Protein AF-A0A538S943-F1 (afdb_monomer_lite)

Foldseek 3Di:
DPFDFPLDDDDQPQPDPDDDDDDDPDDDPQDQKEKEKEWEQDPPFQQKIKIKIKIARDDQFKWKWWFRDFCLAQVKAPKFKADPVRDTFDKDWDWGWGADPNDIGTIIMIMGGHSGDRMMMIIIMFGFFRFDDDPVQFTQLATAWTGGPAKTKHFLSNPDIATPPNQSHQWYKYAYDYDPQKDKDWLFDDDPRIGIADDPRPPRVVRNGQIIMMIHNWDWDWDDAPQEIEIEIERPPADPVQVVLLVLLLVQLLNLLCLLQVDYLPNYAYEYEYAADPVSGWHDGHAASRYIYTHCPSPDLASQLVSNLSSLCSLDRHPPNHADEDQLLCSLVSLQVSQQSSNVSSCSSVQDPPLLSLLVLLVLQVVQLPDPQAQQQSRCLPVDDGHNPSCRNRQSNNLQVVQQVVLCVFDPPPCGVSNLSNQQRNDNYGDDSQVSRDAGVVHCPVSCVPRNNSVHRDPSVVSVDDDDPDPADVVHDDDDDDDAAEDEEELQQLFQDDPVPDPPDDDHLVNVLVVLVVVCVVAVLYAYEYLENLHHDPPRYLDDDPVSLVSSLVSLVSCVVSPHQAYEHELRCDLNHLVSNVVSCVPRPHFYAALPDDDPNHDSGHQWDWGTRDPDTDIDGHHYDADGRPRCRPSSVVHPD

Secondary structure (DSSP, 8-state):
------SSSS-------------------PPPPEEEEEEEEETTEEEEEEEEEEEES--SSEEEEE-SS-TTTS-EEEEEEE-TTS-B--EEEEEEEEEETTEEEEEEEEEEESSPPSEEEEEEEE---EEEEETTTEEEEEEESEE-SS-EEEEHHHH--EETTGGG---EEEEE-PPTT-EEE-SSEEETTEEE-SBTTBSHHHHHHS-EEEEESEEEEEEEETTEEEEEEEETTS-HHHHHHHHHHHHHHHHHHHHHHTS--SSEEEEEEE---TTS-EEE--EETTEEEEE-SS--HHHHHHHHHHHHHHHHTSTTTPPEE--GGGTHHHHHHHHHHHHHHHHHTTSS-HHHHHHHHHHHHHHHHHSTT----GGGTTTSSTTHHHIIIIIHHHHHHHHHHHHHHHSTTS-HHHHHHHHHTSSSEEPPHHHHSPP-TTTTHHHIIIIITT-S---GGGGT-PPPSSSS-SS----------EEEE---TT-SS--SSSTT----HHHHHHHHHHHHHH-TT-EEEE-S--SPP-SS-SS--HHHHHHHHHHHHHHHHTT-SEEE--HHHHTTHHHHHHHHTTT--SPEE-SS-EETTEESS-SEEEEEETTEEEEEE---PPP-GGGS-HHHHHH--

Sequence (641 aa):
MRSLSPSRPFSIVVVSGLALGILFLMTACATAPKLRYVVAPAPGNPHQLAIALRLDGVPRDSLVLRGHASSEVFRLSDLEVLGPAGASIRVVAGVDTAIVEDRVVDIPRLTLRGPLPSSLQLRYRVEPGKRDGDSHMGFTGRCFGYADSEFAMVTGRELFLLPADADVIRRIEVRFALPQGWDAVTPWTQEGDHWIPGIRGTHVAEHLISAATGLGPFHERSFQAGNTRFRLAFESGIPHDQEETAVARLTRVARYVHDLFGRDLGPSYLTIVVPEAPTGDQISGEGWATGQGQTFVPLTGNRLHDFAEELISAYTRHAPYRTEIRSPEEYWLVDGITKLYAWRAVAAAGLIDEDDLARTFAESYVTAFTAAGVERNLEKLYATPNSARLGRETLAPFVLLHLDRELRSAHPGAGGLDAIVRRLFRGKTAPSLWSSLPARPGGWTEFRASFVRGNVLANVNSYFEMTPTHPAPEPPRGKEVRHLTLAYTGDSFGFLENCGCKVNQSGGVARRSTILRELRRKDPDLLLVDAGNAFIKPDKQDEPDYFSRREQALYLQTMDFMRYGAAAIGTTELSYGLDHFRAMGRGVRTPYLAANLLAEGRPIAPPSVLLHAGALRVAVIGLFEPPRGGAAEPAFEAHSS

pLDDT: mean 87.35, std 16.02, range [21.52, 98.69]

Structure (mmCIF, N/CA/C/O backbone):
data_AF-A0A538S943-F1
#
_entry.id   AF-A0A538S943-F1
#
loop_
_atom_site.group_PDB
_atom_site.id
_atom_site.type_symbol
_atom_site.label_atom_id
_atom_site.label_alt_id
_atom_site.label_comp_id
_atom_site.label_asym_id
_atom_site.label_entity_id
_atom_site.label_seq_id
_atom_site.pdbx_PDB_ins_code
_atom_site.Cartn_x
_atom_site.Cartn_y
_atom_site.Cartn_z
_atom_site.occupancy
_atom_site.B_iso_or_equiv
_atom_site.auth_seq_id
_atom_site.auth_comp_id
_atom_site.auth_asym_id
_atom_site.auth_atom_id
_atom_site.pdbx_PDB_model_num
ATOM 1 N N . MET A 1 1 ? -6.687 8.896 -0.743 1.00 30.34 1 MET A N 1
ATOM 2 C CA . MET A 1 1 ? -7.717 8.712 0.303 1.00 30.34 1 MET A CA 1
ATOM 3 C C . MET A 1 1 ? -7.336 7.537 1.201 1.00 30.34 1 MET A C 1
ATOM 5 O O . MET A 1 1 ? -8.211 6.896 1.769 1.00 30.34 1 MET A O 1
ATOM 9 N N . ARG A 1 2 ? -6.029 7.284 1.404 1.00 24.50 2 ARG A N 1
ATOM 10 C CA . ARG A 1 2 ? -5.610 6.537 2.591 1.00 24.50 2 ARG A CA 1
ATOM 11 C C . ARG A 1 2 ? -5.916 7.456 3.777 1.00 24.50 2 ARG A C 1
ATOM 13 O O . ARG A 1 2 ? -5.722 8.672 3.691 1.00 24.50 2 ARG A O 1
ATOM 20 N N . SER A 1 3 ? -6.531 6.905 4.814 1.00 31.91 3 SER A N 1
ATOM 21 C CA . SER A 1 3 ? -6.966 7.672 5.973 1.00 31.91 3 SER A CA 1
ATOM 22 C C . SER A 1 3 ? -5.772 8.312 6.692 1.00 31.91 3 SER A C 1
ATOM 24 O O . SER A 1 3 ? -4.608 8.000 6.442 1.00 31.91 3 SER A O 1
ATOM 26 N N . LEU A 1 4 ? -6.084 9.285 7.550 1.00 28.36 4 LEU A N 1
ATOM 27 C CA . LEU A 1 4 ? -5.166 10.100 8.347 1.00 28.36 4 LEU A CA 1
ATOM 28 C C . LEU A 1 4 ? -4.087 9.265 9.073 1.00 28.36 4 LEU A C 1
ATOM 30 O O . LEU A 1 4 ? -4.236 8.924 10.244 1.00 28.36 4 LEU A O 1
ATOM 34 N N . SER A 1 5 ? -2.963 8.993 8.405 1.00 29.30 5 SER A N 1
ATOM 35 C CA . SER A 1 5 ? -1.779 8.403 9.033 1.00 29.30 5 SER A CA 1
ATOM 36 C C . SER A 1 5 ? -1.086 9.459 9.911 1.00 29.30 5 SER A C 1
ATOM 38 O O . SER A 1 5 ? -0.763 10.552 9.425 1.00 29.30 5 SER A O 1
ATOM 40 N N . PRO A 1 6 ? -0.848 9.187 11.209 1.00 27.80 6 PRO A N 1
ATOM 41 C CA . PRO A 1 6 ? -0.341 10.163 12.162 1.00 27.80 6 PRO A CA 1
ATOM 42 C C . PRO A 1 6 ? 1.176 10.302 11.999 1.00 27.80 6 PRO A C 1
ATOM 44 O O . PRO A 1 6 ? 1.964 9.795 12.791 1.00 27.80 6 PRO A O 1
ATOM 47 N N . SER A 1 7 ? 1.614 11.008 10.957 1.00 29.08 7 SER A N 1
ATOM 48 C CA . SER A 1 7 ? 3.012 11.445 10.822 1.00 29.08 7 SER A CA 1
ATOM 49 C C . SER A 1 7 ? 3.336 12.667 11.691 1.00 29.08 7 SER A C 1
ATOM 51 O O . SER A 1 7 ? 4.482 13.111 11.742 1.00 29.08 7 SER A O 1
ATOM 53 N N . ARG A 1 8 ? 2.349 13.196 12.426 1.00 25.41 8 ARG A N 1
ATOM 54 C CA . ARG A 1 8 ? 2.541 14.197 13.476 1.00 25.41 8 ARG A CA 1
ATOM 55 C C . ARG A 1 8 ? 1.916 13.704 14.782 1.00 25.41 8 ARG A C 1
ATOM 57 O O . ARG A 1 8 ? 0.819 13.144 14.734 1.00 25.41 8 ARG A O 1
ATOM 64 N N . PRO A 1 9 ? 2.548 13.934 15.950 1.00 22.06 9 PRO A N 1
ATOM 65 C CA . PRO A 1 9 ? 1.802 13.904 17.202 1.00 22.06 9 PRO A CA 1
ATOM 66 C C . PRO A 1 9 ? 0.622 14.868 17.031 1.00 22.06 9 PRO A C 1
ATOM 68 O O . PRO A 1 9 ? 0.819 15.980 16.547 1.00 22.06 9 PRO A O 1
ATOM 71 N N . PHE A 1 10 ? -0.589 14.387 17.312 1.00 24.02 10 PHE A N 1
ATOM 72 C CA . PHE A 1 10 ? -1.868 15.096 17.234 1.00 24.02 10 PHE A CA 1
ATOM 73 C C . PHE A 1 10 ? -1.767 16.617 17.042 1.00 24.02 10 PHE A C 1
ATOM 75 O O . PHE A 1 10 ? -1.466 17.372 17.963 1.00 24.02 10 PHE A O 1
ATOM 82 N N . SER A 1 11 ? -2.062 17.065 15.826 1.00 21.52 11 SER A N 1
ATOM 83 C CA . SER A 1 11 ? -2.583 18.398 15.532 1.00 21.52 11 SER A CA 1
ATOM 84 C C . SER A 1 11 ? -3.292 18.299 14.188 1.00 21.52 11 SER A C 1
ATOM 86 O O . SER A 1 11 ? -2.701 18.541 13.137 1.00 21.52 11 SER A O 1
ATOM 88 N N . ILE A 1 12 ? -4.566 17.898 14.217 1.00 26.09 12 ILE A N 1
ATOM 89 C CA . ILE A 1 12 ? -5.494 18.297 13.159 1.00 26.09 12 ILE A CA 1
ATOM 90 C C . ILE A 1 12 ? -5.453 19.825 13.190 1.00 26.09 12 ILE A C 1
ATOM 92 O O . ILE A 1 12 ? -5.886 20.431 14.170 1.00 26.09 12 ILE A O 1
ATOM 96 N N . VAL A 1 13 ? -4.874 20.456 12.168 1.00 23.08 13 VAL A N 1
ATOM 97 C CA . VAL A 1 13 ? -5.042 21.898 11.975 1.00 23.08 13 VAL A CA 1
ATOM 98 C C . VAL A 1 13 ? -6.477 22.082 11.498 1.00 23.08 13 VAL A C 1
ATOM 100 O O . VAL A 1 13 ? -6.755 22.119 10.304 1.00 23.08 13 VAL A O 1
ATOM 103 N N . VAL A 1 14 ? -7.407 22.113 12.450 1.00 25.95 14 VAL A N 1
ATOM 104 C CA . VAL A 1 14 ? -8.752 22.622 12.214 1.00 25.95 14 VAL A CA 1
ATOM 105 C C . VAL A 1 14 ? -8.566 24.114 11.971 1.00 25.95 14 VAL A C 1
ATOM 107 O O . VAL A 1 14 ? -8.120 24.837 12.864 1.00 25.95 14 VAL A O 1
ATOM 110 N N . VAL A 1 15 ? -8.875 24.589 10.764 1.00 22.36 15 VAL A N 1
ATOM 111 C CA . VAL A 1 15 ? -9.015 26.028 10.502 1.00 22.36 15 VAL A CA 1
ATOM 112 C C . VAL A 1 15 ? -10.324 26.475 11.156 1.00 22.36 15 VAL A C 1
ATOM 114 O O . VAL A 1 15 ? -11.331 26.725 10.506 1.00 22.36 15 VAL A O 1
ATOM 117 N N . SER A 1 16 ? -10.342 26.508 12.483 1.00 26.06 16 SER A N 1
ATOM 118 C CA . SER A 1 16 ? -11.395 27.149 13.259 1.00 26.06 16 SER A CA 1
ATOM 119 C C . SER A 1 16 ? -11.014 28.617 13.397 1.00 26.06 16 SER A C 1
ATOM 121 O O . SER A 1 16 ? -9.979 28.939 13.981 1.00 26.06 16 SER A O 1
ATOM 123 N N . GLY A 1 17 ? -11.831 29.503 12.819 1.00 24.23 17 GLY A N 1
ATOM 124 C CA . GLY A 1 17 ? -11.692 30.947 12.987 1.00 24.23 17 GLY A CA 1
ATOM 125 C C . GLY A 1 17 ? -11.519 31.300 14.464 1.00 24.23 17 GLY A C 1
ATOM 126 O O . GLY A 1 17 ? -12.265 30.814 15.315 1.00 24.23 17 GLY A O 1
ATOM 127 N N . LEU A 1 18 ? -10.495 32.105 14.760 1.00 22.55 18 LEU A N 1
ATOM 128 C CA . LEU A 1 18 ? -10.176 32.563 16.107 1.00 22.55 18 LEU A CA 1
ATOM 129 C C . LEU A 1 18 ? -11.413 33.176 16.781 1.00 22.55 18 LEU A C 1
ATOM 131 O O . LEU A 1 18 ? -11.879 34.242 16.387 1.00 22.55 18 LEU A O 1
ATOM 135 N N . ALA A 1 19 ? -11.853 32.561 17.873 1.00 22.50 19 ALA A N 1
ATOM 136 C CA . ALA A 1 19 ? -12.506 33.261 18.967 1.00 22.50 19 ALA A CA 1
ATOM 137 C C . ALA A 1 19 ? -11.695 32.964 20.233 1.00 22.50 19 ALA A C 1
ATOM 139 O O . ALA A 1 19 ? -11.680 31.841 20.734 1.00 22.50 19 ALA A O 1
ATOM 140 N N . LEU A 1 20 ? -10.957 33.973 20.700 1.00 25.59 20 LEU A N 1
ATOM 141 C CA . LEU A 1 20 ? -10.177 33.939 21.934 1.00 25.59 20 LEU A CA 1
ATOM 142 C C . LEU A 1 20 ? -11.151 33.813 23.123 1.00 25.59 20 LEU A C 1
ATOM 144 O O . LEU A 1 20 ? -11.759 34.794 23.545 1.00 25.59 20 LEU A O 1
ATOM 148 N N . GLY A 1 21 ? -11.337 32.597 23.635 1.00 24.95 21 GLY A N 1
ATOM 149 C CA . GLY A 1 21 ? -12.091 32.324 24.857 1.00 24.95 21 GLY A CA 1
ATOM 150 C C . GLY A 1 21 ? -11.138 32.095 26.026 1.00 24.95 21 GLY A C 1
ATOM 151 O O . GLY A 1 21 ? -10.397 31.117 26.039 1.00 24.95 21 GLY A O 1
ATOM 152 N N . ILE A 1 22 ? -11.149 33.007 26.995 1.00 27.67 22 ILE A N 1
ATOM 153 C CA . ILE A 1 22 ? -10.406 32.918 28.258 1.00 27.67 22 ILE A CA 1
ATOM 154 C C . ILE A 1 22 ? -10.848 31.656 29.019 1.00 27.67 22 ILE A C 1
ATOM 156 O O . ILE A 1 22 ? -12.025 31.496 29.339 1.00 27.67 22 ILE A O 1
ATOM 160 N N . LEU A 1 23 ? -9.900 30.758 29.305 1.00 27.84 23 LEU A N 1
ATOM 161 C CA . LEU A 1 23 ? -10.133 29.500 30.014 1.00 27.84 23 LEU A CA 1
ATOM 162 C C . LEU A 1 23 ? -10.289 29.771 31.523 1.00 27.84 23 LEU A C 1
ATOM 164 O O . LEU A 1 23 ? -9.307 30.003 32.226 1.00 27.84 23 LEU A O 1
ATOM 168 N N . PHE A 1 24 ? -11.519 29.734 32.035 1.00 28.52 24 PHE A N 1
ATOM 169 C CA . PHE A 1 24 ? -11.755 29.610 33.474 1.00 28.52 24 PHE A CA 1
ATOM 170 C C . PHE A 1 24 ? -11.503 28.156 33.893 1.00 28.52 24 PHE A C 1
ATOM 172 O O . PHE A 1 24 ? -12.264 27.253 33.549 1.00 28.52 24 PHE A O 1
ATOM 179 N N . LEU A 1 25 ? -10.434 27.934 34.660 1.00 36.62 25 LEU A N 1
ATOM 180 C CA . LEU A 1 25 ? -10.210 26.707 35.425 1.00 36.62 25 LEU A CA 1
ATOM 181 C C . LEU A 1 25 ? -11.241 26.630 36.560 1.00 36.62 25 LEU A C 1
ATOM 183 O O . LEU A 1 25 ? -11.015 27.126 37.659 1.00 36.62 25 LEU A O 1
ATOM 187 N N . MET A 1 26 ? -12.381 26.002 36.286 1.00 31.05 26 MET A N 1
ATOM 188 C CA . MET A 1 26 ? -13.277 25.470 37.312 1.00 31.05 26 MET A CA 1
ATOM 189 C C . MET A 1 26 ? -13.139 23.947 37.302 1.00 31.05 26 MET A C 1
ATOM 191 O O . MET A 1 26 ? -13.663 23.257 36.430 1.00 31.05 26 MET A O 1
ATOM 195 N N . THR A 1 27 ? -12.397 23.417 38.272 1.00 41.47 27 THR A N 1
ATOM 196 C CA . THR A 1 27 ? -12.322 21.988 38.582 1.00 41.47 27 THR A CA 1
ATOM 197 C C . THR A 1 27 ? -13.677 21.504 39.099 1.00 41.47 27 THR A C 1
ATOM 199 O O . THR A 1 27 ? -13.956 21.580 40.294 1.00 41.47 27 THR A O 1
ATOM 202 N N . ALA A 1 28 ? -14.527 21.002 38.206 1.00 35.72 28 ALA A N 1
ATOM 203 C CA . ALA A 1 28 ? -15.644 20.150 38.589 1.00 35.72 28 ALA A CA 1
ATOM 204 C C . ALA A 1 28 ? -15.176 18.690 38.537 1.00 35.72 28 ALA A C 1
ATOM 206 O O . ALA A 1 28 ? -14.603 18.261 37.537 1.00 35.72 28 ALA A O 1
ATOM 207 N N . CYS A 1 29 ? -15.419 17.928 39.608 1.00 42.72 29 CYS A N 1
ATOM 208 C CA . CYS A 1 29 ? -15.269 16.471 39.649 1.00 42.72 29 CYS A CA 1
ATOM 209 C C . CYS A 1 29 ? -16.241 15.807 38.656 1.00 42.72 29 CYS A C 1
ATOM 211 O O . CYS A 1 29 ? -17.259 15.241 39.049 1.00 42.72 29 CYS A O 1
ATOM 213 N N . ALA A 1 30 ? -15.960 15.903 37.361 1.00 55.09 30 ALA A N 1
ATOM 214 C CA . ALA A 1 30 ? -16.655 15.143 36.341 1.00 55.09 30 ALA A CA 1
ATOM 215 C C . ALA A 1 30 ? -16.067 13.728 36.329 1.00 55.09 30 ALA A C 1
ATOM 217 O O . ALA A 1 30 ? -14.857 13.534 36.206 1.00 55.09 30 ALA A O 1
ATOM 218 N N . THR A 1 31 ? -16.923 12.725 36.508 1.00 63.31 31 THR A N 1
ATOM 219 C CA . THR A 1 31 ? -16.530 11.327 36.327 1.00 63.31 31 THR A CA 1
ATOM 220 C C . THR A 1 31 ? -16.149 11.117 34.864 1.00 63.31 31 THR A C 1
ATOM 222 O O . THR A 1 31 ? -16.869 11.554 33.970 1.00 63.31 31 THR A O 1
ATOM 225 N N . ALA A 1 32 ? -14.999 10.483 34.614 1.00 75.00 32 ALA A N 1
ATOM 226 C CA . ALA A 1 32 ? -14.552 10.218 33.250 1.00 75.00 32 ALA A CA 1
ATOM 227 C C . ALA A 1 32 ? -15.625 9.411 32.492 1.00 75.00 32 ALA A C 1
ATOM 229 O O . ALA A 1 32 ? -16.147 8.438 33.056 1.00 75.00 32 ALA A O 1
ATOM 230 N N . PRO A 1 33 ? -15.956 9.792 31.246 1.00 85.12 33 PRO A N 1
ATOM 231 C CA . PRO A 1 33 ? -17.029 9.153 30.505 1.00 85.12 33 PRO A CA 1
ATOM 232 C C . PRO A 1 33 ? -16.725 7.673 30.259 1.00 85.12 33 PRO A C 1
ATOM 234 O O . PRO A 1 33 ? -15.585 7.288 29.980 1.00 85.12 33 PRO A O 1
ATOM 237 N N . LYS A 1 34 ? -17.764 6.839 30.362 1.00 91.94 34 LYS A N 1
ATOM 238 C CA . LYS A 1 34 ? -17.707 5.402 30.058 1.00 91.94 34 LYS A CA 1
ATOM 239 C C . LYS A 1 34 ? -18.571 5.114 28.843 1.00 91.94 34 LYS A C 1
ATOM 241 O O . LYS A 1 34 ? -19.733 5.519 28.808 1.00 91.94 34 LYS A O 1
ATOM 246 N N . LEU A 1 35 ? -18.000 4.417 27.867 1.00 95.88 35 LEU A N 1
ATOM 247 C CA . LEU A 1 35 ? -18.659 4.103 26.605 1.00 95.88 35 LEU A CA 1
ATOM 248 C C . LEU A 1 35 ? -18.861 2.597 26.497 1.00 95.88 35 LEU A C 1
ATOM 250 O O . LEU A 1 35 ? -17.914 1.832 26.686 1.00 95.88 35 LEU A O 1
ATOM 254 N N . ARG A 1 36 ? -20.086 2.187 26.168 1.00 97.75 36 ARG A N 1
ATOM 255 C CA . ARG A 1 36 ? -20.416 0.799 25.839 1.00 97.75 36 ARG A CA 1
ATOM 256 C C . ARG A 1 36 ? -21.101 0.737 24.490 1.00 97.75 36 ARG A C 1
ATOM 258 O O . ARG A 1 36 ? -22.175 1.314 24.332 1.00 97.75 36 ARG A O 1
ATOM 265 N N . TYR A 1 37 ? -20.489 0.035 23.552 1.00 98.44 37 TYR A N 1
ATOM 266 C CA . TYR A 1 37 ? -21.012 -0.183 22.216 1.00 98.44 37 TYR A CA 1
ATOM 267 C C . TYR A 1 37 ? -21.589 -1.583 22.084 1.00 98.44 37 TYR A C 1
ATOM 269 O O . TYR A 1 37 ? -21.019 -2.552 22.581 1.00 98.44 37 TYR A O 1
ATOM 277 N N . VAL A 1 38 ? -22.693 -1.684 21.358 1.00 98.50 38 VAL A N 1
ATOM 278 C CA . VAL A 1 38 ? -23.175 -2.934 20.781 1.00 98.50 38 VAL A CA 1
ATOM 279 C C . VAL A 1 38 ? -23.180 -2.764 19.271 1.00 98.50 38 VAL A C 1
ATOM 281 O O . VAL A 1 38 ? -23.789 -1.816 18.778 1.00 98.50 38 VAL A O 1
ATOM 284 N N . VAL A 1 39 ? -22.509 -3.668 18.564 1.00 98.31 39 VAL A N 1
ATOM 285 C CA . VAL A 1 39 ? -22.467 -3.714 17.098 1.00 98.31 39 VAL A CA 1
ATOM 286 C C . VAL A 1 39 ? -23.188 -4.975 16.632 1.00 98.31 39 VAL A C 1
ATOM 288 O O . VAL A 1 39 ? -22.960 -6.056 17.176 1.00 98.31 39 VAL A O 1
ATOM 291 N N . ALA A 1 40 ? -24.074 -4.840 15.651 1.00 97.31 40 ALA A N 1
ATOM 292 C CA . ALA A 1 40 ? -24.838 -5.942 15.071 1.00 97.31 40 ALA A CA 1
ATOM 293 C C . ALA A 1 40 ? -25.107 -5.678 13.583 1.00 97.31 40 ALA A C 1
ATOM 295 O O . ALA A 1 40 ? -25.159 -4.511 13.193 1.00 97.31 40 ALA A O 1
ATOM 296 N N . PRO A 1 41 ? -25.358 -6.703 12.754 1.00 96.44 41 PRO A N 1
ATOM 297 C CA . PRO A 1 41 ? -25.968 -6.492 11.444 1.00 96.44 41 PRO A CA 1
ATOM 298 C C . PRO A 1 41 ? -27.298 -5.743 11.572 1.00 96.44 41 PRO A C 1
ATOM 300 O O . PRO A 1 41 ? -28.085 -5.991 12.493 1.00 96.44 41 PRO A O 1
ATOM 303 N N . ALA A 1 42 ? -27.556 -4.802 10.667 1.00 95.12 42 ALA A N 1
ATOM 304 C CA . ALA A 1 42 ? -28.791 -4.040 10.686 1.00 95.12 42 ALA A CA 1
ATOM 305 C C . ALA A 1 42 ? -29.972 -4.928 10.247 1.00 95.12 42 ALA A C 1
ATOM 307 O O . ALA A 1 42 ? -29.908 -5.591 9.208 1.00 95.12 42 ALA A O 1
ATOM 308 N N . PRO A 1 43 ? -31.096 -4.929 10.986 1.00 89.81 43 PRO A N 1
ATOM 309 C CA . PRO A 1 43 ? -32.269 -5.693 10.584 1.00 89.81 43 PRO A CA 1
ATOM 310 C C . PRO A 1 43 ? -32.767 -5.271 9.197 1.00 89.81 43 PRO A C 1
ATOM 312 O O . PRO A 1 43 ? -33.004 -4.085 8.948 1.00 89.81 43 PRO A O 1
ATOM 315 N N . GLY A 1 44 ? -32.946 -6.254 8.313 1.00 89.94 44 GLY A N 1
ATOM 316 C CA . GLY A 1 44 ? -33.495 -6.061 6.968 1.00 89.94 44 GLY A CA 1
ATOM 317 C C . GLY A 1 44 ? -32.528 -5.475 5.935 1.00 89.94 44 GLY A C 1
ATOM 318 O O . GLY A 1 44 ? -32.938 -5.313 4.790 1.00 89.94 44 GLY A O 1
ATOM 319 N N . ASN A 1 45 ? -31.275 -5.174 6.296 1.00 93.62 45 ASN A N 1
ATOM 320 C CA . ASN A 1 45 ? -30.257 -4.743 5.340 1.00 93.62 45 ASN A CA 1
ATOM 321 C C . ASN A 1 45 ? -28.879 -5.326 5.714 1.00 93.62 45 ASN A C 1
ATOM 323 O O . ASN A 1 45 ? -28.242 -4.805 6.631 1.00 93.62 45 ASN A O 1
ATOM 327 N N . PRO A 1 46 ? -28.406 -6.374 5.013 1.00 91.44 46 PRO A N 1
ATOM 328 C CA . PRO A 1 46 ? -27.127 -7.014 5.321 1.00 91.44 46 PRO A CA 1
ATOM 329 C C . PRO A 1 46 ? -25.914 -6.106 5.065 1.00 91.44 46 PRO A C 1
ATOM 331 O O . PRO A 1 46 ? -24.860 -6.330 5.643 1.00 91.44 46 PRO A O 1
ATOM 334 N N . HIS A 1 47 ? -26.064 -5.047 4.263 1.00 96.12 47 HIS A N 1
ATOM 335 C CA . HIS A 1 47 ? -24.984 -4.100 3.965 1.00 96.12 47 HIS A CA 1
ATOM 336 C C . HIS A 1 47 ? -24.811 -3.001 5.016 1.00 96.12 47 HIS A C 1
ATOM 338 O O . HIS A 1 47 ? -23.959 -2.124 4.878 1.00 96.12 47 HIS A O 1
ATOM 344 N N . GLN A 1 48 ? -25.634 -3.015 6.064 1.00 97.38 48 GLN A N 1
ATOM 345 C CA . GLN A 1 48 ? -25.579 -2.036 7.137 1.00 97.38 48 GLN A CA 1
ATOM 346 C C . GLN A 1 48 ? -25.270 -2.704 8.470 1.00 97.38 48 GLN A C 1
ATOM 348 O O . GLN A 1 48 ? -25.740 -3.799 8.774 1.00 97.38 48 GLN A O 1
ATOM 353 N N . LEU A 1 49 ? -24.534 -1.986 9.311 1.00 98.19 49 LEU A N 1
ATOM 354 C CA . LEU A 1 49 ? -24.307 -2.351 10.702 1.00 98.19 49 LEU A CA 1
ATOM 355 C C . LEU A 1 49 ? -25.067 -1.371 11.596 1.00 98.19 49 LEU A C 1
ATOM 357 O O . LEU A 1 49 ? -25.021 -0.157 11.397 1.00 98.19 49 LEU A O 1
ATOM 361 N N . ALA A 1 50 ? -25.791 -1.902 12.574 1.00 98.25 50 ALA A N 1
ATOM 362 C CA . ALA A 1 50 ? -26.464 -1.141 13.612 1.00 98.25 50 ALA A CA 1
ATOM 363 C C . ALA A 1 50 ? -25.542 -0.993 14.827 1.00 98.25 50 ALA A C 1
ATOM 365 O O . ALA A 1 50 ? -25.006 -1.977 15.345 1.00 98.25 50 ALA A O 1
ATOM 366 N N . ILE A 1 51 ? -25.396 0.242 15.306 1.00 98.44 51 ILE A N 1
ATOM 367 C CA . ILE A 1 51 ? -24.594 0.573 16.476 1.00 98.44 51 ILE A CA 1
ATOM 368 C C . ILE A 1 51 ? -25.494 1.175 17.545 1.00 98.44 51 ILE A C 1
ATOM 370 O O . ILE A 1 51 ? -26.216 2.145 17.312 1.00 98.44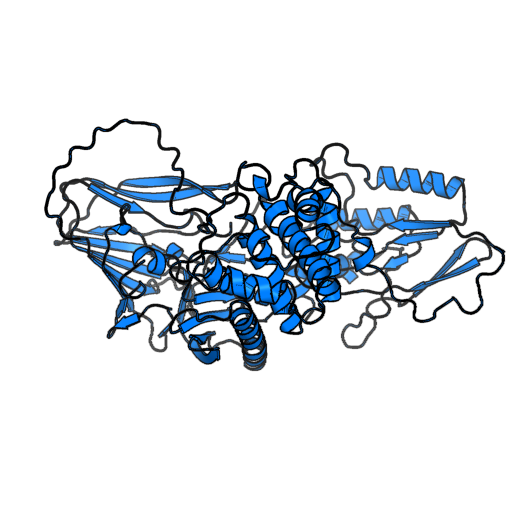 51 ILE A O 1
ATOM 374 N N . ALA A 1 52 ? -25.416 0.609 18.747 1.00 98.19 52 ALA A N 1
ATOM 375 C CA . ALA A 1 52 ? -25.987 1.194 19.948 1.00 98.19 52 ALA A CA 1
ATOM 376 C C . ALA A 1 52 ? -24.863 1.597 20.906 1.00 98.19 52 ALA A C 1
ATOM 378 O O . ALA A 1 52 ? -24.098 0.750 21.359 1.00 98.19 52 ALA A O 1
ATOM 379 N N . LEU A 1 53 ? -24.786 2.880 21.246 1.00 97.75 53 LEU A N 1
ATOM 380 C CA . LEU A 1 53 ? -23.831 3.424 22.209 1.00 97.75 53 LEU A CA 1
ATOM 381 C C . LEU A 1 53 ? -24.569 3.838 23.481 1.00 97.75 53 LEU A C 1
ATOM 383 O O . LEU A 1 53 ? -25.479 4.660 23.441 1.00 97.75 53 LEU A O 1
ATOM 387 N N . ARG A 1 54 ? -24.141 3.322 24.631 1.00 96.94 54 ARG A N 1
ATOM 388 C CA . ARG A 1 54 ? -24.467 3.887 25.942 1.00 96.94 54 ARG A CA 1
ATOM 389 C C . ARG A 1 54 ? -23.287 4.702 26.448 1.00 96.94 54 ARG A C 1
ATOM 391 O O . ARG A 1 54 ? -22.190 4.168 26.614 1.00 96.94 54 ARG A O 1
ATOM 398 N N . LEU A 1 55 ? -23.541 5.973 26.728 1.00 94.75 55 LEU A N 1
ATOM 399 C CA . LEU A 1 55 ? -22.566 6.912 27.262 1.00 94.75 55 LEU A CA 1
ATOM 400 C C . LEU A 1 55 ? -22.985 7.314 28.678 1.00 94.75 55 LEU A C 1
ATOM 402 O O . LEU A 1 55 ? -24.033 7.929 28.855 1.00 94.75 55 LEU A O 1
ATOM 406 N N . ASP A 1 56 ? -22.170 6.979 29.674 1.00 93.50 56 ASP A N 1
ATOM 407 C CA . ASP A 1 56 ? -22.336 7.434 31.059 1.00 93.50 56 ASP A CA 1
ATOM 408 C C . ASP A 1 56 ? -21.300 8.536 31.368 1.00 93.50 56 ASP A C 1
ATOM 410 O O . ASP A 1 56 ? -20.193 8.508 30.828 1.00 93.50 56 ASP A O 1
ATOM 414 N N . GLY A 1 57 ? -21.625 9.482 32.257 1.00 90.62 57 GLY A N 1
ATOM 415 C CA . GLY A 1 57 ? -20.729 10.598 32.614 1.00 90.62 57 GLY A CA 1
ATOM 416 C C . GLY A 1 57 ? -20.818 11.785 31.648 1.00 90.62 57 GLY A C 1
ATOM 417 O O . GLY A 1 57 ? -19.825 12.458 31.386 1.00 90.62 57 GLY A O 1
ATOM 418 N N . VAL A 1 58 ? -22.002 12.020 31.082 1.00 91.31 58 VAL A N 1
ATOM 419 C CA . VAL A 1 58 ? -22.237 13.072 30.083 1.00 91.31 58 VAL A CA 1
ATOM 420 C C . VAL A 1 58 ? -22.193 14.466 30.731 1.00 91.31 58 VAL A C 1
ATOM 422 O O . VAL A 1 58 ? -22.845 14.669 31.761 1.00 91.31 58 VAL A O 1
ATOM 425 N N . PRO A 1 59 ? -21.468 15.445 30.149 1.00 91.25 59 PRO A N 1
ATOM 426 C CA . PRO A 1 59 ? -21.460 16.815 30.654 1.00 91.25 59 PRO A CA 1
ATOM 427 C C . PRO A 1 59 ? -22.845 17.463 30.557 1.00 91.25 59 PRO A C 1
ATOM 429 O O . PRO A 1 59 ? -23.541 17.315 29.555 1.00 91.25 59 PRO A O 1
ATOM 432 N N . ARG A 1 60 ? -23.230 18.235 31.580 1.00 91.75 60 ARG A N 1
ATOM 433 C CA . ARG A 1 60 ? -24.560 18.861 31.661 1.00 91.75 60 ARG A CA 1
ATOM 434 C C . ARG A 1 60 ? -24.811 19.884 30.550 1.00 91.75 60 ARG A C 1
ATOM 436 O O . ARG A 1 60 ? -25.942 19.993 30.084 1.00 91.75 60 ARG A O 1
ATOM 443 N N . ASP A 1 61 ? -23.789 20.631 30.144 1.00 92.62 61 ASP A N 1
ATOM 444 C CA . ASP A 1 61 ? -23.978 21.820 29.304 1.00 92.62 61 ASP A CA 1
ATOM 445 C C . ASP A 1 61 ? -23.957 21.509 27.807 1.00 92.62 61 ASP A C 1
ATOM 447 O O . ASP A 1 61 ? -24.773 22.033 27.048 1.00 92.62 61 ASP A O 1
ATOM 451 N N . SER A 1 62 ? -23.039 20.653 27.359 1.00 93.75 62 SER A N 1
ATOM 452 C CA . SER A 1 62 ? -22.975 20.221 25.964 1.00 93.75 62 SER A CA 1
ATOM 453 C C . SER A 1 62 ? -22.140 18.958 25.797 1.00 93.75 62 SER A C 1
ATOM 455 O O . SER A 1 62 ? -21.254 18.674 26.600 1.00 93.75 62 SER A O 1
ATOM 457 N N . LEU A 1 63 ? -22.409 18.226 24.720 1.00 94.19 63 LEU A N 1
ATOM 458 C CA . LEU A 1 63 ? -21.607 17.093 24.278 1.00 94.19 63 LEU A CA 1
ATOM 459 C C . LEU A 1 63 ? -21.385 17.208 22.772 1.00 94.19 63 LEU A C 1
ATOM 461 O O . LEU A 1 63 ? -22.324 17.458 22.014 1.00 94.19 63 LEU A O 1
ATOM 465 N N . VAL A 1 64 ? -20.144 16.996 22.344 1.00 95.31 64 VAL A N 1
ATOM 466 C CA . VAL A 1 64 ? -19.779 16.904 20.931 1.00 95.31 64 VAL A CA 1
ATOM 467 C C . VAL A 1 64 ? -19.284 15.494 20.660 1.00 95.31 64 VAL A C 1
ATOM 469 O O . VAL A 1 64 ? -18.342 15.048 21.310 1.00 95.31 64 VAL A O 1
ATOM 472 N N . LEU A 1 65 ? -19.906 14.819 19.697 1.00 95.31 65 LEU A N 1
ATOM 473 C CA . LEU A 1 65 ? -19.449 13.540 19.162 1.00 95.31 65 LEU A CA 1
ATOM 474 C C . LEU A 1 65 ? -18.908 13.742 17.746 1.00 95.31 65 LEU A C 1
ATOM 476 O O . LEU A 1 65 ? -19.443 14.555 16.989 1.00 95.31 65 LEU A O 1
ATOM 480 N N . ARG A 1 66 ? -17.853 13.016 17.390 1.00 94.25 66 ARG A N 1
ATOM 481 C CA . ARG A 1 66 ? -17.149 13.131 16.112 1.00 94.25 66 ARG A CA 1
ATOM 482 C C . ARG A 1 66 ? -16.953 11.764 15.471 1.00 94.25 66 ARG A C 1
ATOM 484 O O . ARG A 1 66 ? -16.704 10.782 16.168 1.00 94.25 66 ARG A O 1
ATOM 491 N N . GLY A 1 67 ? -17.066 11.730 14.147 1.00 93.00 67 GLY A N 1
ATOM 492 C CA . GLY A 1 67 ? -16.537 10.641 13.331 1.00 93.00 67 GLY A CA 1
ATOM 493 C C . GLY A 1 67 ? -15.020 10.764 13.171 1.00 93.00 67 GLY A C 1
ATOM 494 O O . GLY A 1 67 ? -14.430 11.800 13.483 1.00 93.00 67 GLY A O 1
ATOM 495 N N . HIS A 1 68 ? -14.390 9.703 12.670 1.00 91.62 68 HIS A N 1
ATOM 496 C CA . HIS A 1 68 ? -12.934 9.641 12.473 1.00 91.62 68 HIS A CA 1
ATOM 497 C C . HIS A 1 68 ? -12.519 9.248 11.046 1.00 91.62 68 HIS A C 1
ATOM 499 O O . HIS A 1 68 ? -11.340 8.983 10.796 1.00 91.62 68 HIS A O 1
ATOM 505 N N . ALA A 1 69 ? -13.483 9.273 10.124 1.00 89.00 69 ALA A N 1
ATOM 506 C CA . ALA A 1 69 ? -13.322 9.191 8.678 1.00 89.00 69 ALA A CA 1
ATOM 507 C C . ALA A 1 69 ? -14.184 10.276 8.001 1.00 89.00 69 ALA A C 1
ATOM 509 O O . ALA A 1 69 ? -14.977 10.953 8.667 1.00 89.00 69 ALA A O 1
ATOM 510 N N . SER A 1 70 ? -14.004 10.468 6.690 1.00 90.12 70 SER A N 1
ATOM 511 C CA . SER A 1 70 ? -14.820 11.413 5.920 1.00 90.12 70 SER A CA 1
ATOM 512 C C . SER A 1 70 ? -16.295 11.003 5.929 1.00 90.12 70 SER A C 1
ATOM 514 O O . SER A 1 70 ? -16.617 9.830 6.099 1.00 90.12 70 SER A O 1
ATOM 516 N N . SER A 1 71 ? -17.199 11.949 5.697 1.00 88.44 71 SER A N 1
ATOM 517 C CA . SER A 1 71 ? -18.642 11.713 5.572 1.00 88.44 71 SER A CA 1
ATOM 518 C C . SER A 1 71 ? -19.002 10.748 4.438 1.00 88.44 71 SER A C 1
ATOM 520 O O . SER A 1 71 ? -20.038 10.091 4.496 1.00 88.44 71 SER A O 1
ATOM 522 N N . GLU A 1 72 ? -18.140 10.628 3.428 1.00 88.62 72 GLU A N 1
ATOM 523 C CA . GLU A 1 72 ? -18.294 9.664 2.338 1.00 88.62 72 GLU A CA 1
ATOM 524 C C . GLU A 1 72 ? -17.992 8.226 2.769 1.00 88.62 72 GLU A C 1
ATOM 526 O O . GLU A 1 72 ? -18.622 7.302 2.260 1.00 88.62 72 GLU A O 1
ATOM 531 N N . VAL A 1 73 ? -17.043 8.039 3.693 1.00 90.75 73 VAL A N 1
ATOM 532 C CA . VAL A 1 73 ? -16.629 6.726 4.211 1.00 90.75 73 VAL A CA 1
ATOM 533 C C . VAL A 1 73 ? -17.471 6.340 5.429 1.00 90.75 73 VAL A C 1
ATOM 535 O O . VAL A 1 73 ? -18.052 5.259 5.473 1.00 90.75 73 VAL A O 1
ATOM 538 N N . PHE A 1 74 ? -17.620 7.247 6.397 1.00 94.19 74 PHE A N 1
ATOM 539 C CA . PHE A 1 74 ? -18.468 7.064 7.574 1.00 94.19 74 PHE A CA 1
ATOM 540 C C . PHE A 1 74 ? -19.923 7.449 7.271 1.00 94.19 74 PHE A C 1
ATOM 542 O O . PHE A 1 74 ? -20.429 8.486 7.715 1.00 94.19 74 PHE A O 1
ATOM 549 N N . ARG A 1 75 ? -20.595 6.601 6.482 1.00 94.44 75 ARG A N 1
ATOM 550 C CA . ARG A 1 75 ? -21.972 6.803 5.997 1.00 94.44 75 ARG A CA 1
ATOM 551 C C . ARG A 1 75 ? -23.007 6.532 7.089 1.00 94.44 75 ARG A C 1
ATOM 553 O O . ARG A 1 75 ? -23.627 5.472 7.138 1.00 94.44 75 ARG A O 1
ATOM 560 N N . LEU A 1 76 ? -23.163 7.504 7.981 1.00 94.88 76 LEU A N 1
ATOM 561 C CA . LEU A 1 76 ? -24.068 7.448 9.127 1.00 94.88 76 LEU A CA 1
ATOM 562 C C . LEU A 1 76 ? -25.527 7.753 8.738 1.00 94.88 76 LEU A C 1
ATOM 564 O O . LEU A 1 76 ? -25.806 8.743 8.064 1.00 94.88 76 LEU A O 1
ATOM 568 N N . SER A 1 77 ? -26.464 6.937 9.223 1.00 95.62 77 SER A N 1
ATOM 569 C CA . SER A 1 77 ? -27.913 7.099 9.032 1.00 95.62 77 SER A CA 1
ATOM 570 C C . SER A 1 77 ? -28.708 6.705 10.287 1.00 95.62 77 SER A C 1
ATOM 572 O O . SER A 1 77 ? -28.139 6.198 11.256 1.00 95.62 77 SER A O 1
ATOM 574 N N . ASP A 1 78 ? -30.017 6.985 10.294 1.00 95.06 78 ASP A N 1
ATOM 575 C CA . ASP A 1 78 ? -30.959 6.625 11.369 1.00 95.06 78 ASP A CA 1
ATOM 576 C C . ASP A 1 78 ? -30.504 7.018 12.787 1.00 95.06 78 ASP A C 1
ATOM 578 O O . ASP A 1 78 ? -30.673 6.266 13.748 1.00 95.06 78 ASP A O 1
ATOM 582 N N . LEU A 1 79 ? -29.895 8.201 12.926 1.00 96.31 79 LEU A N 1
ATOM 583 C CA . LEU A 1 79 ? -29.404 8.685 14.213 1.00 96.31 79 LEU A CA 1
ATOM 584 C C . LEU A 1 79 ? -30.557 9.034 15.161 1.00 96.31 79 LEU A C 1
ATOM 586 O O . LEU A 1 79 ? -31.307 9.984 14.933 1.00 96.31 79 LEU A O 1
ATOM 590 N N . GLU A 1 80 ? -30.597 8.345 16.293 1.00 96.69 80 GLU A N 1
ATOM 591 C CA . GLU A 1 80 ? -31.484 8.614 17.416 1.00 96.69 80 GLU A CA 1
ATOM 592 C C . GLU A 1 80 ? -30.653 8.786 18.694 1.00 96.69 80 GLU A C 1
ATOM 594 O O . GLU A 1 80 ? -29.753 7.995 18.983 1.00 96.69 80 GLU A O 1
ATOM 599 N N . VAL A 1 81 ? -30.956 9.822 19.480 1.00 96.69 81 VAL A N 1
ATOM 600 C CA . VAL A 1 81 ? -30.337 10.044 20.793 1.00 96.69 81 VAL A CA 1
ATOM 601 C C . VAL A 1 81 ? -31.423 10.140 21.847 1.00 96.69 81 VAL A C 1
ATOM 603 O O . VAL A 1 81 ? -32.298 10.999 21.773 1.00 96.69 81 VAL A O 1
ATOM 606 N N . LEU A 1 82 ? -31.330 9.282 22.853 1.00 95.88 82 LEU A N 1
ATOM 607 C CA . LEU A 1 82 ? -32.319 9.098 23.900 1.00 95.88 82 LEU A CA 1
ATOM 608 C C . LEU A 1 82 ? -31.710 9.372 25.275 1.00 95.88 82 LEU A C 1
ATOM 610 O O . LEU A 1 82 ? -30.598 8.939 25.590 1.00 95.88 82 LEU A O 1
ATOM 614 N N . GLY A 1 83 ? -32.462 10.074 26.118 1.00 93.00 83 GLY A N 1
ATOM 615 C CA . GLY A 1 83 ? -32.186 10.162 27.549 1.00 93.00 83 GLY A CA 1
ATOM 616 C C . GLY A 1 83 ? -32.607 8.892 28.309 1.00 93.00 83 GLY A C 1
ATOM 617 O O . GLY A 1 83 ? -33.217 7.991 27.732 1.00 93.00 83 GLY A O 1
ATOM 618 N N . PRO A 1 84 ? -32.370 8.828 29.634 1.00 87.19 84 PRO A N 1
ATOM 619 C CA . PRO A 1 84 ? -32.629 7.635 30.452 1.00 87.19 84 PRO A CA 1
ATOM 620 C C . PRO A 1 84 ? -34.084 7.141 30.444 1.00 87.19 84 PRO A C 1
ATOM 622 O O . PRO A 1 84 ? -34.329 5.953 30.617 1.00 87.19 84 PRO A O 1
ATOM 625 N N . ALA A 1 85 ? -35.045 8.046 30.238 1.00 85.38 85 ALA A N 1
ATOM 626 C CA . ALA A 1 85 ? -36.476 7.738 30.160 1.00 85.38 85 ALA A CA 1
ATOM 627 C C . ALA A 1 85 ? -36.984 7.544 28.714 1.00 85.38 85 ALA A C 1
ATOM 629 O O . ALA A 1 85 ? -38.187 7.586 28.481 1.00 85.38 85 ALA A O 1
ATOM 630 N N . GLY A 1 86 ? -36.086 7.409 27.729 1.00 86.69 86 GLY A N 1
ATOM 631 C CA . GLY A 1 86 ? -36.450 7.299 26.311 1.00 86.69 86 GLY A CA 1
ATOM 632 C C . GLY A 1 86 ? -36.862 8.622 25.656 1.00 86.69 86 GLY A C 1
ATOM 633 O O . GLY A 1 86 ? -37.354 8.624 24.534 1.00 86.69 86 GLY A O 1
ATOM 634 N N . ALA A 1 87 ? -36.672 9.759 26.331 1.00 89.00 87 ALA A N 1
ATOM 635 C CA . ALA A 1 87 ? -36.945 11.069 25.747 1.00 89.00 87 ALA A CA 1
ATOM 636 C C . ALA A 1 87 ? -35.916 11.397 24.654 1.00 89.00 87 ALA A C 1
ATOM 638 O O . ALA A 1 87 ? -34.712 11.358 24.916 1.00 89.00 87 ALA A O 1
ATOM 639 N N . SER A 1 88 ? -36.389 11.753 23.457 1.00 92.69 88 SER A N 1
ATOM 640 C CA . SER A 1 88 ? -35.525 12.159 22.346 1.00 92.69 88 SER A CA 1
ATOM 641 C C . SER A 1 88 ? -34.780 13.452 22.671 1.00 92.69 88 SER A C 1
ATOM 643 O O . SER A 1 88 ? -35.373 14.444 23.098 1.00 92.69 88 SER A O 1
ATOM 645 N N . ILE A 1 89 ? -33.477 13.462 22.411 1.00 93.62 89 ILE A N 1
ATOM 646 C CA . ILE A 1 89 ? -32.602 14.616 22.593 1.00 93.62 89 ILE A CA 1
ATOM 647 C C . ILE A 1 89 ? -32.256 15.187 21.229 1.00 93.62 89 ILE A C 1
ATOM 649 O O . ILE A 1 89 ? -31.837 14.480 20.316 1.00 93.62 89 ILE A O 1
ATOM 653 N N . ARG A 1 90 ? -32.443 16.499 21.091 1.00 93.44 90 ARG A N 1
ATOM 654 C CA . ARG A 1 90 ? -32.162 17.197 19.842 1.00 93.44 90 ARG A CA 1
ATOM 655 C C . ARG A 1 90 ? -30.662 17.175 19.553 1.00 93.44 90 ARG A C 1
ATOM 657 O O . ARG A 1 90 ? -29.864 17.663 20.353 1.00 93.44 90 ARG A O 1
ATOM 664 N N . VAL A 1 91 ? -30.312 16.699 18.364 1.00 95.06 91 VAL A N 1
ATOM 665 C CA . VAL A 1 91 ? -28.949 16.732 17.830 1.00 95.06 91 VAL A CA 1
ATOM 666 C C . VAL A 1 91 ? -28.854 17.781 16.733 1.00 95.06 91 VAL A C 1
ATOM 668 O O . VAL A 1 91 ? -29.730 17.886 15.877 1.00 95.06 91 VAL A O 1
ATOM 671 N N . VAL A 1 92 ? -27.778 18.562 16.752 1.00 95.81 92 VAL A N 1
ATOM 672 C CA . VAL A 1 92 ? -27.387 19.423 15.636 1.00 95.81 92 VAL A CA 1
ATOM 673 C C . VAL A 1 92 ? -26.251 18.726 14.895 1.00 95.81 92 VAL A C 1
ATOM 675 O O . VAL A 1 92 ? -25.126 18.682 15.398 1.00 95.81 92 VAL A O 1
ATOM 678 N N . ALA A 1 93 ? -26.562 18.149 13.735 1.00 93.00 93 ALA A N 1
ATOM 679 C CA . ALA A 1 93 ? -25.570 17.562 12.843 1.00 93.00 93 ALA A CA 1
ATOM 680 C C . ALA A 1 93 ? -24.821 18.664 12.078 1.00 93.00 93 ALA A C 1
ATOM 682 O O . ALA A 1 93 ? -25.410 19.661 11.660 1.00 93.00 93 ALA A O 1
ATOM 683 N N . GLY A 1 94 ? -23.519 18.479 11.916 1.00 92.94 94 GLY A N 1
ATOM 684 C CA . GLY A 1 94 ? -22.628 19.332 11.144 1.00 92.94 94 GLY A CA 1
ATOM 685 C C . GLY A 1 94 ? -21.382 18.557 10.730 1.00 92.94 94 GLY A C 1
ATOM 686 O O . GLY A 1 94 ? -21.315 17.338 10.903 1.00 92.94 94 GLY A O 1
ATOM 687 N N . VAL A 1 95 ? -20.393 19.269 10.200 1.00 92.69 95 VAL A N 1
ATOM 688 C CA . VAL A 1 95 ? -19.117 18.694 9.766 1.00 92.69 95 VAL A CA 1
ATOM 689 C C . VAL A 1 95 ? -17.952 19.553 10.246 1.00 92.69 95 VAL A C 1
ATOM 691 O O . VAL A 1 95 ? -18.081 20.773 10.345 1.00 92.69 95 VAL A O 1
ATOM 694 N N . ASP A 1 96 ? -16.833 18.906 10.560 1.00 89.25 96 ASP A N 1
ATOM 695 C CA . ASP A 1 96 ? -15.527 19.542 10.708 1.00 89.25 96 ASP A CA 1
ATOM 696 C C . ASP A 1 96 ? -14.739 19.308 9.411 1.00 89.25 96 ASP A C 1
ATOM 698 O O . ASP A 1 96 ? -14.549 18.165 8.999 1.00 89.25 96 ASP A O 1
ATOM 702 N N . THR A 1 97 ? -14.268 20.373 8.765 1.00 88.19 97 THR A N 1
ATOM 703 C CA . THR A 1 97 ? -13.482 20.264 7.530 1.00 88.19 97 THR A CA 1
ATOM 704 C C . THR A 1 97 ? -12.000 20.057 7.854 1.00 88.19 97 THR A C 1
ATOM 706 O O . THR A 1 97 ? -11.409 20.809 8.634 1.00 88.19 97 THR A O 1
ATOM 709 N N . ALA A 1 98 ? -11.387 19.047 7.239 1.00 77.81 98 ALA A N 1
ATOM 710 C CA . ALA A 1 98 ? -9.973 18.708 7.382 1.00 77.81 98 ALA A CA 1
ATOM 711 C C . ALA A 1 98 ? -9.294 18.564 6.012 1.00 77.81 98 ALA A C 1
ATOM 713 O O . ALA A 1 98 ? -9.951 18.328 5.002 1.00 77.81 98 ALA A O 1
ATOM 714 N N . ILE A 1 99 ? -7.965 18.692 5.976 1.00 72.19 99 ILE A N 1
ATOM 715 C CA . ILE A 1 99 ? -7.159 18.426 4.777 1.00 72.19 99 ILE A CA 1
ATOM 716 C C . ILE A 1 99 ? -6.403 17.115 4.990 1.00 72.19 99 ILE A C 1
ATOM 718 O O . ILE A 1 99 ? -5.620 16.997 5.934 1.00 72.19 99 ILE A O 1
ATOM 722 N N . VAL A 1 100 ? -6.633 16.139 4.113 1.00 64.06 100 VAL A N 1
ATOM 723 C CA . VAL A 1 100 ? -6.016 14.806 4.136 1.00 64.06 100 VAL A CA 1
ATOM 724 C C . VAL A 1 100 ? -5.425 14.526 2.766 1.00 64.06 100 VAL A C 1
ATOM 726 O O . VAL A 1 100 ? -6.156 14.512 1.781 1.00 64.06 100 VAL A O 1
ATOM 729 N N . GLU A 1 101 ? -4.108 14.315 2.694 1.00 61.62 101 GLU A N 1
ATOM 730 C CA . GLU A 1 101 ? -3.398 14.082 1.421 1.00 61.62 101 GLU A CA 1
ATOM 731 C C . GLU A 1 101 ? -3.763 15.125 0.342 1.00 61.62 101 GLU A C 1
ATOM 733 O O . GLU A 1 101 ? -4.091 14.776 -0.790 1.00 61.62 101 GLU A O 1
ATOM 738 N N . ASP A 1 102 ? -3.775 16.408 0.721 1.00 62.31 102 ASP A N 1
ATOM 739 C CA . ASP A 1 102 ? -4.139 17.550 -0.135 1.00 62.31 102 ASP A CA 1
ATOM 740 C C . ASP A 1 102 ? -5.601 17.571 -0.627 1.00 62.31 102 ASP A C 1
ATOM 742 O O . ASP A 1 102 ? -5.978 18.421 -1.435 1.00 62.31 102 ASP A O 1
ATOM 746 N N . ARG A 1 103 ? -6.463 16.687 -0.104 1.00 67.25 103 ARG A N 1
ATOM 747 C CA . ARG A 1 103 ? -7.915 16.718 -0.320 1.00 67.25 103 ARG A CA 1
ATOM 748 C C . ARG A 1 103 ? -8.630 17.309 0.883 1.00 67.25 103 ARG A C 1
ATOM 750 O O . ARG A 1 103 ? -8.361 16.942 2.025 1.00 67.25 103 ARG A O 1
ATOM 757 N N . VAL A 1 104 ? -9.575 18.200 0.615 1.00 78.62 104 VAL A N 1
ATOM 758 C CA . VAL A 1 104 ? -10.515 18.686 1.624 1.00 78.62 104 VAL A CA 1
ATOM 759 C C . VAL A 1 104 ? -11.554 17.595 1.863 1.00 78.62 104 VAL A C 1
ATOM 761 O O . VAL A 1 104 ? -12.170 17.118 0.913 1.00 78.62 104 VAL A O 1
ATOM 764 N N . VAL A 1 105 ? -11.722 17.185 3.116 1.00 83.50 105 VAL A N 1
ATOM 765 C CA . VAL A 1 105 ? -12.700 16.175 3.528 1.00 83.50 105 VAL A CA 1
ATOM 766 C C . VAL A 1 105 ? -13.527 16.695 4.693 1.00 83.50 105 VAL A C 1
ATOM 768 O O . VAL A 1 105 ? -13.006 17.344 5.602 1.00 83.50 105 VAL A O 1
ATOM 771 N N . ASP A 1 106 ? -14.812 16.370 4.680 1.00 91.25 106 ASP A N 1
ATOM 772 C CA . ASP A 1 106 ? -15.732 16.703 5.759 1.00 91.25 106 ASP A CA 1
ATOM 773 C C . ASP A 1 106 ? -15.853 15.528 6.726 1.00 91.25 106 ASP A C 1
ATOM 775 O O . ASP A 1 106 ? -16.096 14.397 6.313 1.00 91.25 106 ASP A O 1
ATOM 779 N N . ILE A 1 107 ? -15.686 15.787 8.020 1.00 90.94 107 ILE A N 1
ATOM 780 C CA . ILE A 1 107 ? -15.759 14.787 9.088 1.00 90.94 107 ILE A CA 1
ATOM 781 C C . ILE A 1 107 ? -17.049 15.012 9.885 1.00 90.94 107 ILE A C 1
ATOM 783 O O . ILE A 1 107 ? -17.258 16.121 10.382 1.00 90.94 107 ILE A O 1
ATOM 787 N N . PRO A 1 108 ? -17.917 14.000 10.061 1.00 93.00 108 PRO A N 1
ATOM 788 C CA . PRO A 1 108 ? -19.170 14.165 10.794 1.00 93.00 108 PRO A CA 1
ATOM 789 C C . PRO A 1 108 ? -18.979 14.669 12.233 1.00 93.00 108 PRO A C 1
ATOM 791 O O . PRO A 1 108 ? -18.178 14.128 12.999 1.00 93.00 108 PRO A O 1
ATOM 794 N N . ARG A 1 109 ? -19.767 15.678 12.621 1.00 95.25 109 ARG A N 1
ATOM 795 C CA . ARG A 1 109 ? -19.797 16.275 13.964 1.00 95.25 109 ARG A CA 1
ATOM 796 C C . ARG A 1 109 ? -21.232 16.408 14.463 1.00 95.25 109 ARG A C 1
ATOM 798 O O . ARG A 1 109 ? -22.058 17.080 13.855 1.00 95.25 109 ARG A O 1
ATOM 805 N N . LEU A 1 110 ? -21.520 15.840 15.627 1.00 95.56 110 LEU A N 1
ATOM 806 C CA . LEU A 1 110 ? -22.832 15.888 16.268 1.00 95.56 110 LEU A CA 1
ATOM 807 C C . LEU A 1 110 ? -22.746 16.723 17.542 1.00 95.56 110 LEU A C 1
ATOM 809 O O . LEU A 1 110 ? -21.981 16.403 18.449 1.00 95.56 110 LEU A O 1
ATOM 813 N N . THR A 1 111 ? -23.526 17.800 17.619 1.00 96.81 111 THR A N 1
ATOM 814 C CA . THR A 1 111 ? -23.567 18.683 18.792 1.00 96.81 111 THR A CA 1
ATOM 815 C C . THR A 1 111 ? -24.889 18.535 19.530 1.00 96.81 111 THR A C 1
ATOM 817 O O . THR A 1 111 ? -25.956 18.792 18.972 1.00 96.81 111 THR A O 1
ATOM 820 N N . LEU A 1 112 ? -24.809 18.181 20.809 1.00 95.69 112 LEU A N 1
ATOM 821 C CA . LEU A 1 112 ? -25.932 18.110 21.730 1.00 95.69 112 LEU A CA 1
ATOM 822 C C . LEU A 1 112 ? -25.822 19.282 22.706 1.00 95.69 112 LEU A C 1
ATOM 824 O O . LEU A 1 112 ? -24.763 19.505 23.298 1.00 95.69 112 LEU A O 1
ATOM 828 N N . ARG A 1 113 ? -26.906 20.044 22.865 1.00 94.19 113 ARG A N 1
ATOM 829 C CA . ARG A 1 113 ? -26.960 21.204 23.768 1.00 94.19 113 ARG A CA 1
ATOM 830 C C . ARG A 1 113 ? -27.801 20.877 24.992 1.00 94.19 113 ARG A C 1
ATOM 832 O O . ARG A 1 113 ? -28.855 20.260 24.865 1.00 94.19 113 ARG A O 1
ATOM 839 N N . GLY A 1 114 ? -27.308 21.287 26.153 1.00 88.88 114 GLY A N 1
ATOM 840 C CA . GLY A 1 114 ? -27.919 21.000 27.435 1.00 88.88 114 GLY A CA 1
ATOM 841 C C . GLY A 1 114 ? -29.141 21.854 27.780 1.00 88.88 114 GLY A C 1
ATOM 842 O O . GLY A 1 114 ? -29.519 22.751 27.022 1.00 88.88 114 GLY A O 1
ATOM 843 N N . PRO A 1 115 ? -29.754 21.572 28.945 1.00 92.56 115 PRO A N 1
ATOM 844 C CA . PRO A 1 115 ? -29.255 20.647 29.972 1.00 92.56 115 PRO A CA 1
ATOM 845 C C . PRO A 1 115 ? -29.367 19.165 29.561 1.00 92.56 115 PRO A C 1
ATOM 847 O O . PRO A 1 115 ? -30.454 18.686 29.250 1.00 92.56 115 PRO A O 1
ATOM 850 N N . LEU A 1 116 ? -28.242 18.440 29.561 1.00 93.50 116 LEU A N 1
ATOM 851 C CA . LEU A 1 116 ? -28.165 17.014 29.220 1.00 93.50 116 LEU A CA 1
ATOM 852 C C . LEU A 1 116 ? -28.258 16.134 30.482 1.00 93.50 116 LEU A C 1
ATOM 854 O O . LEU A 1 116 ? -27.752 16.521 31.541 1.00 93.50 116 LEU A O 1
ATOM 858 N N . PRO A 1 117 ? -28.881 14.943 30.394 1.00 93.44 117 PRO A N 1
ATOM 859 C CA . PRO A 1 117 ? -28.831 13.946 31.462 1.00 93.44 117 PRO A CA 1
ATOM 860 C C . PRO A 1 117 ? -27.416 13.368 31.611 1.00 93.44 117 PRO A C 1
ATOM 862 O O . PRO A 1 117 ? -26.623 13.402 30.677 1.00 93.44 117 PRO A O 1
ATOM 865 N N . SER A 1 118 ? -27.117 12.766 32.765 1.00 91.94 118 SER A N 1
ATOM 866 C CA . SER A 1 118 ? -25.804 12.160 33.057 1.00 91.94 118 SER A CA 1
ATOM 867 C C . SER A 1 118 ? -25.494 10.892 32.252 1.00 91.94 118 SER A C 1
ATOM 869 O O . SER A 1 118 ? -24.347 10.439 32.246 1.00 91.94 118 SER A O 1
ATOM 871 N N . SER A 1 119 ? -26.496 10.310 31.589 1.00 94.44 119 SER A N 1
ATOM 872 C CA . SER A 1 119 ? -26.337 9.179 30.676 1.00 94.44 119 SER A CA 1
ATOM 873 C C . SER A 1 119 ? -27.225 9.328 29.444 1.00 94.44 119 SER A C 1
ATOM 875 O O . SER A 1 119 ? -28.327 9.875 29.523 1.00 94.44 119 SER A O 1
ATOM 877 N N . LEU A 1 120 ? -26.720 8.843 28.312 1.00 95.81 120 LEU A N 1
ATOM 878 C CA . LEU A 1 120 ? -27.364 8.887 27.003 1.00 95.81 120 LEU A CA 1
ATOM 879 C C . LEU A 1 120 ? -27.292 7.522 26.324 1.00 95.81 120 LEU A C 1
ATOM 881 O O . LEU A 1 120 ? -26.313 6.789 26.482 1.00 95.81 120 LEU A O 1
ATOM 885 N N . GLN A 1 121 ? -28.305 7.222 25.519 1.00 96.81 121 GLN A N 1
ATOM 886 C CA . GLN A 1 121 ? -28.286 6.124 24.565 1.00 96.81 121 GLN A CA 1
ATOM 887 C C . GLN A 1 121 ? -28.350 6.689 23.150 1.00 96.81 121 GLN A C 1
ATOM 889 O O . GLN A 1 121 ? -29.228 7.482 22.834 1.00 96.81 121 GLN A O 1
ATOM 894 N N . LEU A 1 122 ? -27.423 6.273 22.302 1.00 97.31 122 LEU A N 1
ATOM 895 C CA . LEU A 1 122 ? -27.398 6.600 20.889 1.00 97.31 122 LEU A CA 1
ATOM 896 C C . LEU A 1 122 ? -27.636 5.335 20.083 1.00 97.31 122 LEU A C 1
ATOM 898 O O . LEU A 1 122 ? -27.132 4.267 20.437 1.00 97.31 122 LEU A O 1
ATOM 902 N N . ARG A 1 123 ? -28.389 5.468 19.000 1.00 97.75 123 ARG A N 1
ATOM 903 C CA . ARG A 1 123 ? -28.589 4.430 17.994 1.00 97.75 123 ARG A CA 1
ATOM 904 C C . ARG A 1 123 ? -28.361 5.045 16.632 1.00 97.75 123 ARG A C 1
ATOM 906 O O . ARG A 1 123 ? -28.801 6.164 16.394 1.00 97.75 123 ARG A O 1
ATOM 913 N N . TYR A 1 124 ? -27.638 4.345 15.779 1.00 97.75 124 TYR A N 1
ATOM 914 C CA . TYR A 1 124 ? -27.412 4.756 14.403 1.00 97.75 124 TYR A CA 1
ATOM 915 C C . TYR A 1 124 ? -27.038 3.540 13.562 1.00 97.75 124 TYR A C 1
ATOM 917 O O . TYR A 1 124 ? -26.697 2.477 14.092 1.00 97.75 124 TYR A O 1
ATOM 925 N N . ARG A 1 125 ? -27.107 3.702 12.246 1.00 98.12 125 ARG A N 1
ATOM 926 C CA . ARG A 1 125 ? -26.618 2.726 11.278 1.00 98.12 125 ARG A CA 1
ATOM 927 C C . ARG A 1 125 ? -25.432 3.294 10.520 1.00 98.12 125 ARG A C 1
ATOM 929 O O . ARG A 1 125 ? -25.318 4.509 10.353 1.00 98.12 125 ARG A O 1
ATOM 936 N N . VAL A 1 126 ? -24.574 2.402 10.052 1.00 97.56 126 VAL A N 1
ATOM 937 C CA . VAL A 1 126 ? -23.469 2.713 9.142 1.00 97.56 126 VAL A CA 1
ATOM 938 C C . VAL A 1 126 ? -23.508 1.761 7.961 1.00 97.56 126 VAL A C 1
ATOM 940 O O . VAL A 1 126 ? -23.921 0.610 8.109 1.00 97.56 126 VAL A O 1
ATOM 943 N N . GLU A 1 127 ? -23.079 2.243 6.801 1.00 97.12 127 GLU A N 1
ATOM 944 C CA . GLU A 1 127 ? -23.029 1.466 5.562 1.00 97.12 127 GLU A CA 1
ATOM 945 C C . GLU A 1 127 ? -21.587 1.421 5.023 1.00 97.12 127 GLU A C 1
ATOM 947 O O . GLU A 1 127 ? -21.165 2.346 4.315 1.00 97.12 127 GLU A O 1
ATOM 952 N N . PRO A 1 128 ? -20.804 0.379 5.360 1.00 95.62 128 PRO A N 1
ATOM 953 C CA . PRO A 1 128 ? -19.484 0.134 4.769 1.00 95.62 128 PRO A CA 1
ATOM 954 C C . PRO A 1 128 ? -19.561 -0.102 3.251 1.00 95.62 128 PRO A C 1
ATOM 956 O O . PRO A 1 128 ? -20.650 -0.204 2.687 1.00 95.62 128 PRO A O 1
ATOM 959 N N . GLY A 1 129 ? -18.422 -0.172 2.560 1.00 93.81 129 GLY A N 1
ATOM 960 C CA . GLY A 1 129 ? -18.386 -0.477 1.122 1.00 93.81 129 GLY A CA 1
ATOM 961 C C . GLY A 1 129 ? -18.470 0.748 0.209 1.00 93.81 129 GLY A C 1
ATOM 962 O O . GLY A 1 129 ? -18.837 0.631 -0.960 1.00 93.81 129 GLY A O 1
ATOM 963 N N . LYS A 1 130 ? -18.123 1.946 0.702 1.00 93.06 130 LYS A N 1
ATOM 964 C CA . LYS A 1 130 ? -17.981 3.122 -0.173 1.00 93.06 130 LYS A CA 1
ATOM 965 C C . LYS A 1 130 ? -16.850 2.858 -1.171 1.00 93.06 130 LYS A C 1
ATOM 967 O O . LYS A 1 130 ? -15.698 2.745 -0.764 1.00 93.06 130 LYS A O 1
ATOM 972 N N . ARG A 1 131 ? -17.172 2.803 -2.466 1.00 90.69 131 ARG A N 1
ATOM 973 C CA . ARG A 1 131 ? -16.175 2.704 -3.545 1.00 90.69 131 ARG A CA 1
ATOM 974 C C . ARG A 1 131 ? -15.312 3.967 -3.612 1.00 90.69 131 ARG A C 1
ATOM 976 O O . ARG A 1 131 ? -15.844 5.080 -3.517 1.00 90.69 131 ARG A O 1
ATOM 983 N N . ASP A 1 132 ? -14.009 3.774 -3.776 1.00 84.94 132 ASP A N 1
ATOM 984 C CA . ASP A 1 132 ? -13.008 4.826 -3.935 1.00 84.94 132 ASP A CA 1
ATOM 985 C C . ASP A 1 132 ? -13.005 5.349 -5.378 1.00 84.94 132 ASP A C 1
ATOM 987 O O . ASP A 1 132 ? -12.994 4.585 -6.346 1.00 84.94 132 ASP A O 1
ATOM 991 N N . GLY A 1 133 ? -13.047 6.673 -5.511 1.00 77.44 133 GLY A N 1
ATOM 992 C CA . GLY A 1 133 ? -13.308 7.365 -6.771 1.00 77.44 133 GLY A CA 1
ATOM 993 C C . GLY A 1 133 ? -14.764 7.810 -6.947 1.00 77.44 133 GLY A C 1
ATOM 994 O O . GLY A 1 133 ? -15.587 7.767 -6.025 1.00 77.44 133 GLY A O 1
ATOM 995 N N . ASP A 1 134 ? -15.069 8.296 -8.147 1.00 76.50 134 ASP A N 1
ATOM 996 C CA . ASP A 1 134 ? -16.381 8.835 -8.500 1.00 76.50 134 ASP A CA 1
ATOM 997 C C . ASP A 1 134 ? -16.705 8.613 -9.987 1.00 76.50 134 ASP A C 1
ATOM 999 O O . ASP A 1 134 ? -15.840 8.274 -10.791 1.00 76.50 134 ASP A O 1
ATOM 1003 N N . SER A 1 135 ? -17.969 8.809 -10.371 1.00 71.69 135 SER A N 1
ATOM 1004 C CA . SER A 1 135 ? -18.442 8.555 -11.739 1.00 71.69 135 SER A CA 1
ATOM 1005 C C . SER A 1 135 ? -17.845 9.479 -12.807 1.00 71.69 135 SER A C 1
ATOM 1007 O O . SER A 1 135 ? -17.973 9.180 -13.990 1.00 71.69 135 SER A O 1
ATOM 1009 N N . HIS A 1 136 ? -17.246 10.607 -12.424 1.00 64.00 136 HIS A N 1
ATOM 1010 C CA . HIS A 1 136 ? -16.608 11.550 -13.343 1.00 64.00 136 HIS A CA 1
ATOM 1011 C C . HIS A 1 136 ? -15.118 11.237 -13.516 1.00 64.00 136 HIS A C 1
ATOM 1013 O O . HIS A 1 136 ? -14.578 11.409 -14.606 1.00 64.00 136 HIS A O 1
ATOM 1019 N N . MET A 1 137 ? -14.455 10.789 -12.447 1.00 64.25 137 MET A N 1
ATOM 1020 C CA . MET A 1 137 ? -13.008 10.557 -12.403 1.00 64.25 137 MET A CA 1
ATOM 1021 C C . MET A 1 137 ? -12.613 9.083 -12.552 1.00 64.25 137 MET A C 1
ATOM 1023 O O . MET A 1 137 ? -11.431 8.812 -12.769 1.00 64.25 137 MET A O 1
ATOM 1027 N N . GLY A 1 138 ? -13.577 8.163 -12.470 1.00 64.94 138 GLY A N 1
ATOM 1028 C CA . GLY A 1 138 ? -13.368 6.716 -12.457 1.00 64.94 138 GLY A CA 1
ATOM 1029 C C . GLY A 1 138 ? -13.281 6.147 -11.037 1.00 64.94 138 GLY A C 1
ATOM 1030 O O . GLY A 1 138 ? -12.930 6.856 -10.087 1.00 64.94 138 GLY A O 1
ATOM 1031 N N . PHE A 1 139 ? -13.629 4.866 -10.900 1.00 75.69 139 PHE A N 1
ATOM 1032 C CA . PHE A 1 139 ? -13.464 4.094 -9.666 1.00 75.69 139 PHE A CA 1
ATOM 1033 C C . PHE A 1 139 ? -12.143 3.327 -9.704 1.00 75.69 139 PHE A C 1
ATOM 1035 O O . PHE A 1 139 ? -11.745 2.832 -10.753 1.00 75.69 139 PHE A O 1
ATOM 1042 N N . THR A 1 140 ? -11.479 3.212 -8.555 1.00 76.81 140 THR A N 1
ATOM 1043 C CA . THR A 1 140 ? -10.144 2.595 -8.452 1.00 76.81 140 THR A CA 1
ATOM 1044 C C . THR A 1 140 ? -10.170 1.070 -8.289 1.00 76.81 140 THR A C 1
ATOM 1046 O O . THR A 1 140 ? -9.118 0.477 -8.058 1.00 76.81 140 THR A O 1
ATOM 1049 N N . GLY A 1 141 ? -11.355 0.449 -8.324 1.00 80.62 141 GLY A N 1
ATOM 1050 C CA . GLY A 1 141 ? -11.540 -0.966 -7.986 1.00 80.62 141 GLY A CA 1
ATOM 1051 C C . GLY A 1 141 ? -11.342 -1.266 -6.494 1.00 80.62 141 GLY A C 1
ATOM 1052 O O . GLY A 1 141 ? -11.010 -2.389 -6.118 1.00 80.62 141 GLY A O 1
ATOM 1053 N N . ARG A 1 142 ? -11.474 -0.258 -5.618 1.00 88.19 142 ARG A N 1
ATOM 1054 C CA . ARG A 1 142 ? -11.338 -0.392 -4.157 1.00 88.19 142 ARG A CA 1
ATOM 1055 C C . ARG A 1 142 ? -12.575 0.137 -3.439 1.00 88.19 142 ARG A C 1
ATOM 1057 O O . ARG A 1 142 ? -13.212 1.081 -3.906 1.00 88.19 142 ARG A O 1
ATOM 1064 N N . CYS A 1 143 ? -12.872 -0.402 -2.261 1.00 92.56 143 CYS A N 1
ATOM 1065 C CA . CYS A 1 143 ? -13.882 0.135 -1.347 1.00 92.56 143 CYS A CA 1
ATOM 1066 C C . CYS A 1 143 ? -13.342 0.283 0.084 1.00 92.56 143 CYS A C 1
ATOM 1068 O O . CYS A 1 143 ? -12.369 -0.372 0.451 1.00 92.56 143 CYS A O 1
ATOM 1070 N N . PHE A 1 144 ? -13.951 1.158 0.888 1.00 93.31 144 PHE A N 1
ATOM 1071 C CA . PHE A 1 144 ? -13.620 1.352 2.306 1.00 93.31 144 PHE A CA 1
ATOM 1072 C C . PHE A 1 144 ? -14.558 0.530 3.189 1.00 93.31 144 PHE A C 1
ATOM 1074 O O . PHE A 1 144 ? -15.769 0.795 3.225 1.00 93.31 144 PHE A O 1
ATOM 1081 N N . GLY A 1 145 ? -13.997 -0.490 3.840 1.00 94.44 145 GLY A N 1
ATOM 1082 C CA . GLY A 1 145 ? -14.757 -1.513 4.550 1.00 94.44 145 GLY A CA 1
ATOM 1083 C C . GLY A 1 145 ? -15.717 -2.292 3.641 1.00 94.44 145 GLY A C 1
ATOM 1084 O O . GLY A 1 145 ? -15.842 -2.028 2.443 1.00 94.44 145 GLY A O 1
ATOM 1085 N N . TYR A 1 146 ? -16.406 -3.271 4.215 1.00 96.81 146 TYR A N 1
ATOM 1086 C CA . TYR A 1 146 ? -17.399 -4.100 3.538 1.00 96.81 146 TYR A CA 1
ATOM 1087 C C . TYR A 1 146 ? -18.326 -4.780 4.550 1.00 96.81 146 TYR A C 1
ATOM 1089 O O . TYR A 1 146 ? -17.897 -5.108 5.658 1.00 96.81 146 TYR A O 1
ATOM 1097 N N . ALA A 1 147 ? -19.587 -4.992 4.176 1.00 96.62 147 ALA A N 1
ATOM 1098 C CA . ALA A 1 147 ? -20.537 -5.795 4.938 1.00 96.62 147 ALA A CA 1
ATOM 1099 C C . ALA A 1 147 ? -21.602 -6.392 4.011 1.00 96.62 147 ALA A C 1
ATOM 1101 O O . ALA A 1 147 ? -22.141 -5.697 3.142 1.00 96.62 147 ALA A O 1
ATOM 1102 N N . ASP A 1 148 ? -21.932 -7.659 4.231 1.00 95.31 148 ASP A N 1
ATOM 1103 C CA . ASP A 1 148 ? -23.089 -8.331 3.652 1.00 95.31 148 ASP A CA 1
ATOM 1104 C C . ASP A 1 148 ? -23.599 -9.469 4.562 1.00 95.31 148 ASP A C 1
ATOM 1106 O O . ASP A 1 148 ? -23.430 -9.449 5.783 1.00 95.31 148 ASP A O 1
ATOM 1110 N N . SER A 1 149 ? -24.310 -10.438 3.977 1.00 93.62 149 SER A N 1
ATOM 1111 C CA . SER A 1 149 ? -24.856 -11.596 4.684 1.00 93.62 149 SER A CA 1
ATOM 1112 C C . SER A 1 149 ? -23.846 -12.714 4.946 1.00 93.62 149 SER A C 1
ATOM 1114 O O . SER A 1 149 ? -24.195 -13.659 5.653 1.00 93.62 149 SER A O 1
ATOM 1116 N N . GLU A 1 150 ? -22.646 -12.644 4.375 1.00 93.88 150 GLU A N 1
ATOM 1117 C CA . GLU A 1 150 ? -21.591 -13.652 4.498 1.00 93.88 150 GLU A CA 1
ATOM 1118 C C . GLU A 1 150 ? -20.542 -13.214 5.518 1.00 93.88 150 GLU A C 1
ATOM 1120 O O . GLU A 1 150 ? -20.244 -13.969 6.445 1.00 93.88 150 GLU A O 1
ATOM 1125 N N . PHE A 1 151 ? -20.050 -11.977 5.410 1.00 96.62 151 PHE A N 1
ATOM 1126 C CA . PHE A 1 151 ? -19.109 -11.403 6.367 1.00 96.62 151 PHE A CA 1
ATOM 1127 C C . PHE A 1 151 ? -19.140 -9.867 6.363 1.00 96.62 151 PHE A C 1
ATOM 1129 O O . PHE A 1 151 ? -19.739 -9.204 5.517 1.00 96.62 151 PHE A O 1
ATOM 1136 N N . ALA A 1 152 ? -18.450 -9.272 7.327 1.00 97.25 152 ALA A N 1
ATOM 1137 C CA . ALA A 1 152 ? -18.091 -7.868 7.314 1.00 97.25 152 ALA A CA 1
ATOM 1138 C C . ALA A 1 152 ? -16.617 -7.694 7.670 1.00 97.25 152 ALA A C 1
ATOM 1140 O O . ALA A 1 152 ? -16.078 -8.383 8.537 1.00 97.25 152 ALA A O 1
ATOM 1141 N N . MET A 1 153 ? -15.983 -6.729 7.018 1.00 96.62 153 MET A N 1
ATOM 1142 C CA . MET A 1 153 ? -14.635 -6.282 7.322 1.00 96.62 153 MET A CA 1
ATOM 1143 C C . MET A 1 153 ? -14.635 -4.766 7.382 1.00 96.62 153 MET A C 1
ATOM 1145 O O . MET A 1 153 ? -14.898 -4.099 6.387 1.00 96.62 153 MET A O 1
ATOM 1149 N N . VAL A 1 154 ? -14.370 -4.223 8.560 1.00 96.31 154 VAL A N 1
ATOM 1150 C CA . VAL A 1 154 ? -14.542 -2.798 8.851 1.00 96.31 154 VAL A CA 1
ATOM 1151 C C . VAL A 1 154 ? -13.431 -2.295 9.754 1.00 96.31 154 VAL A C 1
ATOM 1153 O O . VAL A 1 154 ? -12.782 -3.062 10.470 1.00 96.31 154 VAL A O 1
ATOM 1156 N N . THR A 1 155 ? -13.232 -0.984 9.758 1.00 94.62 155 THR A N 1
ATOM 1157 C CA . THR A 1 155 ? -12.374 -0.313 10.741 1.00 94.62 155 THR A CA 1
ATOM 1158 C C . THR A 1 155 ? -13.215 0.408 11.783 1.00 94.62 155 THR A C 1
ATOM 1160 O O . THR A 1 155 ? -14.361 0.790 11.544 1.00 94.62 155 THR A O 1
ATOM 1163 N N . GLY A 1 156 ? -12.662 0.654 12.968 1.00 94.25 156 GLY A N 1
ATOM 1164 C CA . GLY A 1 156 ? -13.388 1.412 13.986 1.00 94.25 156 GLY A CA 1
ATOM 1165 C C . GLY A 1 156 ? -13.770 2.837 13.555 1.00 94.25 156 GLY A C 1
ATOM 1166 O O . GLY A 1 156 ? -14.781 3.358 14.027 1.00 94.25 156 GLY A O 1
ATOM 1167 N N . ARG A 1 157 ? -13.025 3.460 12.631 1.00 93.94 157 ARG A N 1
ATOM 1168 C CA . ARG A 1 157 ? -13.351 4.773 12.039 1.00 93.94 157 ARG A CA 1
ATOM 1169 C C . ARG A 1 157 ? -14.634 4.756 11.212 1.00 93.94 157 ARG A C 1
ATOM 1171 O O . ARG A 1 157 ? -15.281 5.795 11.095 1.00 93.94 157 ARG A O 1
ATOM 1178 N N . GLU A 1 158 ? -14.994 3.598 10.672 1.00 94.56 158 GLU A N 1
ATOM 1179 C CA . GLU A 1 158 ? -16.229 3.365 9.917 1.00 94.56 158 GLU A CA 1
ATOM 1180 C C . GLU A 1 158 ? -17.412 3.005 10.829 1.00 94.56 158 GLU A C 1
ATOM 1182 O O . GLU A 1 158 ? -18.555 2.978 10.375 1.00 94.56 158 GLU A O 1
ATOM 1187 N N . LEU A 1 159 ? -17.165 2.750 12.119 1.00 95.75 159 LEU A N 1
ATOM 1188 C CA . LEU A 1 159 ? -18.183 2.288 13.064 1.00 95.75 159 LEU A CA 1
ATOM 1189 C C . LEU A 1 159 ? -18.522 3.304 14.155 1.00 95.75 159 LEU A C 1
ATOM 1191 O O . LEU A 1 159 ? -19.690 3.452 14.521 1.00 95.75 159 LEU A O 1
ATOM 1195 N N . PHE A 1 160 ? -17.524 3.969 14.737 1.00 97.12 160 PHE A N 1
ATOM 1196 C CA . PHE A 1 160 ? -17.676 4.583 16.056 1.00 97.12 160 PHE A CA 1
ATOM 1197 C C . PHE A 1 160 ? -17.634 6.112 16.039 1.00 97.12 160 PHE A C 1
ATOM 1199 O O . PHE A 1 160 ? -16.712 6.738 15.518 1.00 97.12 160 PHE A O 1
ATOM 1206 N N . LEU A 1 161 ? -18.620 6.709 16.712 1.00 95.75 161 LEU A N 1
ATOM 1207 C CA . LEU A 1 161 ? -18.631 8.116 17.108 1.00 95.75 161 LEU A CA 1
ATOM 1208 C C . LEU A 1 161 ? -17.984 8.284 18.484 1.00 95.75 161 LEU A C 1
ATOM 1210 O O . LEU A 1 161 ? -18.493 7.731 19.454 1.00 95.75 161 LEU A O 1
ATOM 1214 N N . LEU A 1 162 ? -16.952 9.115 18.624 1.00 95.00 162 LEU A N 1
ATOM 1215 C CA . LEU A 1 162 ? -16.341 9.395 19.930 1.00 95.00 162 LEU A CA 1
ATOM 1216 C C . LEU A 1 162 ? -16.609 10.824 20.419 1.00 95.00 162 LEU A C 1
ATOM 1218 O O . LEU A 1 162 ? -16.728 11.742 19.607 1.00 95.00 162 LEU A O 1
ATOM 1222 N N . PRO A 1 163 ? -16.671 11.052 21.746 1.00 93.00 163 PRO A N 1
ATOM 1223 C CA . PRO A 1 163 ? -16.570 12.387 22.326 1.00 93.00 163 PRO A CA 1
ATOM 1224 C C . PRO A 1 163 ? -15.352 13.145 21.795 1.00 93.00 163 PRO A C 1
ATOM 1226 O O . PRO A 1 163 ? -14.279 12.564 21.657 1.00 93.00 163 PRO A O 1
ATOM 1229 N N . ALA A 1 164 ? -15.508 14.445 21.536 1.00 87.44 164 ALA A N 1
ATOM 1230 C CA . ALA A 1 164 ? -14.435 15.279 20.989 1.00 87.44 164 ALA A CA 1
ATOM 1231 C C . ALA A 1 164 ? -13.148 15.255 21.840 1.00 87.44 164 ALA A C 1
ATOM 1233 O O . ALA A 1 164 ? -12.058 15.281 21.274 1.00 87.44 164 ALA A O 1
ATOM 1234 N N . ASP A 1 165 ? -13.280 15.126 23.164 1.00 82.69 165 ASP A N 1
ATOM 1235 C CA . ASP A 1 165 ? -12.168 14.984 24.112 1.00 82.69 165 ASP A CA 1
ATOM 1236 C C . ASP A 1 165 ? -11.868 13.500 24.400 1.00 82.69 165 ASP A C 1
ATOM 1238 O O . ASP A 1 165 ? -11.898 13.042 25.542 1.00 82.69 165 ASP A O 1
ATOM 1242 N N . ALA A 1 166 ? -11.621 12.699 23.363 1.00 79.88 166 ALA A N 1
ATOM 1243 C CA . ALA A 1 166 ? -11.500 11.244 23.504 1.00 79.88 166 ALA A CA 1
ATOM 1244 C C . ALA A 1 166 ? -10.350 10.790 24.435 1.00 79.88 166 ALA A C 1
ATOM 1246 O O . ALA A 1 166 ? -10.417 9.702 25.010 1.00 79.88 166 ALA A O 1
ATOM 1247 N N . ASP A 1 167 ? -9.335 11.632 24.656 1.00 77.75 167 ASP A N 1
ATOM 1248 C CA . ASP A 1 167 ? -8.181 11.346 25.525 1.00 77.75 167 ASP A CA 1
ATOM 1249 C C . ASP A 1 167 ? -8.539 11.189 27.012 1.00 77.75 167 ASP A C 1
ATOM 1251 O O . ASP A 1 167 ? -7.792 10.564 27.775 1.00 77.75 167 ASP A O 1
ATOM 1255 N N . VAL A 1 168 ? -9.687 11.726 27.451 1.00 82.50 168 VAL A N 1
ATOM 1256 C CA . VAL A 1 168 ? -10.147 11.544 28.838 1.00 82.50 168 VAL A CA 1
ATOM 1257 C C . VAL A 1 168 ? -10.788 10.174 29.073 1.00 82.50 168 VAL A C 1
ATOM 1259 O O . VAL A 1 168 ? -10.974 9.772 30.225 1.00 82.50 168 VAL A O 1
ATOM 1262 N N . ILE A 1 169 ? -11.109 9.436 28.004 1.00 87.00 169 ILE A N 1
ATOM 1263 C CA . ILE A 1 169 ? -11.765 8.131 28.081 1.00 87.00 169 ILE A CA 1
ATOM 1264 C C . ILE A 1 169 ? -10.757 7.085 28.562 1.00 87.00 169 ILE A C 1
ATOM 1266 O O . ILE A 1 169 ? -9.706 6.864 27.961 1.00 87.00 169 ILE A O 1
ATOM 1270 N N . ARG A 1 170 ? -11.090 6.408 29.665 1.00 86.69 170 ARG A N 1
ATOM 1271 C CA . ARG A 1 170 ? -10.218 5.395 30.289 1.00 86.69 170 ARG A CA 1
ATOM 1272 C C . ARG A 1 170 ? -10.633 3.957 30.002 1.00 86.69 170 ARG A C 1
ATOM 1274 O O . ARG A 1 170 ? -9.818 3.058 30.173 1.00 86.69 170 ARG A O 1
ATOM 1281 N N . ARG A 1 171 ? -11.885 3.731 29.600 1.00 91.56 171 ARG A N 1
ATOM 1282 C CA . ARG A 1 171 ? -12.421 2.398 29.302 1.00 91.56 171 ARG A CA 1
ATOM 1283 C C . ARG A 1 171 ? -13.549 2.505 28.283 1.00 91.56 171 ARG A C 1
ATOM 1285 O O . ARG A 1 171 ? -14.465 3.310 28.457 1.00 91.56 171 ARG A O 1
ATOM 1292 N N . ILE A 1 172 ? -13.457 1.679 27.249 1.00 96.31 172 ILE A N 1
ATOM 1293 C CA . ILE A 1 172 ? -14.494 1.458 26.244 1.00 96.31 172 ILE A CA 1
ATOM 1294 C C . ILE A 1 172 ? -14.775 -0.040 26.241 1.00 96.31 172 ILE A C 1
ATOM 1296 O O . ILE A 1 172 ? -13.844 -0.837 26.331 1.00 96.31 172 ILE A O 1
ATOM 1300 N N . GLU A 1 173 ? -16.046 -0.409 26.179 1.00 97.75 173 GLU A N 1
ATOM 1301 C CA . GLU A 1 173 ? -16.483 -1.799 26.070 1.00 97.75 173 GLU A CA 1
ATOM 1302 C C . GLU A 1 173 ? -17.235 -1.945 24.752 1.00 97.75 173 GLU A C 1
ATOM 1304 O O . GLU A 1 173 ? -18.122 -1.144 24.454 1.00 97.75 173 GLU A O 1
ATOM 1309 N N . VAL A 1 174 ? -16.880 -2.941 23.951 1.00 98.50 174 VAL A N 1
ATOM 1310 C CA . VAL A 1 174 ? -17.574 -3.263 22.703 1.00 98.50 174 VAL A CA 1
ATOM 1311 C C . VAL A 1 174 ? -18.128 -4.668 22.832 1.00 98.50 174 VAL A C 1
ATOM 1313 O O . VAL A 1 174 ? -17.413 -5.567 23.251 1.00 98.50 174 VAL A O 1
ATOM 1316 N N . ARG A 1 175 ? -19.394 -4.868 22.483 1.00 98.25 175 ARG A N 1
ATOM 1317 C CA . ARG A 1 175 ? -20.023 -6.185 22.392 1.00 98.25 175 ARG A CA 1
ATOM 1318 C C . ARG A 1 175 ? -20.554 -6.384 20.982 1.00 98.25 175 ARG A C 1
ATOM 1320 O O . ARG A 1 175 ? -21.177 -5.482 20.425 1.00 98.25 175 ARG A O 1
ATOM 1327 N N . PHE A 1 176 ? -20.362 -7.571 20.428 1.00 97.88 176 PHE A N 1
ATOM 1328 C CA . PHE A 1 176 ? -20.914 -7.933 19.129 1.00 97.88 176 PHE A CA 1
ATOM 1329 C C . PHE A 1 176 ? -22.144 -8.824 19.320 1.00 97.88 176 PHE A C 1
ATOM 1331 O O . PHE A 1 176 ? -22.101 -9.806 20.058 1.00 97.88 176 PHE A O 1
ATOM 1338 N N . ALA A 1 177 ? -23.265 -8.452 18.707 1.00 97.12 177 ALA A N 1
ATOM 1339 C CA . ALA A 1 177 ? -24.486 -9.251 18.675 1.00 97.12 177 ALA A CA 1
ATOM 1340 C C . ALA A 1 177 ? -24.655 -9.802 17.256 1.00 97.12 177 ALA A C 1
ATOM 1342 O O . ALA A 1 177 ? -25.300 -9.184 16.411 1.00 97.12 177 ALA A O 1
ATOM 1343 N N . LEU A 1 178 ? -23.991 -10.928 16.996 1.00 96.31 178 LEU A N 1
ATOM 1344 C CA . LEU A 1 178 ? -23.854 -11.503 15.661 1.00 96.31 178 LEU A CA 1
ATOM 1345 C C . LEU A 1 178 ? -24.823 -12.676 15.432 1.00 96.31 178 LEU A C 1
ATOM 1347 O O . LEU A 1 178 ? -25.315 -13.262 16.403 1.00 96.31 178 LEU A O 1
ATOM 1351 N N . PRO A 1 179 ? -25.111 -13.019 14.162 1.00 94.44 179 PRO A N 1
ATOM 1352 C CA . PRO A 1 179 ? -25.850 -14.225 13.804 1.00 94.44 179 PRO A CA 1
ATOM 1353 C C . PRO A 1 179 ? -25.199 -15.499 14.355 1.00 94.44 179 PRO A C 1
ATOM 1355 O O . PRO A 1 179 ? -24.014 -15.535 14.681 1.00 94.44 179 PRO A O 1
ATOM 1358 N N . GLN A 1 180 ? -25.971 -16.582 14.431 1.00 93.94 180 GLN A N 1
ATOM 1359 C CA . GLN A 1 180 ? -25.424 -17.878 14.823 1.00 93.94 180 GLN A CA 1
ATOM 1360 C C . GLN A 1 180 ? -24.331 -18.323 13.837 1.00 93.94 180 GLN A C 1
ATOM 1362 O O . GLN A 1 180 ? -24.553 -18.320 12.630 1.00 93.94 180 GLN A O 1
ATOM 1367 N N . GLY A 1 181 ? -23.174 -18.735 14.362 1.00 91.94 181 GLY A N 1
ATOM 1368 C CA . GLY A 1 181 ? -22.019 -19.162 13.563 1.00 91.94 181 GLY A CA 1
ATOM 1369 C C . GLY A 1 181 ? -21.093 -18.023 13.126 1.00 91.94 181 GLY A C 1
ATOM 1370 O O . GLY A 1 181 ? -20.060 -18.298 12.529 1.00 91.94 181 GLY A O 1
ATOM 1371 N N . TRP A 1 182 ? -21.440 -16.770 13.430 1.00 96.31 182 TRP A N 1
ATOM 1372 C CA . TRP A 1 182 ? -20.541 -15.634 13.256 1.00 96.31 182 TRP A CA 1
ATOM 1373 C C . TRP A 1 182 ? -19.768 -15.359 14.539 1.00 96.31 182 TRP A C 1
ATOM 1375 O O . TRP A 1 182 ? -20.349 -15.326 15.625 1.00 96.31 182 TRP A O 1
ATOM 1385 N N . ASP A 1 183 ? -18.489 -15.042 14.379 1.00 95.06 183 ASP A N 1
ATOM 1386 C CA . ASP A 1 183 ? -17.616 -14.568 15.443 1.00 95.06 183 ASP A CA 1
ATOM 1387 C C . ASP A 1 183 ? -17.085 -13.165 15.128 1.00 95.06 183 ASP A C 1
ATOM 1389 O O . ASP A 1 183 ? -17.130 -12.687 13.991 1.00 95.06 183 ASP A O 1
ATOM 1393 N N . ALA A 1 184 ? -16.599 -12.481 16.166 1.00 97.00 184 ALA A N 1
ATOM 1394 C CA . ALA A 1 184 ? -15.909 -11.204 16.034 1.00 97.00 184 ALA A CA 1
ATOM 1395 C C . ALA A 1 184 ? -14.403 -11.399 16.214 1.00 97.00 184 ALA A C 1
ATOM 1397 O O . ALA A 1 184 ? -13.931 -11.741 17.303 1.00 97.00 184 ALA A O 1
ATOM 1398 N N . VAL A 1 185 ? -13.640 -11.111 15.165 1.00 97.12 185 VAL A N 1
ATOM 1399 C CA . VAL A 1 185 ? -12.181 -11.151 15.181 1.00 97.12 185 VAL A CA 1
ATOM 1400 C C . VAL A 1 185 ? -11.645 -9.730 15.292 1.00 97.12 185 VAL A C 1
ATOM 1402 O O . VAL A 1 185 ? -11.770 -8.925 14.369 1.00 97.12 185 VAL A O 1
ATOM 1405 N N . THR A 1 186 ? -11.029 -9.416 16.433 1.00 96.50 186 THR A N 1
ATOM 1406 C CA . THR A 1 186 ? -10.470 -8.085 16.716 1.00 96.50 186 THR A CA 1
ATOM 1407 C C . THR A 1 186 ? -9.111 -8.187 17.423 1.00 96.50 186 THR A C 1
ATOM 1409 O O . THR A 1 186 ? -8.802 -9.214 18.046 1.00 96.50 186 THR A O 1
ATOM 1412 N N . PRO A 1 187 ? -8.274 -7.132 17.367 1.00 95.44 187 PRO A N 1
ATOM 1413 C CA . PRO A 1 187 ? -7.030 -7.068 18.134 1.00 95.44 187 PRO A CA 1
ATOM 1414 C C . PRO A 1 187 ? -7.253 -6.675 19.608 1.00 95.44 187 PRO A C 1
ATOM 1416 O O . PRO A 1 187 ? -6.289 -6.537 20.366 1.00 95.44 187 PRO A O 1
ATOM 1419 N N . TRP A 1 188 ? -8.501 -6.448 20.027 1.00 96.00 188 TRP A N 1
ATOM 1420 C CA . TRP A 1 188 ? -8.837 -6.000 21.376 1.00 96.00 188 TRP A CA 1
ATOM 1421 C C . TRP A 1 188 ? -8.808 -7.146 22.387 1.00 96.00 188 TRP A C 1
ATOM 1423 O O . TRP A 1 188 ? -8.925 -8.322 22.045 1.00 96.00 188 TRP A O 1
ATOM 1433 N N . THR A 1 189 ? -8.666 -6.797 23.666 1.00 95.44 189 THR A N 1
ATOM 1434 C CA . THR A 1 189 ? -8.648 -7.804 24.734 1.00 95.44 189 THR A CA 1
ATOM 1435 C C . THR A 1 189 ? -10.069 -8.277 25.003 1.00 95.44 189 THR A C 1
ATOM 1437 O O . THR A 1 189 ? -10.936 -7.450 25.269 1.00 95.44 189 THR A O 1
ATOM 1440 N N . GLN A 1 190 ? -10.313 -9.583 24.959 1.00 94.81 190 GLN A N 1
ATOM 1441 C CA . GLN A 1 190 ? -11.616 -10.146 25.300 1.00 94.81 190 GLN A CA 1
ATOM 1442 C C . GLN A 1 190 ? -11.741 -10.332 26.823 1.00 94.81 190 GLN A C 1
ATOM 1444 O O . GLN A 1 190 ? -10.910 -10.991 27.447 1.00 94.81 190 GLN A O 1
ATOM 1449 N N . GLU A 1 191 ? -12.786 -9.757 27.417 1.00 94.50 191 GLU A N 1
ATOM 1450 C CA . GLU A 1 191 ? -13.185 -9.904 28.820 1.00 94.50 191 GLU A CA 1
ATOM 1451 C C . GLU A 1 191 ? -14.641 -10.404 28.865 1.00 94.50 191 GLU A C 1
ATOM 1453 O O . GLU A 1 191 ? -15.587 -9.625 28.746 1.00 94.50 191 GLU A O 1
ATOM 1458 N N . GLY A 1 192 ? -14.837 -11.718 29.018 1.00 92.81 192 GLY A N 1
ATOM 1459 C CA . GLY A 1 192 ? -16.171 -12.326 28.952 1.00 92.81 192 GLY A CA 1
ATOM 1460 C C . GLY A 1 192 ? -16.776 -12.212 27.548 1.00 92.81 192 GLY A C 1
ATOM 1461 O O . GLY A 1 192 ? -16.167 -12.639 26.571 1.00 92.81 192 GLY A O 1
ATOM 1462 N N . ASP A 1 193 ? -17.969 -11.630 27.451 1.00 92.44 193 ASP A N 1
ATOM 1463 C CA . ASP A 1 193 ? -18.675 -11.333 26.197 1.00 92.44 193 ASP A CA 1
ATOM 1464 C C . ASP A 1 193 ? -18.381 -9.922 25.652 1.00 92.44 193 ASP A C 1
ATOM 1466 O O . ASP A 1 193 ? -19.075 -9.455 24.753 1.00 92.44 193 ASP A O 1
ATOM 1470 N N . HIS A 1 194 ? -17.385 -9.219 26.201 1.00 94.69 194 HIS A N 1
ATOM 1471 C CA . HIS A 1 194 ? -17.009 -7.868 25.785 1.00 94.69 194 HIS A CA 1
ATOM 1472 C C . HIS A 1 194 ? -15.556 -7.820 25.305 1.00 94.69 194 HIS A C 1
ATOM 1474 O O . HIS A 1 194 ? -14.697 -8.578 25.750 1.00 94.69 194 HIS A O 1
ATOM 1480 N N . TRP A 1 195 ? -15.270 -6.867 24.426 1.00 97.56 195 TRP A N 1
ATOM 1481 C CA . TRP A 1 195 ? -13.944 -6.542 23.931 1.00 97.56 195 TRP A CA 1
ATOM 1482 C C . TRP A 1 195 ? -13.546 -5.163 24.441 1.00 97.56 195 TRP A C 1
ATOM 1484 O O . TRP A 1 195 ? -14.337 -4.216 24.409 1.00 97.56 195 TRP A O 1
ATOM 1494 N N . ILE A 1 196 ? -12.308 -5.059 24.912 1.00 96.94 196 ILE A N 1
ATOM 1495 C CA . ILE A 1 196 ? -11.746 -3.872 25.546 1.00 96.94 196 ILE A CA 1
ATOM 1496 C C . ILE A 1 196 ? -10.616 -3.329 24.664 1.00 96.94 196 ILE A C 1
ATOM 1498 O O . ILE A 1 196 ? -9.517 -3.901 24.638 1.00 96.94 196 ILE A O 1
ATOM 1502 N N . PRO A 1 197 ? -10.859 -2.228 23.930 1.00 96.00 197 PRO A N 1
ATOM 1503 C CA . PRO A 1 197 ? -9.815 -1.498 23.232 1.00 96.00 197 PRO A CA 1
ATOM 1504 C C . PRO A 1 197 ? -8.799 -0.875 24.195 1.00 96.00 197 PRO A C 1
ATOM 1506 O O . PRO A 1 197 ? -9.051 -0.626 25.374 1.00 96.00 197 PRO A O 1
ATOM 1509 N N . GLY A 1 198 ? -7.638 -0.551 23.643 1.00 93.25 198 GLY A N 1
ATOM 1510 C CA . GLY A 1 198 ? -6.463 -0.057 24.357 1.00 93.25 198 GLY A CA 1
ATOM 1511 C C . GLY A 1 198 ? -5.385 -1.120 24.564 1.00 93.25 198 GLY A C 1
ATOM 1512 O O . GLY A 1 198 ? -5.603 -2.313 24.372 1.00 93.25 198 GLY A O 1
ATOM 1513 N N . ILE A 1 199 ? -4.185 -0.668 24.915 1.00 90.94 199 ILE A N 1
ATOM 1514 C CA . ILE A 1 199 ? -3.026 -1.522 25.195 1.00 90.94 199 ILE A CA 1
ATOM 1515 C C . ILE A 1 199 ? -2.583 -1.210 26.615 1.00 90.94 199 ILE A C 1
ATOM 1517 O O . ILE A 1 199 ? -2.150 -0.090 26.906 1.00 90.94 199 ILE A O 1
ATOM 1521 N N . ARG A 1 200 ? -2.735 -2.187 27.519 1.00 86.19 200 ARG A N 1
ATOM 1522 C CA . ARG A 1 200 ? -2.467 -2.021 28.961 1.00 86.19 200 ARG A CA 1
ATOM 1523 C C . ARG A 1 200 ? -3.178 -0.784 29.549 1.00 86.19 200 ARG A C 1
ATOM 1525 O O . ARG A 1 200 ? -2.583 -0.028 30.309 1.00 86.19 200 ARG A O 1
ATOM 1532 N N . GLY A 1 201 ? -4.428 -0.544 29.136 1.00 85.38 201 GLY A N 1
ATOM 1533 C CA . GLY A 1 201 ? -5.250 0.586 29.596 1.00 85.38 201 GLY A CA 1
ATOM 1534 C C . GLY A 1 201 ? -4.893 1.958 29.004 1.00 85.38 201 GLY A C 1
ATOM 1535 O O . GLY A 1 201 ? -5.378 2.977 29.487 1.00 85.38 201 GLY A O 1
ATOM 1536 N N . THR A 1 202 ? -4.049 2.012 27.970 1.00 89.75 202 THR A N 1
ATOM 1537 C CA . THR A 1 202 ? -3.668 3.257 27.275 1.00 89.75 202 THR A CA 1
ATOM 1538 C C . THR A 1 202 ? -4.120 3.242 25.817 1.00 89.75 202 THR A C 1
ATOM 1540 O O . THR A 1 202 ? -4.418 2.174 25.284 1.00 89.75 202 THR A O 1
ATOM 1543 N N . HIS A 1 203 ? -4.146 4.411 25.164 1.00 91.19 203 HIS A N 1
ATOM 1544 C CA . HIS A 1 203 ? -4.520 4.555 23.746 1.00 91.19 203 HIS A CA 1
ATOM 1545 C C . HIS A 1 203 ? -5.907 3.973 23.424 1.00 91.19 203 HIS A C 1
ATOM 1547 O O . HIS A 1 203 ? -6.118 3.426 22.351 1.00 91.19 203 HIS A O 1
ATOM 1553 N N . VAL A 1 204 ? -6.845 4.042 24.375 1.00 93.69 204 VAL A N 1
ATOM 1554 C CA . VAL A 1 204 ? -8.146 3.357 24.293 1.00 93.69 204 VAL A CA 1
ATOM 1555 C C . VAL A 1 204 ? -8.958 3.837 23.088 1.00 93.69 204 VAL A C 1
ATOM 1557 O O . VAL A 1 204 ? -9.432 3.017 22.309 1.00 93.69 204 VAL A O 1
ATOM 1560 N N . ALA A 1 205 ? -9.073 5.156 22.909 1.00 93.38 205 ALA A N 1
ATOM 1561 C CA . ALA A 1 205 ? -9.783 5.753 21.780 1.00 93.38 205 ALA A CA 1
ATOM 1562 C C . ALA A 1 205 ? -9.121 5.421 20.434 1.00 93.38 205 ALA A C 1
ATOM 1564 O O . ALA A 1 205 ? -9.794 4.964 19.517 1.00 93.38 205 ALA A O 1
ATOM 1565 N N . GLU A 1 206 ? -7.799 5.585 20.343 1.00 92.38 206 GLU A N 1
ATOM 1566 C CA . GLU A 1 206 ? -7.043 5.311 19.117 1.00 92.38 206 GLU A CA 1
ATOM 1567 C C . GLU A 1 206 ? -7.097 3.825 18.726 1.00 92.38 206 GLU A C 1
ATOM 1569 O O . GLU A 1 206 ? -7.320 3.504 17.565 1.00 92.38 206 GLU A O 1
ATOM 1574 N N . HIS A 1 207 ? -6.969 2.908 19.694 1.00 94.31 207 HIS A N 1
ATOM 1575 C CA . HIS A 1 207 ? -7.088 1.470 19.436 1.00 94.31 207 HIS A CA 1
ATOM 1576 C C . HIS A 1 207 ? -8.509 1.083 19.008 1.00 94.31 207 HIS A C 1
ATOM 1578 O O . HIS A 1 207 ? -8.665 0.133 18.250 1.00 94.31 207 HIS A O 1
ATOM 1584 N N . LEU A 1 208 ? -9.548 1.781 19.489 1.00 95.56 208 LEU A N 1
ATOM 1585 C CA . LEU A 1 208 ? -10.916 1.542 19.028 1.00 95.56 208 LEU A CA 1
ATOM 1586 C C . LEU A 1 208 ? -11.047 1.914 17.550 1.00 95.56 208 LEU A C 1
ATOM 1588 O O . LEU A 1 208 ? -11.528 1.102 16.774 1.00 95.56 208 LEU A O 1
ATOM 1592 N N . ILE A 1 209 ? -10.645 3.129 17.166 1.00 93.25 209 ILE A N 1
ATOM 1593 C CA . ILE A 1 209 ? -10.919 3.634 15.815 1.00 93.25 209 ILE A CA 1
ATOM 1594 C C . ILE A 1 209 ? -9.998 3.018 14.758 1.00 93.25 209 ILE A C 1
ATOM 1596 O O . ILE A 1 209 ? -10.468 2.694 13.676 1.00 93.25 209 ILE A O 1
ATOM 1600 N N . SER A 1 210 ? -8.723 2.788 15.069 1.00 92.06 210 SER A N 1
ATOM 1601 C CA . SER A 1 210 ? -7.729 2.333 14.082 1.00 92.06 210 SER A CA 1
ATOM 1602 C C . SER A 1 210 ? -7.654 0.804 13.947 1.00 92.06 210 SER A C 1
ATOM 1604 O O . SER A 1 210 ? -6.866 0.291 13.158 1.00 92.06 210 SER A O 1
ATOM 1606 N N . ALA A 1 211 ? -8.433 0.045 14.726 1.00 93.38 211 ALA A N 1
ATOM 1607 C CA . ALA A 1 211 ? -8.434 -1.413 14.645 1.00 93.38 211 ALA A CA 1
ATOM 1608 C C . ALA A 1 211 ? -9.317 -1.927 13.503 1.00 93.38 211 ALA A C 1
ATOM 1610 O O . ALA A 1 211 ? -10.514 -1.637 13.437 1.00 93.38 211 ALA A O 1
ATOM 1611 N N . ALA A 1 212 ? -8.722 -2.773 12.667 1.00 95.62 212 ALA A N 1
ATOM 1612 C CA . ALA A 1 212 ? -9.427 -3.654 11.753 1.00 95.62 212 ALA A CA 1
ATOM 1613 C C . ALA A 1 212 ? -10.244 -4.711 12.524 1.00 95.62 212 ALA A C 1
ATOM 1615 O O . ALA A 1 212 ? -9.770 -5.269 13.518 1.00 95.62 212 ALA A O 1
ATOM 1616 N N . THR A 1 213 ? -11.470 -4.977 12.072 1.00 97.12 213 THR A N 1
ATOM 1617 C CA . THR A 1 213 ? -12.415 -5.916 12.689 1.00 97.12 213 THR A CA 1
ATOM 1618 C C . THR A 1 213 ? -13.117 -6.749 11.621 1.00 97.12 213 THR A C 1
ATOM 1620 O O . THR A 1 213 ? -13.755 -6.194 10.728 1.00 97.12 213 THR A O 1
ATOM 1623 N N . GLY A 1 214 ? -13.031 -8.073 11.755 1.00 97.56 214 GLY A N 1
ATOM 1624 C CA . GLY A 1 214 ? -13.772 -9.037 10.944 1.00 97.56 214 GLY A CA 1
ATOM 1625 C C . GLY A 1 214 ? -14.974 -9.567 11.721 1.00 97.56 214 GLY A C 1
ATOM 1626 O O . GLY A 1 214 ? -14.832 -9.926 12.891 1.00 97.56 214 GLY A O 1
ATOM 1627 N N . LEU A 1 215 ? -16.148 -9.600 11.096 1.00 97.81 215 LEU A N 1
ATOM 1628 C CA . LEU A 1 215 ? -17.379 -10.171 11.647 1.00 97.81 215 LEU A CA 1
ATOM 1629 C C . LEU A 1 215 ? -17.886 -11.225 10.672 1.00 97.81 215 LEU A C 1
ATOM 1631 O O . LEU A 1 215 ? -18.098 -10.904 9.508 1.00 97.81 215 LEU A O 1
ATOM 1635 N N . GLY A 1 216 ? -18.067 -12.463 11.109 1.00 97.25 216 GLY A N 1
ATOM 1636 C CA . GLY A 1 216 ? -18.433 -13.534 10.183 1.00 97.25 216 GLY A CA 1
ATOM 1637 C C . GLY A 1 216 ? -17.836 -14.878 10.564 1.00 97.25 216 GLY A C 1
ATOM 1638 O O . GLY A 1 216 ? -17.302 -15.024 11.669 1.00 97.25 216 GLY A O 1
ATOM 1639 N N . PRO A 1 217 ? -17.919 -15.862 9.662 1.00 97.25 217 PRO A N 1
ATOM 1640 C CA . PRO A 1 217 ? -17.169 -17.095 9.786 1.00 97.25 217 PRO A CA 1
ATOM 1641 C C . PRO A 1 217 ? -15.692 -16.809 9.475 1.00 97.25 217 PRO A C 1
ATOM 1643 O O . PRO A 1 217 ? -15.305 -16.575 8.332 1.00 97.25 217 PRO A O 1
ATOM 1646 N N . PHE A 1 218 ? -14.870 -16.794 10.522 1.00 97.75 218 PHE A N 1
ATOM 1647 C CA . PHE A 1 218 ? -13.422 -16.658 10.413 1.00 97.75 218 PHE A CA 1
ATOM 1648 C C . PHE A 1 218 ? -12.736 -17.802 11.153 1.00 97.75 218 PHE A C 1
ATOM 1650 O O . PHE A 1 218 ? -13.172 -18.214 12.230 1.00 97.75 218 PHE A O 1
ATOM 1657 N N . HIS A 1 219 ? -11.603 -18.261 10.632 1.00 97.25 219 HIS A N 1
ATOM 1658 C CA . HIS A 1 219 ? -10.717 -19.190 11.334 1.00 97.25 219 HIS A CA 1
ATOM 1659 C C . HIS A 1 219 ? -9.291 -18.651 11.396 1.00 97.25 219 HIS A C 1
ATOM 1661 O O . HIS A 1 219 ? -8.856 -17.863 10.558 1.00 97.25 219 HIS A O 1
ATOM 1667 N N . GLU A 1 220 ? -8.542 -19.063 12.421 1.00 97.62 220 GLU A N 1
ATOM 1668 C CA . GLU A 1 220 ? -7.204 -18.530 12.678 1.00 97.62 220 GLU A CA 1
ATOM 1669 C C . GLU A 1 220 ? -6.086 -19.536 12.406 1.00 97.62 220 GLU A C 1
ATOM 1671 O O . GLU A 1 220 ? -6.072 -20.660 12.913 1.00 97.62 220 GLU A O 1
ATOM 1676 N N . ARG A 1 221 ? -5.058 -19.062 11.702 1.00 98.06 221 ARG A N 1
ATOM 1677 C CA . ARG A 1 221 ? -3.718 -19.656 11.654 1.00 98.06 221 ARG A CA 1
ATOM 1678 C C . ARG A 1 221 ? -2.777 -18.765 12.459 1.00 98.06 221 ARG A C 1
ATOM 1680 O O . ARG A 1 221 ? -2.963 -17.554 12.546 1.00 98.06 221 ARG A O 1
ATOM 1687 N N . SER A 1 222 ? -1.746 -19.332 13.081 1.00 98.12 222 SER A N 1
ATOM 1688 C CA . SER A 1 222 ? -0.785 -18.510 13.828 1.00 98.12 222 SER A CA 1
ATOM 1689 C C . SER A 1 222 ? 0.630 -19.056 13.774 1.00 98.12 222 SER A C 1
ATOM 1691 O O . SER A 1 222 ? 0.841 -20.260 13.644 1.00 98.12 222 SER A O 1
ATOM 1693 N N . PHE A 1 223 ? 1.599 -18.156 13.905 1.00 98.38 223 PHE A N 1
ATOM 1694 C CA . PHE A 1 223 ? 3.016 -18.478 14.026 1.00 98.38 223 PHE A CA 1
ATOM 1695 C C . PHE A 1 223 ? 3.697 -17.499 14.988 1.00 98.38 223 PHE A C 1
ATOM 1697 O O . PHE A 1 223 ? 3.151 -16.451 15.332 1.00 98.38 223 PHE A O 1
ATOM 1704 N N . GLN A 1 224 ? 4.896 -17.859 15.439 1.00 97.81 224 GLN A N 1
ATOM 1705 C CA . GLN A 1 224 ? 5.715 -17.020 16.312 1.00 97.81 224 GLN A CA 1
ATOM 1706 C C . GLN A 1 224 ? 6.865 -16.379 15.528 1.00 97.81 224 GLN A C 1
ATOM 1708 O O . GLN A 1 224 ? 7.480 -17.035 14.676 1.00 97.81 224 GLN A O 1
ATOM 1713 N N . ALA A 1 225 ? 7.178 -15.126 15.858 1.00 96.81 225 ALA A N 1
ATOM 1714 C CA . ALA A 1 225 ? 8.462 -14.488 15.572 1.00 96.81 225 ALA A CA 1
ATOM 1715 C C . ALA A 1 225 ? 8.898 -13.702 16.820 1.00 96.81 225 ALA A C 1
ATOM 1717 O O . ALA A 1 225 ? 8.172 -12.831 17.307 1.00 96.81 225 ALA A O 1
ATOM 1718 N N . GLY A 1 226 ? 10.042 -14.080 17.400 1.00 95.69 226 GLY A N 1
ATOM 1719 C CA . GLY A 1 226 ? 10.409 -13.653 18.753 1.00 95.69 226 GLY A CA 1
ATOM 1720 C C . GLY A 1 226 ? 9.342 -14.057 19.777 1.00 95.69 226 GLY A C 1
ATOM 1721 O O . GLY A 1 226 ? 8.937 -15.218 19.820 1.00 95.69 226 GLY A O 1
ATOM 1722 N N . ASN A 1 227 ? 8.872 -13.094 20.573 1.00 96.88 227 ASN A N 1
ATOM 1723 C CA . ASN A 1 227 ? 7.767 -13.287 21.523 1.00 96.88 227 ASN A CA 1
ATOM 1724 C C . ASN A 1 227 ? 6.419 -12.772 20.996 1.00 96.88 227 ASN A C 1
ATOM 1726 O O . ASN A 1 227 ? 5.436 -12.753 21.740 1.00 96.88 227 ASN A O 1
ATOM 1730 N N . THR A 1 228 ? 6.369 -12.318 19.741 1.00 97.75 228 THR A N 1
ATOM 1731 C CA . THR A 1 228 ? 5.138 -11.816 19.128 1.00 97.75 228 THR A CA 1
ATOM 1732 C C . THR A 1 228 ? 4.405 -12.959 18.439 1.00 97.75 228 THR A C 1
ATOM 1734 O O . THR A 1 228 ? 4.921 -13.545 17.480 1.00 97.75 228 THR A O 1
ATOM 1737 N N . ARG A 1 229 ? 3.169 -13.234 18.873 1.00 98.12 229 ARG A N 1
ATOM 1738 C CA . ARG A 1 229 ? 2.284 -14.175 18.179 1.00 98.12 229 ARG A CA 1
ATOM 1739 C C . ARG A 1 229 ? 1.583 -13.488 17.015 1.00 98.12 229 ARG A C 1
ATOM 1741 O O . ARG A 1 229 ? 0.682 -12.675 17.217 1.00 98.12 229 ARG A O 1
ATOM 1748 N N . PHE A 1 230 ? 1.935 -13.861 15.797 1.00 98.62 230 PHE A N 1
ATOM 1749 C CA . PHE A 1 230 ? 1.222 -13.413 14.608 1.00 98.62 230 PHE A CA 1
ATOM 1750 C C . PHE A 1 230 ? -0.010 -14.290 14.402 1.00 98.62 230 PHE A C 1
ATOM 1752 O O . PHE A 1 230 ? 0.100 -15.517 14.329 1.00 98.62 230 PHE A O 1
ATOM 1759 N N . ARG A 1 231 ? -1.184 -13.660 14.356 1.00 98.50 231 ARG A N 1
ATOM 1760 C CA . ARG A 1 231 ? -2.486 -14.298 14.128 1.00 98.50 231 ARG A CA 1
ATOM 1761 C C . ARG A 1 231 ? -2.976 -13.884 12.749 1.00 98.50 231 ARG A C 1
ATOM 1763 O O . ARG A 1 231 ? -3.069 -12.692 12.481 1.00 98.50 231 ARG A O 1
ATOM 1770 N N . LEU A 1 232 ? -3.262 -14.853 11.895 1.00 98.69 232 LEU A N 1
ATOM 1771 C CA . LEU A 1 232 ? -3.844 -14.655 10.575 1.00 98.69 232 LEU A CA 1
ATOM 1772 C C . LEU A 1 232 ? -5.274 -15.187 10.636 1.00 98.69 232 LEU A C 1
ATOM 1774 O O . LEU A 1 232 ? -5.459 -16.392 10.799 1.00 98.69 232 LEU A O 1
ATOM 1778 N N . ALA A 1 233 ? -6.259 -14.299 10.576 1.00 98.62 233 ALA A N 1
ATOM 1779 C CA . ALA A 1 233 ? -7.668 -14.659 10.580 1.00 98.62 233 ALA A CA 1
ATOM 1780 C C . ALA A 1 233 ? -8.201 -14.616 9.152 1.00 98.62 233 ALA A C 1
ATOM 1782 O O . ALA A 1 233 ? -8.259 -13.542 8.558 1.00 98.62 233 ALA A O 1
ATOM 1783 N N . PHE A 1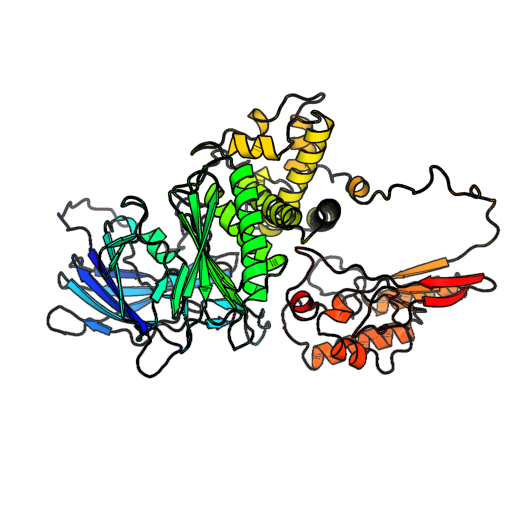 234 ? -8.552 -15.777 8.616 1.00 98.62 234 PHE A N 1
ATOM 1784 C CA . PHE A 1 234 ? -9.055 -15.939 7.260 1.00 98.62 234 PHE A CA 1
ATOM 1785 C C . PHE A 1 234 ? -10.574 -16.005 7.283 1.00 98.62 234 PHE A C 1
ATOM 1787 O O . PHE A 1 234 ? -11.146 -16.713 8.113 1.00 98.62 234 PHE A O 1
ATOM 1794 N N . GLU A 1 235 ? -11.209 -15.258 6.386 1.00 97.81 235 GLU A N 1
ATOM 1795 C CA . GLU A 1 235 ? -12.614 -15.473 6.047 1.00 97.81 235 GLU A CA 1
ATOM 1796 C C . GLU A 1 235 ? -12.771 -16.905 5.496 1.00 97.81 235 GLU A C 1
ATOM 1798 O O . GLU A 1 235 ? -11.944 -17.375 4.709 1.00 97.81 235 GLU A O 1
ATOM 1803 N N . SER A 1 236 ? -13.772 -17.639 5.983 1.00 96.75 236 SER A N 1
ATOM 1804 C CA . SER A 1 236 ? -13.878 -19.086 5.762 1.00 96.75 236 SER A CA 1
ATOM 1805 C C . SER A 1 236 ? -14.253 -19.506 4.332 1.00 96.75 236 SER A C 1
ATOM 1807 O O . SER A 1 236 ? -14.116 -20.685 4.006 1.00 96.75 236 SER A O 1
ATOM 1809 N N . GLY A 1 237 ? -14.711 -18.588 3.480 1.00 95.00 237 GLY A N 1
ATOM 1810 C CA . GLY A 1 237 ? -14.962 -18.801 2.054 1.00 95.00 237 GLY A CA 1
ATOM 1811 C C . GLY A 1 237 ? -13.703 -18.808 1.177 1.00 95.00 237 GLY A C 1
ATOM 1812 O O . GLY A 1 237 ? -13.775 -19.200 0.009 1.00 95.00 237 GLY A O 1
ATOM 1813 N N . ILE A 1 238 ? -12.540 -18.426 1.714 1.00 97.12 238 ILE A N 1
ATOM 1814 C CA . ILE A 1 238 ? -11.273 -18.419 0.973 1.00 97.12 238 ILE A CA 1
ATOM 1815 C C . ILE A 1 238 ? -10.868 -19.845 0.530 1.00 97.12 238 ILE A C 1
ATOM 1817 O O . ILE A 1 238 ? -10.805 -20.757 1.359 1.00 97.12 238 ILE A O 1
ATOM 1821 N N . PRO A 1 239 ? -10.515 -20.062 -0.757 1.00 96.69 239 PRO A N 1
ATOM 1822 C CA . PRO A 1 239 ? -10.016 -21.352 -1.230 1.00 96.69 239 PRO A CA 1
ATOM 1823 C C . PRO A 1 239 ? -8.737 -21.803 -0.510 1.00 96.69 239 PRO A C 1
ATOM 1825 O O . PRO A 1 239 ? -7.801 -21.026 -0.316 1.00 96.69 239 PRO A O 1
ATOM 1828 N N . HIS A 1 240 ? -8.665 -23.092 -0.162 1.00 95.81 240 HIS A N 1
ATOM 1829 C CA . HIS A 1 240 ? -7.571 -23.661 0.636 1.00 95.81 240 HIS A CA 1
ATOM 1830 C C . HIS A 1 240 ? -6.176 -23.473 0.007 1.00 95.81 240 HIS A C 1
ATOM 1832 O O . HIS A 1 240 ? -5.198 -23.228 0.707 1.00 95.81 240 HIS A O 1
ATOM 1838 N N . ASP A 1 241 ? -6.048 -23.594 -1.313 1.00 95.75 241 ASP A N 1
ATOM 1839 C CA . ASP A 1 241 ? -4.789 -23.380 -2.040 1.00 95.75 241 ASP A CA 1
ATOM 1840 C C . ASP A 1 241 ? -4.312 -21.918 -1.978 1.00 95.75 241 ASP A C 1
ATOM 1842 O O . ASP A 1 241 ? -3.112 -21.649 -1.821 1.00 95.75 241 ASP A O 1
ATOM 1846 N N . GLN A 1 242 ? -5.253 -20.972 -2.032 1.00 95.94 242 GLN A N 1
ATOM 1847 C CA . GLN A 1 242 ? -4.967 -19.550 -1.864 1.00 95.94 242 GLN A CA 1
ATOM 1848 C C . GLN A 1 242 ? -4.616 -19.215 -0.410 1.00 95.94 242 GLN A C 1
ATOM 1850 O O . GLN A 1 242 ? -3.670 -18.457 -0.182 1.00 95.94 242 GLN A O 1
ATOM 1855 N N . GLU A 1 243 ? -5.300 -19.819 0.570 1.00 97.25 243 GLU A N 1
ATOM 1856 C CA . GLU A 1 243 ? -4.947 -19.697 1.990 1.00 97.25 243 GLU A CA 1
ATOM 1857 C C . GLU A 1 243 ? -3.522 -20.196 2.252 1.00 97.25 243 GLU A C 1
ATOM 1859 O O . GLU A 1 243 ? -2.722 -19.467 2.835 1.00 97.25 243 GLU A O 1
ATOM 1864 N N . GLU A 1 244 ? -3.160 -21.401 1.803 1.00 97.56 244 GLU A N 1
ATOM 1865 C CA . GLU A 1 244 ? -1.819 -21.957 2.040 1.00 97.56 244 GLU A CA 1
ATOM 1866 C C . GLU A 1 244 ? -0.719 -21.085 1.414 1.00 97.56 244 GLU A C 1
ATOM 1868 O O . GLU A 1 244 ? 0.323 -20.833 2.033 1.00 97.56 244 GLU A O 1
ATOM 1873 N N . THR A 1 245 ? -0.977 -20.539 0.222 1.00 94.94 245 THR A N 1
ATOM 1874 C CA . THR A 1 245 ? -0.086 -19.565 -0.424 1.00 94.94 245 THR A CA 1
ATOM 1875 C C . THR A 1 245 ? 0.039 -18.286 0.408 1.00 94.94 245 THR A C 1
ATOM 1877 O O . THR A 1 245 ? 1.156 -17.805 0.645 1.00 94.94 245 THR A O 1
ATOM 1880 N N . ALA A 1 246 ? -1.086 -17.751 0.891 1.00 96.75 246 ALA A N 1
ATOM 1881 C CA . ALA A 1 246 ? -1.120 -16.552 1.716 1.00 96.75 246 ALA A CA 1
ATOM 1882 C C . ALA A 1 246 ? -0.378 -16.758 3.044 1.00 96.75 246 ALA A C 1
ATOM 1884 O O . ALA A 1 246 ? 0.509 -15.970 3.372 1.00 96.75 246 ALA A O 1
ATOM 1885 N N . VAL A 1 247 ? -0.649 -17.849 3.767 1.00 98.19 247 VAL A N 1
ATOM 1886 C CA . VAL A 1 247 ? 0.041 -18.215 5.014 1.00 98.19 247 VAL A CA 1
ATOM 1887 C C . VAL A 1 247 ? 1.552 -18.263 4.793 1.00 98.19 247 VAL A C 1
ATOM 1889 O O . VAL A 1 247 ? 2.299 -17.596 5.511 1.00 98.19 247 VAL A O 1
ATOM 1892 N N . ALA A 1 248 ? 2.022 -18.988 3.773 1.00 97.50 248 ALA A N 1
ATOM 1893 C CA . ALA A 1 248 ? 3.451 -19.151 3.519 1.00 97.50 248 ALA A CA 1
ATOM 1894 C C . ALA A 1 248 ? 4.173 -17.812 3.270 1.00 97.50 248 ALA A C 1
ATOM 1896 O O . ALA A 1 248 ? 5.252 -17.566 3.825 1.00 97.50 248 ALA A O 1
ATOM 1897 N N . ARG A 1 249 ? 3.591 -16.932 2.446 1.00 97.12 249 ARG A N 1
ATOM 1898 C CA . ARG A 1 249 ? 4.209 -15.650 2.065 1.00 97.12 249 ARG A CA 1
ATOM 1899 C C . ARG A 1 249 ? 4.066 -14.586 3.159 1.00 97.12 249 ARG A C 1
ATOM 1901 O O . ARG A 1 249 ? 5.066 -13.940 3.478 1.00 97.12 249 ARG A O 1
ATOM 1908 N N . LEU A 1 250 ? 2.895 -14.455 3.792 1.00 98.38 250 LEU A N 1
ATOM 1909 C CA . LEU A 1 250 ? 2.673 -13.532 4.915 1.00 98.38 250 LEU A CA 1
ATOM 1910 C C . LEU A 1 250 ? 3.589 -13.875 6.097 1.00 98.38 250 LEU A C 1
ATOM 1912 O O . LEU A 1 250 ? 4.228 -12.986 6.660 1.00 98.38 250 LEU A O 1
ATOM 1916 N N . THR A 1 251 ? 3.748 -15.164 6.432 1.00 98.56 251 THR A N 1
ATOM 1917 C CA . THR A 1 251 ? 4.698 -15.600 7.470 1.00 98.56 251 THR A CA 1
ATOM 1918 C C . THR A 1 251 ? 6.130 -15.198 7.140 1.00 98.56 251 THR A C 1
ATOM 1920 O O . THR A 1 251 ? 6.873 -14.759 8.021 1.00 98.56 251 THR A O 1
ATOM 1923 N N . ARG A 1 252 ? 6.541 -15.342 5.878 1.00 98.31 252 ARG A N 1
ATOM 1924 C CA . ARG A 1 252 ? 7.898 -15.004 5.454 1.00 98.31 252 ARG A CA 1
ATOM 1925 C C . ARG A 1 252 ? 8.164 -13.499 5.536 1.00 98.31 252 ARG A C 1
ATOM 1927 O O . ARG A 1 252 ? 9.199 -13.115 6.076 1.00 98.31 252 ARG A O 1
ATOM 1934 N N . VAL A 1 253 ? 7.220 -12.666 5.093 1.00 98.44 253 VAL A N 1
ATOM 1935 C CA . VAL A 1 253 ? 7.303 -11.203 5.249 1.00 98.44 253 VAL A CA 1
ATOM 1936 C C . VAL A 1 253 ? 7.338 -10.804 6.719 1.00 98.44 253 VAL A C 1
ATOM 1938 O O . VAL A 1 253 ? 8.200 -10.027 7.118 1.00 98.44 253 VAL A O 1
ATOM 1941 N N . ALA A 1 254 ? 6.456 -11.364 7.547 1.00 98.44 254 ALA A N 1
ATOM 1942 C CA . ALA A 1 254 ? 6.403 -11.021 8.962 1.00 98.44 254 ALA A CA 1
ATOM 1943 C C . ALA A 1 254 ? 7.713 -11.344 9.693 1.00 98.44 254 ALA A C 1
ATOM 1945 O O . ALA A 1 254 ? 8.187 -10.536 10.489 1.00 98.44 254 ALA A O 1
ATOM 1946 N N . ARG A 1 255 ? 8.332 -12.493 9.386 1.00 98.38 255 ARG A N 1
ATOM 1947 C CA . ARG A 1 255 ? 9.655 -12.856 9.917 1.00 98.38 255 ARG A CA 1
ATOM 1948 C C . ARG A 1 255 ? 10.747 -11.919 9.419 1.00 98.38 255 ARG A C 1
ATOM 1950 O O . ARG A 1 255 ? 11.526 -11.443 10.232 1.00 98.38 255 ARG A O 1
ATOM 1957 N N . TYR A 1 256 ? 10.756 -11.595 8.126 1.00 98.25 256 TYR A N 1
ATOM 1958 C CA . TYR A 1 256 ? 11.710 -10.641 7.563 1.00 98.25 256 TYR A CA 1
ATOM 1959 C C . TYR A 1 256 ? 11.630 -9.272 8.259 1.00 98.25 256 TYR A C 1
ATOM 1961 O O . TYR A 1 256 ? 12.651 -8.727 8.678 1.00 98.25 256 TYR A O 1
ATOM 1969 N N . VAL A 1 257 ? 10.419 -8.732 8.438 1.00 98.38 257 VAL A N 1
ATOM 1970 C CA . VAL A 1 257 ? 10.213 -7.442 9.116 1.00 98.38 257 VAL A CA 1
ATOM 1971 C C . VAL A 1 257 ? 10.586 -7.531 10.600 1.00 98.38 257 VAL A C 1
ATOM 1973 O O . VAL A 1 257 ? 11.245 -6.629 11.119 1.00 98.38 257 VAL A O 1
ATOM 1976 N N . HIS A 1 258 ? 10.232 -8.620 11.289 1.00 97.81 258 HIS A N 1
ATOM 1977 C CA . HIS A 1 258 ? 10.641 -8.838 12.681 1.00 97.81 258 HIS A CA 1
ATOM 1978 C C . HIS A 1 258 ? 12.170 -8.880 12.825 1.00 97.81 258 HIS A C 1
ATOM 1980 O O . HIS A 1 258 ? 12.718 -8.169 13.669 1.00 97.81 258 HIS A O 1
ATOM 1986 N N . ASP A 1 259 ? 12.870 -9.613 11.955 1.00 97.19 259 ASP A N 1
ATOM 1987 C CA . ASP A 1 259 ? 14.334 -9.724 11.947 1.00 97.19 259 ASP A CA 1
ATOM 1988 C C . ASP A 1 259 ? 15.025 -8.391 11.609 1.00 97.19 259 ASP A C 1
ATOM 1990 O O . ASP A 1 259 ? 16.084 -8.071 12.171 1.00 97.19 259 ASP A O 1
ATOM 1994 N N . LEU A 1 260 ? 14.432 -7.589 10.718 1.00 97.69 260 LEU A N 1
ATOM 1995 C CA . LEU A 1 260 ? 14.907 -6.247 10.374 1.00 97.69 260 LEU A CA 1
ATOM 1996 C C . LEU A 1 260 ? 14.952 -5.344 11.613 1.00 97.69 260 LEU A C 1
ATOM 1998 O O . LEU A 1 260 ? 15.980 -4.729 11.901 1.00 97.69 260 LEU A O 1
ATOM 2002 N N . PHE A 1 261 ? 13.859 -5.291 12.377 1.00 97.06 261 PHE A N 1
ATOM 2003 C CA . PHE A 1 261 ? 13.781 -4.465 13.585 1.00 97.06 261 PHE A CA 1
ATOM 2004 C C . PHE A 1 261 ? 14.446 -5.115 14.804 1.00 97.06 261 PHE A C 1
ATOM 2006 O O . PHE A 1 261 ? 14.887 -4.409 15.714 1.00 97.06 261 PHE A O 1
ATOM 2013 N N . GLY A 1 262 ? 14.545 -6.446 14.833 1.00 95.69 262 GLY A N 1
ATOM 2014 C CA . GLY A 1 262 ? 15.151 -7.217 15.917 1.00 95.69 262 GLY A CA 1
ATOM 2015 C C . GLY A 1 262 ? 14.450 -7.040 17.268 1.00 95.69 262 GLY A C 1
ATOM 2016 O O . GLY A 1 262 ? 15.115 -7.093 18.306 1.00 95.69 262 GLY A O 1
ATOM 2017 N N . ARG A 1 263 ? 13.137 -6.759 17.271 1.00 95.31 263 ARG A N 1
ATOM 2018 C CA . ARG A 1 263 ? 12.321 -6.587 18.488 1.00 95.31 263 ARG A CA 1
ATOM 2019 C C . ARG A 1 263 ? 10.841 -6.911 18.255 1.00 95.31 263 ARG A C 1
ATOM 2021 O O . ARG A 1 263 ? 10.357 -6.870 17.130 1.00 95.31 263 ARG A O 1
ATOM 2028 N N . ASP A 1 264 ? 10.123 -7.170 19.344 1.00 94.81 264 ASP A N 1
ATOM 2029 C CA . ASP A 1 264 ? 8.725 -7.625 19.342 1.00 94.81 264 ASP A CA 1
ATOM 2030 C C . ASP A 1 264 ? 7.681 -6.490 19.200 1.00 94.81 264 ASP A C 1
ATOM 2032 O O . ASP A 1 264 ? 7.859 -5.402 19.759 1.00 94.81 264 ASP A O 1
ATOM 2036 N N . LEU A 1 265 ? 6.553 -6.782 18.530 1.00 90.12 265 LEU A N 1
ATOM 2037 C CA . LEU A 1 265 ? 5.323 -5.965 18.475 1.00 90.12 265 LEU A CA 1
ATOM 2038 C C . LEU A 1 265 ? 4.301 -6.479 19.496 1.00 90.12 265 LEU A C 1
ATOM 2040 O O . LEU A 1 265 ? 3.235 -6.990 19.161 1.00 90.12 265 LEU A O 1
ATOM 2044 N N . GLY A 1 266 ? 4.635 -6.364 20.779 1.00 91.94 266 GLY A N 1
ATOM 2045 C CA . GLY A 1 266 ? 3.729 -6.810 21.836 1.00 91.94 266 GLY A CA 1
ATOM 2046 C C . GLY A 1 266 ? 3.485 -8.325 21.858 1.00 91.94 266 GLY A C 1
ATOM 2047 O O . GLY A 1 266 ? 4.259 -9.087 21.290 1.00 91.94 266 GLY A O 1
ATOM 2048 N N . PRO A 1 267 ? 2.439 -8.782 22.574 1.00 94.56 267 PRO A N 1
ATOM 2049 C CA . PRO A 1 267 ? 2.156 -10.211 22.715 1.00 94.56 267 PRO A CA 1
ATOM 2050 C C . PRO A 1 267 ? 1.542 -10.828 21.451 1.00 94.56 267 PRO A C 1
ATOM 2052 O O . PRO A 1 267 ? 1.679 -12.030 21.228 1.00 94.56 267 PRO A O 1
ATOM 2055 N N . SER A 1 268 ? 0.855 -10.031 20.629 1.00 96.31 268 SER A N 1
ATOM 2056 C CA . SER A 1 268 ? 0.236 -10.507 19.398 1.00 96.31 268 SER A CA 1
ATOM 2057 C C . SER A 1 268 ? 0.025 -9.398 18.379 1.00 96.31 268 SER A C 1
ATOM 2059 O O . SER A 1 268 ? -0.272 -8.267 18.761 1.00 96.31 268 SER A O 1
ATOM 2061 N N . TYR A 1 269 ? 0.060 -9.774 17.104 1.00 98.06 269 TYR A N 1
ATOM 2062 C CA . TYR A 1 269 ? -0.301 -8.924 15.974 1.00 98.06 269 TYR A CA 1
ATOM 2063 C C . TYR A 1 269 ? -1.322 -9.661 15.094 1.00 98.06 269 TYR A C 1
ATOM 2065 O O . TYR A 1 269 ? -1.046 -10.773 14.637 1.00 98.06 269 TYR A O 1
ATOM 2073 N N . LEU A 1 270 ? -2.511 -9.084 14.908 1.00 98.50 270 LEU A N 1
ATOM 2074 C CA . LEU A 1 270 ? -3.616 -9.689 14.154 1.00 98.50 270 LEU A CA 1
ATOM 2075 C C . LEU A 1 270 ? -3.628 -9.202 12.701 1.00 98.50 270 LEU A C 1
ATOM 2077 O O . LEU A 1 270 ? -3.588 -8.009 12.448 1.00 98.50 270 LEU A O 1
ATOM 2081 N N . THR A 1 271 ? -3.738 -10.111 11.742 1.00 98.69 271 THR A N 1
ATOM 2082 C CA . THR A 1 271 ? -3.980 -9.799 10.329 1.00 98.69 271 THR A CA 1
ATOM 2083 C C . THR A 1 271 ? -5.302 -10.425 9.921 1.00 98.69 271 THR A C 1
ATOM 2085 O O . THR A 1 271 ? -5.424 -11.647 9.966 1.00 98.69 271 THR A O 1
ATOM 2088 N N . ILE A 1 272 ? -6.283 -9.606 9.551 1.00 98.62 272 ILE A N 1
ATOM 2089 C CA . ILE A 1 272 ? -7.548 -10.084 8.987 1.00 98.62 272 ILE A CA 1
ATOM 2090 C C . ILE A 1 272 ? -7.390 -10.170 7.470 1.00 98.62 272 ILE A C 1
ATOM 2092 O O . ILE A 1 272 ? -7.018 -9.194 6.816 1.00 98.62 272 ILE A O 1
ATOM 2096 N N . VAL A 1 273 ? -7.639 -11.360 6.937 1.00 98.56 273 VAL A N 1
ATOM 2097 C CA . VAL A 1 273 ? -7.452 -11.729 5.540 1.00 98.56 273 VAL A CA 1
ATOM 2098 C C . VAL A 1 273 ? -8.814 -12.036 4.938 1.00 98.56 273 VAL A C 1
ATOM 2100 O O . VAL A 1 273 ? -9.450 -13.022 5.305 1.00 98.56 273 VAL A O 1
ATOM 2103 N N . VAL A 1 274 ? -9.248 -11.181 4.016 1.00 98.06 274 VAL A N 1
ATOM 2104 C CA . VAL A 1 274 ? -10.509 -11.342 3.280 1.00 98.06 274 VAL A CA 1
ATOM 2105 C C . VAL A 1 274 ? -10.250 -11.484 1.776 1.00 98.06 274 VAL A C 1
ATOM 2107 O O . VAL A 1 274 ? -9.181 -11.062 1.303 1.00 98.06 274 VAL A O 1
ATOM 2110 N N . PRO A 1 275 ? -11.189 -12.085 1.022 1.00 96.31 275 PRO A N 1
ATOM 2111 C CA . PRO A 1 275 ? -11.164 -12.045 -0.434 1.00 96.31 275 PRO A CA 1
ATOM 2112 C C . PRO A 1 275 ? -11.514 -10.638 -0.955 1.00 96.31 275 PRO A C 1
ATOM 2114 O O . PRO A 1 275 ? -11.640 -9.668 -0.197 1.00 96.31 275 PRO A O 1
ATOM 2117 N N . GLU A 1 276 ? -11.627 -10.498 -2.272 1.00 93.38 276 GLU A N 1
ATOM 2118 C CA . GLU A 1 276 ? -12.318 -9.354 -2.876 1.00 93.38 276 GLU A CA 1
ATOM 2119 C C . GLU A 1 276 ? -13.794 -9.353 -2.467 1.00 93.38 276 GLU A C 1
ATOM 2121 O O . GLU A 1 276 ? -14.378 -10.402 -2.186 1.00 93.38 276 GLU A O 1
ATOM 2126 N N . ALA A 1 277 ? -14.406 -8.170 -2.436 1.00 92.19 277 ALA A N 1
ATOM 2127 C CA . ALA A 1 277 ? -15.848 -8.086 -2.285 1.00 92.19 277 ALA A CA 1
ATOM 2128 C C . ALA A 1 277 ? -16.535 -8.781 -3.481 1.00 92.19 277 ALA A C 1
ATOM 2130 O O . ALA A 1 277 ? -16.005 -8.742 -4.591 1.00 92.19 277 ALA A O 1
ATOM 2131 N N . PRO A 1 278 ? -17.753 -9.326 -3.326 1.00 86.88 278 PRO A N 1
ATOM 2132 C CA . PRO A 1 278 ? -18.571 -9.840 -4.430 1.00 86.88 278 PRO A CA 1
ATOM 2133 C C . PRO A 1 278 ? -18.786 -8.857 -5.595 1.00 86.88 278 PRO A C 1
ATOM 2135 O O . PRO A 1 278 ? -19.131 -9.275 -6.698 1.00 86.88 278 PRO A O 1
ATOM 2138 N N . THR A 1 279 ? -18.589 -7.551 -5.376 1.00 83.19 279 THR A N 1
ATOM 2139 C CA . THR A 1 279 ? -18.597 -6.524 -6.433 1.00 83.19 279 THR A CA 1
ATOM 2140 C C . THR A 1 279 ? -17.334 -6.521 -7.304 1.00 83.19 279 THR A C 1
ATOM 2142 O O . THR A 1 279 ? -17.297 -5.792 -8.292 1.00 83.19 279 THR A O 1
ATOM 2145 N N . GLY A 1 280 ? -16.312 -7.301 -6.944 1.00 85.56 280 GLY A N 1
ATOM 2146 C CA . GLY A 1 280 ? -14.965 -7.284 -7.519 1.00 85.56 280 GLY A CA 1
ATOM 2147 C C . GLY A 1 280 ? -14.039 -6.227 -6.905 1.00 85.56 280 GLY A C 1
ATOM 2148 O O . GLY A 1 280 ? -12.869 -6.154 -7.268 1.00 85.56 280 GLY A O 1
ATOM 2149 N N . ASP A 1 281 ? -14.530 -5.393 -5.979 1.00 89.38 281 ASP A N 1
ATOM 2150 C CA . ASP A 1 281 ? -13.706 -4.351 -5.362 1.00 89.38 281 ASP A CA 1
ATOM 2151 C C . ASP A 1 281 ? -12.767 -4.940 -4.290 1.00 89.38 281 ASP A C 1
ATOM 2153 O O . ASP A 1 281 ? -13.147 -5.785 -3.474 1.00 89.38 281 ASP A O 1
ATOM 2157 N N . GLN A 1 282 ? -11.541 -4.421 -4.220 1.00 92.12 282 GLN A N 1
ATOM 2158 C CA . GLN A 1 282 ? -10.628 -4.703 -3.114 1.00 92.12 282 GLN A CA 1
ATOM 2159 C C . GLN A 1 282 ? -11.064 -3.941 -1.861 1.00 92.12 282 GLN A C 1
ATOM 2161 O O . GLN A 1 282 ? -11.150 -2.707 -1.853 1.00 92.12 282 GLN A O 1
ATOM 2166 N N . ILE A 1 283 ? -11.269 -4.670 -0.770 1.00 95.38 283 ILE A N 1
ATOM 2167 C CA . ILE A 1 283 ? -11.665 -4.112 0.518 1.00 95.38 283 ILE A CA 1
ATOM 2168 C C . ILE A 1 283 ? -10.430 -3.492 1.162 1.00 95.38 283 ILE A C 1
ATOM 2170 O O . ILE A 1 283 ? -9.523 -4.190 1.616 1.00 95.38 283 ILE A O 1
ATOM 2174 N N . SER A 1 284 ? -10.391 -2.165 1.198 1.00 91.44 284 SER A N 1
ATOM 2175 C CA . SER A 1 284 ? -9.366 -1.402 1.901 1.00 91.44 284 SER A CA 1
ATOM 2176 C C . SER A 1 284 ? -9.713 -1.342 3.380 1.00 91.44 284 SER A C 1
ATOM 2178 O O . SER A 1 284 ? -10.811 -0.922 3.747 1.00 91.44 284 SER A O 1
ATOM 2180 N N . GLY A 1 285 ? -8.761 -1.736 4.220 1.00 87.25 285 GLY A N 1
ATOM 2181 C CA . GLY A 1 285 ? -8.821 -1.494 5.656 1.00 87.25 285 GLY A CA 1
ATOM 2182 C C . GLY A 1 285 ? -7.661 -0.622 6.120 1.00 87.25 285 GLY A C 1
ATOM 2183 O O . GLY A 1 285 ? -7.135 0.195 5.363 1.00 87.25 285 GLY A O 1
ATOM 2184 N N . GLU A 1 286 ? -7.273 -0.790 7.380 1.00 84.19 286 GLU A N 1
ATOM 2185 C CA . GLU A 1 286 ? -6.221 -0.007 8.029 1.00 84.19 286 GLU A CA 1
ATOM 2186 C C . GLU A 1 286 ? -5.283 -0.911 8.826 1.00 84.19 286 GLU A C 1
ATOM 2188 O O . GLU A 1 286 ? -5.679 -1.985 9.293 1.00 84.19 286 GLU A O 1
ATOM 2193 N N . GLY A 1 287 ? -4.042 -0.454 8.996 1.00 88.19 287 GLY A N 1
ATOM 2194 C CA . GLY A 1 287 ? -3.077 -1.018 9.927 1.00 88.19 287 GLY A CA 1
ATOM 2195 C C . GLY A 1 287 ? -2.833 -0.114 11.133 1.00 88.19 287 GLY A C 1
ATOM 2196 O O . GLY A 1 287 ? -2.862 1.116 11.072 1.00 88.19 287 GLY A O 1
ATOM 2197 N N . TRP A 1 288 ? -2.578 -0.749 12.272 1.00 94.25 288 TRP A N 1
ATOM 2198 C CA . TRP A 1 288 ? -2.155 -0.105 13.506 1.00 94.25 288 TRP A CA 1
ATOM 2199 C C . TRP A 1 288 ? -1.168 -0.998 14.273 1.00 94.25 288 TRP A C 1
ATOM 2201 O O . TRP A 1 288 ? -0.752 -2.063 13.818 1.00 94.25 288 TRP A O 1
ATOM 2211 N N . ALA A 1 289 ? -0.768 -0.571 15.470 1.00 93.44 289 ALA A N 1
ATOM 2212 C CA . ALA A 1 289 ? 0.265 -1.225 16.275 1.00 93.44 289 ALA A CA 1
ATOM 2213 C C . ALA A 1 289 ? -0.023 -2.690 16.663 1.00 93.44 289 ALA A C 1
ATOM 2215 O O . ALA A 1 289 ? 0.907 -3.410 17.021 1.00 93.44 289 ALA A O 1
ATOM 2216 N N . THR A 1 290 ? -1.285 -3.120 16.642 1.00 95.75 290 THR A N 1
ATOM 2217 C CA . THR A 1 290 ? -1.736 -4.451 17.094 1.00 95.75 290 THR A CA 1
ATOM 2218 C C . THR A 1 290 ? -2.331 -5.302 15.983 1.00 95.75 290 THR A C 1
ATOM 2220 O O . THR A 1 290 ? -2.674 -6.462 16.222 1.00 95.75 290 THR A O 1
ATOM 2223 N N . GLY A 1 291 ? -2.454 -4.761 14.776 1.00 96.62 291 GLY A N 1
ATOM 2224 C CA . GLY A 1 291 ? -2.979 -5.521 13.665 1.00 96.62 291 GLY A CA 1
ATOM 2225 C C . GLY A 1 291 ? -3.317 -4.687 12.448 1.00 96.62 291 GLY A C 1
ATOM 2226 O O . GLY A 1 291 ? -3.154 -3.472 12.446 1.00 96.62 291 GLY A O 1
ATOM 2227 N N . GLN A 1 292 ? -3.788 -5.371 11.421 1.00 98.00 292 GLN A N 1
ATOM 2228 C CA . GLN A 1 292 ? -4.208 -4.810 10.148 1.00 98.00 292 GLN A CA 1
ATOM 2229 C C . GLN A 1 292 ? -5.252 -5.724 9.503 1.00 98.00 292 GLN A C 1
ATOM 2231 O O . GLN A 1 292 ? -5.459 -6.857 9.947 1.00 98.00 292 GLN A O 1
ATOM 2236 N N . GLY A 1 293 ? -5.869 -5.277 8.419 1.00 97.56 293 GLY A N 1
ATOM 2237 C CA . GLY A 1 293 ? -6.605 -6.187 7.553 1.00 97.56 293 GLY A CA 1
ATOM 2238 C C . GLY A 1 293 ? -7.182 -5.508 6.330 1.00 97.56 293 GLY A C 1
ATOM 2239 O O . GLY A 1 293 ? -7.439 -4.309 6.353 1.00 97.56 293 GLY A O 1
ATOM 2240 N N . GLN A 1 294 ? -7.340 -6.288 5.268 1.00 97.25 294 GLN A N 1
ATOM 2241 C CA . GLN A 1 294 ? -7.826 -5.871 3.952 1.00 97.25 294 GLN A CA 1
ATOM 2242 C C . GLN A 1 294 ? -7.924 -7.105 3.043 1.00 97.25 294 GLN A C 1
ATOM 2244 O O . GLN A 1 294 ? -7.642 -8.230 3.473 1.00 97.25 294 GLN A O 1
ATOM 2249 N N . THR A 1 295 ? -8.269 -6.896 1.774 1.00 96.88 295 THR A N 1
ATOM 2250 C CA . THR A 1 295 ? -8.147 -7.935 0.750 1.00 96.88 295 THR A CA 1
ATOM 2251 C C . THR A 1 295 ? -6.684 -8.346 0.565 1.00 96.88 295 THR A C 1
ATOM 2253 O O . THR A 1 295 ? -5.870 -7.595 0.026 1.00 96.88 295 THR A O 1
ATOM 2256 N N . PHE A 1 296 ? -6.358 -9.570 0.983 1.00 96.38 296 PHE A N 1
ATOM 2257 C CA . PHE A 1 296 ? -5.050 -10.193 0.742 1.00 96.38 296 PHE A CA 1
ATOM 2258 C C . PHE A 1 296 ? -5.137 -11.419 -0.164 1.00 96.38 296 PHE A C 1
ATOM 2260 O O . PHE A 1 296 ? -4.099 -11.978 -0.505 1.00 96.38 296 PHE A O 1
ATOM 2267 N N . VAL A 1 297 ? -6.343 -11.847 -0.541 1.00 94.19 297 VAL A N 1
ATOM 2268 C CA . VAL A 1 297 ? -6.566 -13.070 -1.311 1.00 94.19 297 VAL A CA 1
ATOM 2269 C C . VAL A 1 297 ? -7.375 -12.759 -2.584 1.00 94.19 297 VAL A C 1
ATOM 2271 O O . VAL A 1 297 ? -8.405 -12.097 -2.470 1.00 94.19 297 VAL A O 1
ATOM 2274 N N . PRO A 1 298 ? -6.921 -13.187 -3.785 1.00 90.88 298 PRO A N 1
ATOM 2275 C CA . PRO A 1 298 ? -5.639 -13.851 -4.063 1.00 90.88 298 PRO A CA 1
ATOM 2276 C C . PRO A 1 298 ? -4.433 -12.970 -3.700 1.00 90.88 298 PRO A C 1
ATOM 2278 O O . PRO A 1 298 ? -4.493 -11.742 -3.783 1.00 90.88 298 PRO A O 1
ATOM 2281 N N . LEU A 1 299 ? -3.339 -13.587 -3.249 1.00 90.56 299 LEU A N 1
ATOM 2282 C CA . LEU A 1 299 ? -2.175 -12.835 -2.783 1.00 90.56 299 LEU A CA 1
ATOM 2283 C C . LEU A 1 299 ? -1.315 -12.375 -3.962 1.00 90.56 299 LEU A C 1
ATOM 2285 O O . LEU A 1 299 ? -0.655 -13.188 -4.607 1.00 90.56 299 LEU A O 1
ATOM 2289 N N . THR A 1 300 ? -1.279 -11.063 -4.189 1.00 87.75 300 THR A N 1
ATOM 2290 C CA . THR A 1 300 ? -0.452 -10.422 -5.220 1.00 87.75 300 THR A CA 1
ATOM 2291 C C . THR A 1 300 ? 0.789 -9.745 -4.632 1.00 87.75 300 THR A C 1
ATOM 2293 O O . THR A 1 300 ? 0.929 -9.621 -3.409 1.00 87.75 300 THR A O 1
ATOM 2296 N N . GLY A 1 301 ? 1.705 -9.288 -5.496 1.00 86.69 301 GLY A N 1
ATOM 2297 C CA . GLY A 1 301 ? 2.905 -8.565 -5.070 1.00 86.69 301 GLY A CA 1
ATOM 2298 C C . GLY A 1 301 ? 2.559 -7.260 -4.350 1.00 86.69 301 GLY A C 1
ATOM 2299 O O . GLY A 1 301 ? 3.132 -6.974 -3.298 1.00 86.69 301 GLY A O 1
ATOM 2300 N N . ASN A 1 302 ? 1.569 -6.520 -4.858 1.00 87.12 302 ASN A N 1
ATOM 2301 C CA . ASN A 1 302 ? 1.086 -5.288 -4.228 1.00 87.12 302 ASN A CA 1
ATOM 2302 C C . ASN A 1 302 ? 0.373 -5.530 -2.897 1.00 87.12 302 ASN A C 1
ATOM 2304 O O . ASN A 1 302 ? 0.630 -4.819 -1.929 1.00 87.12 302 ASN A O 1
ATOM 2308 N N . ARG A 1 303 ? -0.485 -6.553 -2.807 1.00 91.38 303 ARG A N 1
ATOM 2309 C CA . ARG A 1 303 ? -1.173 -6.891 -1.547 1.00 91.38 303 ARG A CA 1
ATOM 2310 C C . ARG A 1 303 ? -0.177 -7.313 -0.470 1.00 91.38 303 ARG A C 1
ATOM 2312 O O . ARG A 1 303 ? -0.305 -6.922 0.689 1.00 91.38 303 ARG A O 1
ATOM 2319 N N . LEU A 1 304 ? 0.862 -8.058 -0.853 1.00 93.94 304 LEU A N 1
ATOM 2320 C CA . LEU A 1 304 ? 1.941 -8.429 0.058 1.00 93.94 304 LEU A CA 1
ATOM 2321 C C . LEU A 1 304 ? 2.828 -7.230 0.440 1.00 93.94 304 LEU A C 1
ATOM 2323 O O . LEU A 1 304 ? 3.296 -7.156 1.578 1.00 93.94 304 LEU A O 1
ATOM 2327 N N . HIS A 1 305 ? 3.034 -6.284 -0.478 1.00 94.06 305 HIS A N 1
ATOM 2328 C CA . HIS A 1 305 ? 3.681 -5.008 -0.177 1.00 94.06 305 HIS A CA 1
ATOM 2329 C C . HIS A 1 305 ? 2.868 -4.198 0.836 1.00 94.06 305 HIS A C 1
ATOM 2331 O O . HIS A 1 305 ? 3.442 -3.738 1.819 1.00 94.06 305 HIS A O 1
ATOM 2337 N N . ASP A 1 306 ? 1.553 -4.058 0.648 1.00 94.06 306 ASP A N 1
ATOM 2338 C CA . ASP A 1 306 ? 0.695 -3.328 1.586 1.00 94.06 306 ASP A CA 1
ATOM 2339 C C . ASP A 1 306 ? 0.716 -3.988 2.978 1.00 94.06 306 ASP A C 1
ATOM 2341 O O . ASP A 1 306 ? 0.838 -3.291 3.985 1.00 94.06 306 ASP A O 1
ATOM 2345 N N . PHE A 1 307 ? 0.723 -5.329 3.047 1.00 97.81 307 PHE A N 1
ATOM 2346 C CA . PHE A 1 307 ? 0.931 -6.056 4.306 1.00 97.81 307 PHE A CA 1
ATOM 2347 C C . PHE A 1 307 ? 2.248 -5.670 4.997 1.00 97.81 307 PHE A C 1
ATOM 2349 O O . PHE A 1 307 ? 2.279 -5.388 6.202 1.00 97.81 307 PHE A O 1
ATOM 2356 N N . ALA A 1 308 ? 3.346 -5.669 4.234 1.00 98.00 308 ALA A N 1
ATOM 2357 C CA . ALA A 1 308 ? 4.667 -5.314 4.732 1.00 98.00 308 ALA A CA 1
ATOM 2358 C C . ALA A 1 308 ? 4.729 -3.844 5.176 1.00 98.00 308 ALA A C 1
ATOM 2360 O O . ALA A 1 308 ? 5.321 -3.544 6.212 1.00 98.00 308 ALA A O 1
ATOM 2361 N N . GLU A 1 309 ? 4.103 -2.939 4.423 1.00 97.12 309 GLU A N 1
ATOM 2362 C CA . GLU A 1 309 ? 4.056 -1.505 4.707 1.00 97.12 309 GLU A CA 1
ATOM 2363 C C . GLU A 1 309 ? 3.371 -1.216 6.049 1.00 97.12 309 GLU A C 1
ATOM 2365 O O . GLU A 1 309 ? 3.927 -0.489 6.881 1.00 97.12 309 GLU A O 1
ATOM 2370 N N . GLU A 1 310 ? 2.204 -1.815 6.292 1.00 97.25 310 GLU A N 1
ATOM 2371 C CA . GLU A 1 310 ? 1.466 -1.649 7.549 1.00 97.25 310 GLU A CA 1
ATOM 2372 C C . GLU A 1 310 ? 2.203 -2.288 8.732 1.00 97.25 310 GLU A C 1
ATOM 2374 O O . GLU A 1 310 ? 2.295 -1.709 9.821 1.00 97.25 310 GLU A O 1
ATOM 2379 N N . LEU A 1 311 ? 2.826 -3.450 8.516 1.00 98.06 311 LEU A N 1
ATOM 2380 C CA . LEU A 1 311 ? 3.617 -4.106 9.552 1.00 98.06 311 LEU A CA 1
ATOM 2381 C C . LEU A 1 311 ? 4.869 -3.294 9.922 1.00 98.06 311 LEU A C 1
ATOM 2383 O O . LEU A 1 311 ? 5.188 -3.152 11.103 1.00 98.06 311 LEU A O 1
ATOM 2387 N N . ILE A 1 312 ? 5.567 -2.716 8.942 1.00 98.19 312 ILE A N 1
ATOM 2388 C CA . ILE A 1 312 ? 6.691 -1.806 9.196 1.00 98.19 312 ILE A CA 1
ATOM 2389 C C . ILE A 1 312 ? 6.192 -0.529 9.888 1.00 98.19 312 ILE A C 1
ATOM 2391 O O . ILE A 1 312 ? 6.820 -0.059 10.842 1.00 98.19 312 ILE A O 1
ATOM 2395 N N . SER A 1 313 ? 5.036 0.003 9.485 1.00 96.25 313 SER A N 1
ATOM 2396 C CA . SER A 1 313 ? 4.421 1.180 10.112 1.00 96.25 313 SER A CA 1
ATOM 2397 C C . SER A 1 313 ? 4.077 0.956 11.588 1.00 96.25 313 SER A C 1
ATOM 2399 O O . SER A 1 313 ? 4.177 1.890 12.390 1.00 96.25 313 SER A O 1
ATOM 2401 N N . ALA A 1 314 ? 3.785 -0.278 12.011 1.00 95.75 314 ALA A N 1
ATOM 2402 C CA . ALA A 1 314 ? 3.640 -0.611 13.431 1.00 95.75 314 ALA A CA 1
ATOM 2403 C C . ALA A 1 314 ? 4.925 -0.333 14.246 1.00 95.75 314 ALA A C 1
ATOM 2405 O O . ALA A 1 314 ? 4.845 0.097 15.399 1.00 95.75 314 ALA A O 1
ATOM 2406 N N . TYR A 1 315 ? 6.111 -0.498 13.645 1.00 95.56 315 TYR A N 1
ATOM 2407 C CA . TYR A 1 315 ? 7.406 -0.183 14.265 1.00 95.56 315 TYR A CA 1
ATOM 2408 C C . TYR A 1 315 ? 7.836 1.279 14.111 1.00 95.56 315 TYR A C 1
ATOM 2410 O O . TYR A 1 315 ? 8.624 1.771 14.928 1.00 95.56 315 TYR A O 1
ATOM 2418 N N . THR A 1 316 ? 7.373 1.974 13.070 1.00 93.94 316 THR A N 1
ATOM 2419 C CA . THR A 1 316 ? 7.878 3.312 12.714 1.00 93.94 316 THR A CA 1
ATOM 2420 C C . THR A 1 316 ? 6.904 4.449 13.036 1.00 93.94 316 THR A C 1
ATOM 2422 O O . THR A 1 316 ? 7.358 5.555 13.322 1.00 93.94 316 THR A O 1
ATOM 2425 N N . ARG A 1 317 ? 5.585 4.202 13.066 1.00 92.81 317 ARG A N 1
ATOM 2426 C CA . ARG A 1 317 ? 4.541 5.240 13.215 1.00 92.81 317 ARG A CA 1
ATOM 2427 C C . ARG A 1 317 ? 3.618 5.048 14.409 1.00 92.81 317 ARG A C 1
ATOM 2429 O O . ARG A 1 317 ? 3.267 6.027 15.068 1.00 92.81 317 ARG A O 1
ATOM 2436 N N . HIS A 1 318 ? 3.211 3.819 14.713 1.00 92.38 318 HIS A N 1
ATOM 2437 C CA . HIS A 1 318 ? 2.104 3.604 15.649 1.00 92.38 318 HIS A CA 1
ATOM 2438 C C . HIS A 1 318 ? 2.554 3.406 17.102 1.00 92.38 318 HIS A C 1
ATOM 2440 O O . HIS A 1 318 ? 3.445 2.618 17.423 1.00 92.38 318 HIS A O 1
ATOM 2446 N N . ALA A 1 319 ? 1.920 4.137 18.023 1.00 89.38 319 ALA A N 1
ATOM 2447 C CA . ALA A 1 319 ? 2.089 3.886 19.452 1.00 89.38 319 ALA A CA 1
ATOM 2448 C C . ALA A 1 319 ? 1.518 2.506 19.823 1.00 89.38 319 ALA A C 1
ATOM 2450 O O . ALA A 1 319 ? 0.510 2.117 19.246 1.00 89.38 319 ALA A O 1
ATOM 2451 N N . PRO A 1 320 ? 2.072 1.800 20.825 1.00 91.44 320 PRO A N 1
ATOM 2452 C CA . PRO A 1 320 ? 3.198 2.183 21.674 1.00 91.44 320 PRO A CA 1
ATOM 2453 C C . PRO A 1 320 ? 4.556 1.690 21.149 1.00 91.44 320 PRO A C 1
ATOM 2455 O O . PRO A 1 320 ? 5.566 1.903 21.820 1.00 91.44 320 PRO A O 1
ATOM 2458 N N . TYR A 1 321 ? 4.588 0.999 20.005 1.00 92.62 321 TYR A N 1
ATOM 2459 C CA . TYR A 1 321 ? 5.791 0.321 19.518 1.00 92.62 321 TYR A CA 1
ATOM 2460 C C . TYR A 1 321 ? 6.679 1.192 18.633 1.00 92.62 321 TYR A C 1
ATOM 2462 O O . TYR A 1 321 ? 7.852 0.846 18.469 1.00 92.62 321 TYR A O 1
ATOM 2470 N N . ARG A 1 322 ? 6.183 2.332 18.137 1.00 94.12 322 ARG A N 1
ATOM 2471 C CA . ARG A 1 322 ? 6.972 3.255 17.316 1.00 94.12 322 ARG A CA 1
ATOM 2472 C C . ARG A 1 322 ? 8.302 3.650 17.958 1.00 94.12 322 ARG A C 1
ATOM 2474 O O . ARG A 1 322 ? 8.394 3.859 19.171 1.00 94.12 322 ARG A O 1
ATOM 2481 N N . THR A 1 323 ? 9.312 3.831 17.120 1.00 93.81 323 THR A N 1
ATOM 2482 C CA . THR A 1 323 ? 10.517 4.584 17.474 1.00 93.81 323 THR A CA 1
ATOM 2483 C C . THR A 1 323 ? 10.368 6.031 17.011 1.00 93.81 323 THR A C 1
ATOM 2485 O O . THR A 1 323 ? 10.153 6.290 15.833 1.00 93.81 323 THR A O 1
ATOM 2488 N N . GLU A 1 324 ? 10.516 6.988 17.923 1.00 92.69 324 GLU A N 1
ATOM 2489 C CA . GLU A 1 324 ? 10.438 8.416 17.614 1.00 92.69 324 GLU A CA 1
ATOM 2490 C C . GLU A 1 324 ? 11.757 8.940 17.034 1.00 92.69 324 GLU A C 1
ATOM 2492 O O . GLU A 1 324 ? 12.813 8.845 17.668 1.00 92.69 324 GLU A O 1
ATOM 2497 N N . ILE A 1 325 ? 11.688 9.543 15.846 1.00 92.00 325 ILE A N 1
ATOM 2498 C CA . ILE A 1 325 ? 12.772 10.354 15.280 1.00 92.00 325 ILE A CA 1
ATOM 2499 C C . ILE A 1 325 ? 12.642 11.766 15.853 1.00 92.00 325 ILE A C 1
ATOM 2501 O O . ILE A 1 325 ? 11.566 12.356 15.800 1.00 92.00 325 ILE A O 1
ATOM 2505 N N . ARG A 1 326 ? 13.718 12.312 16.435 1.00 86.69 326 ARG A N 1
ATOM 2506 C CA . ARG A 1 326 ? 13.681 13.646 17.071 1.00 86.69 326 ARG A CA 1
ATOM 2507 C C . ARG A 1 326 ? 14.033 14.782 16.124 1.00 86.69 326 ARG A C 1
ATOM 2509 O O . ARG A 1 326 ? 13.446 15.850 16.251 1.00 86.69 326 ARG A O 1
ATOM 2516 N N . SER A 1 327 ? 14.970 14.553 15.210 1.00 89.06 327 SER A N 1
ATOM 2517 C CA . SER A 1 327 ? 15.429 15.556 14.249 1.00 89.06 327 SER A CA 1
ATOM 2518 C C . SER A 1 327 ? 14.414 15.678 13.106 1.00 89.06 327 SER A C 1
ATOM 2520 O O . SER A 1 327 ? 14.236 14.696 12.377 1.00 89.06 327 SER A O 1
ATOM 2522 N N . PRO A 1 328 ? 13.756 16.836 12.907 1.00 89.75 328 PRO A N 1
ATOM 2523 C CA . PRO A 1 328 ? 12.827 17.034 11.791 1.00 89.75 328 PRO A CA 1
ATOM 2524 C C . PRO A 1 328 ? 13.461 16.784 10.417 1.00 89.75 328 PRO A C 1
ATOM 2526 O O . PRO A 1 328 ? 12.799 16.299 9.502 1.00 89.75 328 PRO A O 1
ATOM 2529 N N . GLU A 1 329 ? 14.766 17.034 10.291 1.00 92.50 329 GLU A N 1
ATOM 2530 C CA . GLU A 1 329 ? 15.565 16.807 9.082 1.00 92.50 329 GLU A CA 1
ATOM 2531 C C . GLU A 1 329 ? 15.723 15.319 8.728 1.00 92.50 329 GLU A C 1
ATOM 2533 O O . GLU A 1 329 ? 16.188 14.987 7.640 1.00 92.50 329 GLU A O 1
ATOM 2538 N N . GLU A 1 330 ? 15.365 14.412 9.640 1.00 94.88 330 GLU A N 1
ATOM 2539 C CA . GLU A 1 330 ? 15.466 12.960 9.471 1.00 94.88 330 GLU A CA 1
ATOM 2540 C C . GLU A 1 330 ? 14.091 12.274 9.433 1.00 94.88 330 GLU A C 1
ATOM 2542 O O . GLU A 1 330 ? 14.016 11.051 9.348 1.00 94.88 330 GLU A O 1
ATOM 2547 N N . TYR A 1 331 ? 12.983 13.028 9.439 1.00 93.12 331 TYR A N 1
ATOM 2548 C CA . TYR A 1 331 ? 11.629 12.454 9.358 1.00 93.12 331 TYR A CA 1
ATOM 2549 C C . TYR A 1 331 ? 11.394 11.647 8.079 1.00 93.12 331 TYR A C 1
ATOM 2551 O O . TYR A 1 331 ? 10.643 10.672 8.095 1.00 93.12 331 TYR A O 1
ATOM 2559 N N . TRP A 1 332 ? 12.102 11.984 6.999 1.00 93.62 332 TRP A N 1
ATOM 2560 C CA . TRP A 1 332 ? 12.057 11.249 5.734 1.00 93.62 332 TRP A CA 1
ATOM 2561 C C . TRP A 1 332 ? 12.496 9.785 5.869 1.00 93.62 332 TRP A C 1
ATOM 2563 O O . TRP A 1 332 ? 12.119 8.969 5.031 1.00 93.62 332 TRP A O 1
ATOM 2573 N N . LEU A 1 333 ? 13.243 9.426 6.924 1.00 95.69 333 LEU A N 1
ATOM 2574 C CA . LEU A 1 333 ? 13.634 8.041 7.189 1.00 95.69 333 LEU A CA 1
ATOM 2575 C C . LEU A 1 333 ? 12.430 7.147 7.473 1.00 95.69 333 LEU A C 1
ATOM 2577 O O . LEU A 1 333 ? 12.464 5.981 7.098 1.00 95.69 333 LEU A O 1
ATOM 2581 N N . VAL A 1 334 ? 11.369 7.670 8.101 1.00 94.12 334 VAL A N 1
ATOM 2582 C CA . VAL A 1 334 ? 10.152 6.889 8.374 1.00 94.12 334 VAL A CA 1
ATOM 2583 C C . VAL A 1 334 ? 9.557 6.390 7.062 1.00 94.12 334 VAL A C 1
ATOM 2585 O O . VAL A 1 334 ? 9.365 5.188 6.895 1.00 94.12 334 VAL A O 1
ATOM 2588 N N . ASP A 1 335 ? 9.313 7.296 6.116 1.00 92.94 335 ASP A N 1
ATOM 2589 C CA . ASP A 1 335 ? 8.746 6.957 4.811 1.00 92.94 335 ASP A CA 1
ATOM 2590 C C . ASP A 1 335 ? 9.736 6.165 3.949 1.00 92.94 335 ASP A C 1
ATOM 2592 O O . ASP A 1 335 ? 9.378 5.118 3.416 1.00 92.94 335 ASP A O 1
ATOM 2596 N N . GLY A 1 336 ? 10.999 6.596 3.881 1.00 95.75 336 GLY A N 1
ATOM 2597 C CA . GLY A 1 336 ? 12.022 5.932 3.076 1.00 95.75 336 GLY A CA 1
ATOM 2598 C C . GLY A 1 336 ? 12.271 4.481 3.489 1.00 95.75 336 GLY A C 1
ATOM 2599 O O . GLY A 1 336 ? 12.311 3.603 2.629 1.00 95.75 336 GLY A O 1
ATOM 2600 N N . ILE A 1 337 ? 12.411 4.208 4.793 1.00 97.44 337 ILE A N 1
ATOM 2601 C CA . ILE A 1 337 ? 12.610 2.842 5.309 1.00 97.44 337 ILE A CA 1
ATOM 2602 C C . ILE A 1 337 ? 11.361 2.013 5.055 1.00 97.44 337 ILE A C 1
ATOM 2604 O O . ILE A 1 337 ? 11.468 0.893 4.568 1.00 97.44 337 ILE A O 1
ATOM 2608 N N . THR A 1 338 ? 10.186 2.571 5.341 1.00 96.56 338 THR A N 1
ATOM 2609 C CA . THR A 1 338 ? 8.918 1.873 5.129 1.00 96.56 338 THR A CA 1
ATOM 2610 C C . THR A 1 338 ? 8.764 1.445 3.666 1.00 96.56 338 THR A C 1
ATOM 2612 O O . THR A 1 338 ? 8.542 0.268 3.401 1.00 96.56 338 THR A O 1
ATOM 2615 N N . LYS A 1 339 ? 8.982 2.357 2.710 1.00 94.44 339 LYS A N 1
ATOM 2616 C CA . LYS A 1 339 ? 8.810 2.085 1.274 1.00 94.44 339 LYS A CA 1
ATOM 2617 C C . LYS A 1 339 ? 9.888 1.170 0.692 1.00 94.44 339 LYS A C 1
ATOM 2619 O O . LYS A 1 339 ? 9.572 0.305 -0.119 1.00 94.44 339 LYS A O 1
ATOM 2624 N N . LEU A 1 340 ? 11.146 1.314 1.114 1.00 96.31 340 LEU A N 1
ATOM 2625 C CA . LEU A 1 340 ? 12.223 0.430 0.659 1.00 96.31 340 LEU A CA 1
ATOM 2626 C C . LEU A 1 340 ? 12.036 -0.996 1.191 1.00 96.31 340 LEU A C 1
ATOM 2628 O O . LEU A 1 340 ? 12.079 -1.961 0.427 1.00 96.31 340 LEU A O 1
ATOM 2632 N N . TYR A 1 341 ? 11.839 -1.141 2.503 1.00 97.81 341 TYR A N 1
ATOM 2633 C CA . TYR A 1 341 ? 11.806 -2.460 3.127 1.00 97.81 341 TYR A CA 1
ATOM 2634 C C . TYR A 1 341 ? 10.495 -3.206 2.915 1.00 97.81 341 TYR A C 1
ATOM 2636 O O . TYR A 1 341 ? 10.524 -4.433 2.956 1.00 97.81 341 TYR A O 1
ATOM 2644 N N . ALA A 1 342 ? 9.383 -2.522 2.626 1.00 96.94 342 ALA A N 1
ATOM 2645 C CA . ALA A 1 342 ? 8.159 -3.198 2.204 1.00 96.94 342 ALA A CA 1
ATOM 2646 C C . ALA A 1 342 ? 8.411 -4.017 0.928 1.00 96.94 342 ALA A C 1
ATOM 2648 O O . ALA A 1 342 ? 8.146 -5.218 0.901 1.00 96.94 342 ALA A O 1
ATOM 2649 N N . TRP A 1 343 ? 9.048 -3.422 -0.087 1.00 94.69 343 TRP A N 1
ATOM 2650 C CA . TRP A 1 343 ? 9.409 -4.155 -1.300 1.00 94.69 343 TRP A CA 1
ATOM 2651 C C . TRP A 1 343 ? 10.520 -5.185 -1.099 1.00 94.69 343 TRP A C 1
ATOM 2653 O O . TRP A 1 343 ? 10.435 -6.274 -1.665 1.00 94.69 343 TRP A O 1
ATOM 2663 N N . ARG A 1 344 ? 11.528 -4.911 -0.258 1.00 95.62 344 ARG A N 1
ATOM 2664 C CA . ARG A 1 344 ? 12.524 -5.943 0.091 1.00 95.62 344 ARG A CA 1
ATOM 2665 C C . ARG A 1 344 ? 11.893 -7.138 0.794 1.00 95.62 344 ARG A C 1
ATOM 2667 O O . ARG A 1 344 ? 12.330 -8.262 0.573 1.00 95.62 344 ARG A O 1
ATOM 2674 N N . ALA A 1 345 ? 10.853 -6.924 1.598 1.00 96.81 345 ALA A N 1
ATOM 2675 C CA . ALA A 1 345 ? 10.124 -8.016 2.223 1.00 96.81 345 ALA A CA 1
ATOM 2676 C C . ALA A 1 345 ? 9.376 -8.859 1.179 1.00 96.81 345 ALA A C 1
ATOM 2678 O O . ALA A 1 345 ? 9.404 -10.085 1.266 1.00 96.81 345 ALA A O 1
ATOM 2679 N N . VAL A 1 346 ? 8.778 -8.235 0.158 1.00 93.75 346 VAL A N 1
ATOM 2680 C CA . VAL A 1 346 ? 8.174 -8.947 -0.986 1.00 93.75 346 VAL A CA 1
ATOM 2681 C C . VAL A 1 346 ? 9.227 -9.725 -1.786 1.00 93.75 346 VAL A C 1
ATOM 2683 O O . VAL A 1 346 ? 8.989 -10.875 -2.165 1.00 93.75 346 VAL A O 1
ATOM 2686 N N . ALA A 1 347 ? 10.411 -9.142 -1.995 1.00 91.56 347 ALA A N 1
ATOM 2687 C CA . ALA A 1 347 ? 11.521 -9.814 -2.667 1.00 91.56 347 ALA A CA 1
ATOM 2688 C C . ALA A 1 347 ? 12.039 -11.014 -1.856 1.00 91.56 347 ALA A C 1
ATOM 2690 O O . ALA A 1 347 ? 12.133 -12.126 -2.373 1.00 91.56 347 ALA A O 1
ATOM 2691 N N . ALA A 1 348 ? 12.241 -10.848 -0.544 1.00 92.38 348 ALA A N 1
ATOM 2692 C CA . ALA A 1 348 ? 12.552 -11.946 0.372 1.00 92.38 348 ALA A CA 1
ATOM 2693 C C . ALA A 1 348 ? 11.451 -13.014 0.354 1.00 92.38 348 ALA A C 1
ATOM 2695 O O . ALA A 1 348 ? 11.721 -14.218 0.460 1.00 92.38 348 ALA A O 1
ATOM 2696 N N . ALA A 1 349 ? 10.202 -12.581 0.162 1.00 91.44 349 ALA A N 1
ATOM 2697 C CA . ALA A 1 349 ? 9.076 -13.467 -0.007 1.00 91.44 349 ALA A CA 1
ATOM 2698 C C . ALA A 1 349 ? 9.100 -14.247 -1.318 1.00 91.44 349 ALA A C 1
ATOM 2700 O O . ALA A 1 349 ? 8.370 -15.222 -1.380 1.00 91.44 349 ALA A O 1
ATOM 2701 N N . GLY A 1 350 ? 9.956 -13.921 -2.291 1.00 86.88 350 GLY A N 1
ATOM 2702 C CA . GLY A 1 350 ? 10.163 -14.650 -3.544 1.00 86.88 350 GLY A CA 1
ATOM 2703 C C . GLY A 1 350 ? 9.148 -14.331 -4.640 1.00 86.88 350 GLY A C 1
ATOM 2704 O O . GLY A 1 350 ? 8.917 -15.186 -5.491 1.00 86.88 350 GLY A O 1
ATOM 2705 N N . LEU A 1 351 ? 8.504 -13.160 -4.582 1.00 82.44 351 LEU A N 1
ATOM 2706 C CA . LEU A 1 351 ? 7.619 -12.669 -5.650 1.00 82.44 351 LEU A CA 1
ATOM 2707 C C . LEU A 1 351 ? 8.323 -11.694 -6.606 1.00 82.44 351 LEU A C 1
ATOM 2709 O O . LEU A 1 351 ? 7.819 -11.448 -7.696 1.00 82.44 351 LEU A O 1
ATOM 2713 N N . ILE A 1 352 ? 9.463 -11.125 -6.200 1.00 83.38 352 ILE A N 1
ATOM 2714 C CA . ILE A 1 352 ? 10.227 -10.134 -6.969 1.00 83.38 352 ILE A CA 1
ATOM 2715 C C . ILE A 1 352 ? 11.721 -10.395 -6.753 1.00 83.38 352 ILE A C 1
ATOM 2717 O O . ILE A 1 352 ? 12.118 -10.819 -5.668 1.00 83.38 352 ILE A O 1
ATOM 2721 N N . ASP A 1 353 ? 12.536 -10.150 -7.773 1.00 83.88 353 ASP A N 1
ATOM 2722 C CA . ASP A 1 353 ? 13.993 -10.207 -7.677 1.00 83.88 353 ASP A CA 1
ATOM 2723 C C . ASP A 1 353 ? 14.578 -8.903 -7.091 1.00 83.88 353 ASP A C 1
ATOM 2725 O O . ASP A 1 353 ? 14.051 -7.811 -7.311 1.00 83.88 353 ASP A O 1
ATOM 2729 N N . GLU A 1 354 ? 15.661 -8.993 -6.317 1.00 85.00 354 GLU A N 1
ATOM 2730 C CA . GLU A 1 354 ? 16.244 -7.812 -5.663 1.00 85.00 354 GLU A CA 1
ATOM 2731 C C . GLU A 1 354 ? 16.901 -6.843 -6.665 1.00 85.00 354 GLU A C 1
ATOM 2733 O O . GLU A 1 354 ? 16.831 -5.625 -6.465 1.00 85.00 354 GLU A O 1
ATOM 2738 N N . ASP A 1 355 ? 17.461 -7.343 -7.771 1.00 84.69 355 ASP A N 1
ATOM 2739 C CA . ASP A 1 355 ? 18.046 -6.494 -8.811 1.00 84.69 355 ASP A CA 1
ATOM 2740 C C . ASP A 1 355 ? 16.952 -5.789 -9.626 1.00 84.69 355 ASP A C 1
ATOM 2742 O O . ASP A 1 355 ? 17.093 -4.606 -9.951 1.00 84.69 355 ASP A O 1
ATOM 2746 N N . ASP A 1 356 ? 15.832 -6.468 -9.903 1.00 81.25 356 ASP A N 1
ATOM 2747 C CA . ASP A 1 356 ? 14.643 -5.844 -10.513 1.00 81.25 356 ASP A CA 1
ATOM 2748 C C . ASP A 1 356 ? 14.102 -4.712 -9.643 1.00 81.25 356 ASP A C 1
ATOM 2750 O O . ASP A 1 356 ? 13.764 -3.625 -10.129 1.00 81.25 356 ASP A O 1
ATOM 2754 N N . LEU A 1 357 ? 14.046 -4.950 -8.331 1.00 86.31 357 LEU A N 1
ATOM 2755 C CA . LEU A 1 357 ? 13.612 -3.943 -7.379 1.00 86.31 357 LEU A CA 1
ATOM 2756 C C . LEU A 1 357 ? 14.541 -2.723 -7.411 1.00 86.31 357 LEU A C 1
ATOM 2758 O O . LEU A 1 357 ? 14.075 -1.581 -7.443 1.00 86.31 357 LEU A O 1
ATOM 2762 N N . ALA A 1 358 ? 15.855 -2.952 -7.436 1.00 89.56 358 ALA A N 1
ATOM 2763 C CA . ALA A 1 358 ? 16.839 -1.881 -7.497 1.00 89.56 358 ALA A CA 1
ATOM 2764 C C . ALA A 1 358 ? 16.731 -1.063 -8.796 1.00 89.56 358 ALA A C 1
ATOM 2766 O O . ALA A 1 358 ? 16.777 0.170 -8.742 1.00 89.56 358 ALA A O 1
ATOM 2767 N N . ARG A 1 359 ? 16.517 -1.727 -9.943 1.00 87.50 359 ARG A N 1
ATOM 2768 C CA . ARG A 1 359 ? 16.243 -1.077 -11.237 1.00 87.50 359 ARG A CA 1
ATOM 2769 C C . ARG A 1 359 ? 14.989 -0.208 -11.186 1.00 87.50 359 ARG A C 1
ATOM 2771 O O . ARG A 1 359 ? 15.046 0.961 -11.562 1.00 87.50 359 ARG A O 1
ATOM 2778 N N . THR A 1 360 ? 13.898 -0.739 -10.636 1.00 85.94 360 THR A N 1
ATOM 2779 C CA . THR A 1 360 ? 12.612 -0.030 -10.519 1.00 85.94 360 THR A CA 1
ATOM 2780 C C . THR A 1 360 ? 12.740 1.241 -9.672 1.00 85.94 360 THR A C 1
ATOM 2782 O O . THR A 1 360 ? 12.250 2.313 -10.047 1.00 85.94 360 THR A O 1
ATOM 2785 N N . PHE A 1 361 ? 13.452 1.168 -8.540 1.00 89.75 361 PHE A N 1
ATOM 2786 C CA . PHE A 1 361 ? 13.741 2.352 -7.726 1.00 89.75 361 PHE A CA 1
ATOM 2787 C C . PHE A 1 361 ? 14.631 3.358 -8.460 1.00 89.75 361 PHE A C 1
ATOM 2789 O O . PHE A 1 361 ? 14.398 4.562 -8.346 1.00 89.75 361 PHE A O 1
ATOM 2796 N N . ALA A 1 362 ? 15.637 2.891 -9.205 1.00 91.44 362 ALA A N 1
ATOM 2797 C CA . ALA A 1 362 ? 16.543 3.751 -9.960 1.00 91.44 362 ALA A CA 1
ATOM 2798 C C . ALA A 1 362 ? 15.817 4.525 -11.071 1.00 91.44 362 ALA A C 1
ATOM 2800 O O . ALA A 1 362 ? 15.996 5.738 -11.193 1.00 91.44 362 ALA A O 1
ATOM 2801 N N . GLU A 1 363 ? 14.952 3.855 -11.830 1.00 87.00 363 GLU A N 1
ATOM 2802 C CA . GLU A 1 363 ? 14.122 4.476 -12.866 1.00 87.00 363 GLU A CA 1
ATOM 2803 C C . GLU A 1 363 ? 13.175 5.528 -12.275 1.00 87.00 363 GLU A C 1
ATOM 2805 O O . GLU A 1 363 ? 13.144 6.690 -12.706 1.00 87.00 363 GLU A O 1
ATOM 2810 N N . SER A 1 364 ? 12.446 5.140 -11.225 1.00 86.81 364 SER A N 1
ATOM 2811 C CA . SER A 1 364 ? 11.511 6.028 -10.536 1.00 86.81 364 SER A CA 1
ATOM 2812 C C . SER A 1 364 ? 12.240 7.255 -9.976 1.00 86.81 364 SER A C 1
ATOM 2814 O O . SER A 1 364 ? 11.749 8.382 -10.089 1.00 86.81 364 SER A O 1
ATOM 2816 N N . TYR A 1 365 ? 13.446 7.068 -9.431 1.00 92.00 365 TYR A N 1
ATOM 2817 C CA . TYR A 1 365 ? 14.285 8.146 -8.919 1.00 92.00 365 TYR A CA 1
ATOM 2818 C C . TYR A 1 365 ? 14.671 9.163 -9.995 1.00 92.00 365 TYR A C 1
ATOM 2820 O O . TYR A 1 365 ? 14.493 10.356 -9.757 1.00 92.00 365 TYR A O 1
ATOM 2828 N N . VAL A 1 366 ? 15.134 8.742 -11.180 1.00 90.69 366 VAL A N 1
ATOM 2829 C CA . VAL A 1 366 ? 15.458 9.689 -12.270 1.00 90.69 366 VAL A CA 1
ATOM 2830 C C . VAL A 1 366 ? 14.230 10.500 -12.668 1.00 90.69 366 VAL A C 1
ATOM 2832 O O . VAL A 1 366 ? 14.302 11.727 -12.809 1.00 90.69 366 VAL A O 1
ATOM 2835 N N . THR A 1 367 ? 13.090 9.825 -12.803 1.00 85.62 367 THR A N 1
ATOM 2836 C CA . THR A 1 367 ? 11.823 10.455 -13.183 1.00 85.62 367 THR A CA 1
ATOM 2837 C C . THR A 1 367 ? 11.385 11.493 -12.148 1.00 85.62 367 THR A C 1
ATOM 2839 O O . THR A 1 367 ? 11.068 12.631 -12.499 1.00 85.62 367 THR A O 1
ATOM 2842 N N . ALA A 1 368 ? 11.422 11.145 -10.860 1.00 87.00 368 ALA A N 1
ATOM 2843 C CA . ALA A 1 368 ? 11.060 12.057 -9.778 1.00 87.00 368 ALA A CA 1
ATOM 2844 C C . ALA A 1 368 ? 12.068 13.206 -9.616 1.00 87.00 368 ALA A C 1
ATOM 2846 O O . ALA A 1 368 ? 11.671 14.352 -9.413 1.00 87.00 368 ALA A O 1
ATOM 2847 N N . PHE A 1 369 ? 13.369 12.934 -9.741 1.00 87.69 369 PHE A N 1
ATOM 2848 C CA . PHE A 1 369 ? 14.426 13.930 -9.560 1.00 87.69 369 PHE A CA 1
ATOM 2849 C C . PHE A 1 369 ? 14.383 15.015 -10.644 1.00 87.69 369 PHE A C 1
ATOM 2851 O O . PHE A 1 369 ? 14.625 16.195 -10.372 1.00 87.69 369 PHE A O 1
ATOM 2858 N N . THR A 1 370 ? 14.050 14.644 -11.879 1.00 85.62 370 THR A N 1
ATOM 2859 C CA . THR A 1 370 ? 13.984 15.573 -13.019 1.00 85.62 370 THR A CA 1
ATOM 2860 C C . THR A 1 370 ? 12.649 16.316 -13.130 1.00 85.62 370 THR A C 1
ATOM 2862 O O . THR A 1 370 ? 12.559 17.303 -13.863 1.00 85.62 370 THR A O 1
ATOM 2865 N N . ALA A 1 371 ? 11.627 15.913 -12.370 1.00 82.50 371 ALA A N 1
ATOM 2866 C CA . ALA A 1 371 ? 10.318 16.550 -12.398 1.00 82.50 371 ALA A CA 1
ATOM 2867 C C . ALA A 1 371 ? 10.340 17.984 -11.829 1.00 82.50 371 ALA A C 1
ATOM 2869 O O . ALA A 1 371 ? 10.974 18.288 -10.815 1.00 82.50 371 ALA A O 1
ATOM 2870 N N . ALA A 1 372 ? 9.616 18.886 -12.496 1.00 80.44 372 ALA A N 1
ATOM 2871 C CA . ALA A 1 372 ? 9.450 20.265 -12.046 1.00 80.44 372 ALA A CA 1
ATOM 2872 C C . ALA A 1 372 ? 8.609 20.330 -10.760 1.00 80.44 372 ALA A C 1
ATOM 2874 O O . ALA A 1 372 ? 7.620 19.614 -10.627 1.00 80.44 372 ALA A O 1
ATOM 2875 N N . GLY A 1 373 ? 8.987 21.216 -9.835 1.00 78.88 373 GLY A N 1
ATOM 2876 C CA . GLY A 1 373 ? 8.263 21.433 -8.577 1.00 78.88 373 GLY A CA 1
ATOM 2877 C C . GLY A 1 373 ? 8.544 20.406 -7.477 1.00 78.88 373 GLY A C 1
ATOM 2878 O O . GLY A 1 373 ? 7.993 20.545 -6.390 1.00 78.88 373 GLY A O 1
ATOM 2879 N N . VAL A 1 374 ? 9.410 19.415 -7.724 1.00 82.94 374 VAL A N 1
ATOM 2880 C CA . VAL A 1 374 ? 9.780 18.417 -6.715 1.00 82.94 374 VAL A CA 1
ATOM 2881 C C . VAL A 1 374 ? 10.857 18.961 -5.767 1.00 82.94 374 VAL A C 1
ATOM 2883 O O . VAL A 1 374 ? 11.932 19.372 -6.203 1.00 82.94 374 VAL A O 1
ATOM 2886 N N . GLU A 1 375 ? 10.581 18.936 -4.463 1.00 88.81 375 GLU A N 1
ATOM 2887 C CA . GLU A 1 375 ? 11.547 19.126 -3.380 1.00 88.81 375 GLU A CA 1
ATOM 2888 C C . GLU A 1 375 ? 12.497 17.927 -3.340 1.00 88.81 375 GLU A C 1
ATOM 2890 O O . GLU A 1 375 ? 12.122 16.812 -2.973 1.00 88.81 375 GLU A O 1
ATOM 2895 N N . ARG A 1 376 ? 13.742 18.171 -3.751 1.00 90.56 376 ARG A N 1
ATOM 2896 C CA . ARG A 1 376 ? 14.802 17.156 -3.824 1.00 90.56 376 ARG A CA 1
ATOM 2897 C C . ARG A 1 376 ? 15.548 17.009 -2.505 1.00 90.56 376 ARG A C 1
ATOM 2899 O O . ARG A 1 376 ? 16.218 16.003 -2.293 1.00 90.56 376 ARG A O 1
ATOM 2906 N N . ASN A 1 377 ? 15.468 18.012 -1.634 1.00 93.38 377 ASN A N 1
ATOM 2907 C CA . ASN A 1 377 ? 16.110 17.983 -0.337 1.00 93.38 377 ASN A CA 1
ATOM 2908 C C . ASN A 1 377 ? 15.217 17.251 0.668 1.00 93.38 377 ASN A C 1
ATOM 2910 O O . ASN A 1 377 ? 14.264 17.813 1.211 1.00 93.38 377 ASN A O 1
ATOM 2914 N N . LEU A 1 378 ? 15.574 16.001 0.965 1.00 93.81 378 LEU A N 1
ATOM 2915 C CA . LEU A 1 378 ? 14.833 15.146 1.892 1.00 93.81 378 LEU A CA 1
ATOM 2916 C C . LEU A 1 378 ? 14.782 15.720 3.318 1.00 93.81 378 LEU A C 1
ATOM 2918 O O . LEU A 1 378 ? 13.823 15.475 4.046 1.00 93.81 378 LEU A O 1
ATOM 2922 N N . GLU A 1 379 ? 15.750 16.559 3.701 1.00 93.81 379 GLU A N 1
ATOM 2923 C CA . GLU A 1 379 ? 15.774 17.247 5.003 1.00 93.81 379 GLU A CA 1
ATOM 2924 C C . GLU A 1 379 ? 14.715 18.353 5.108 1.00 93.81 379 GLU A C 1
ATOM 2926 O O . GLU A 1 379 ? 14.387 18.803 6.204 1.00 93.81 379 GLU A O 1
ATOM 2931 N N . LYS A 1 380 ? 14.172 18.799 3.969 1.00 90.75 380 LYS A N 1
ATOM 2932 C CA . LYS A 1 380 ? 13.119 19.819 3.872 1.00 90.75 380 LYS A CA 1
ATOM 2933 C C . LYS A 1 380 ? 11.769 19.243 3.458 1.00 90.75 380 LYS A C 1
ATOM 2935 O O . LYS A 1 380 ? 10.798 19.991 3.353 1.00 90.75 380 LYS A O 1
ATOM 2940 N N . LEU A 1 381 ? 11.681 17.924 3.285 1.00 85.19 381 LEU A N 1
ATOM 2941 C CA . LEU A 1 381 ? 10.517 17.242 2.720 1.00 85.19 381 LEU A CA 1
ATOM 2942 C C . LEU A 1 381 ? 9.206 17.521 3.474 1.00 85.19 381 LEU A C 1
ATOM 2944 O O . LEU A 1 381 ? 8.142 17.558 2.864 1.00 85.19 381 LEU A O 1
ATOM 2948 N N . TYR A 1 382 ? 9.282 17.760 4.787 1.00 83.00 382 TYR A N 1
ATOM 2949 C CA . TYR A 1 382 ? 8.126 18.069 5.645 1.00 83.00 382 TYR A CA 1
ATOM 2950 C C . TYR A 1 382 ? 8.079 19.532 6.098 1.00 83.00 382 TYR A C 1
ATOM 2952 O O . TYR A 1 382 ? 7.223 19.899 6.906 1.00 83.00 382 TYR A O 1
ATOM 2960 N N . ALA A 1 383 ? 8.994 20.366 5.601 1.00 78.81 383 ALA A N 1
ATOM 2961 C CA . ALA A 1 383 ? 9.055 21.787 5.922 1.00 78.81 383 ALA A CA 1
ATOM 2962 C C . ALA A 1 383 ? 8.118 22.631 5.041 1.00 78.81 383 ALA A C 1
ATOM 2964 O O . ALA A 1 383 ? 7.826 23.773 5.391 1.00 78.81 383 ALA A O 1
ATOM 2965 N N . THR A 1 384 ? 7.626 22.088 3.919 1.00 63.59 384 THR A N 1
ATOM 2966 C CA . THR A 1 384 ? 6.680 22.775 3.026 1.00 63.59 384 THR A CA 1
ATOM 2967 C C . THR A 1 384 ? 5.538 21.847 2.577 1.00 63.59 384 THR A C 1
ATOM 2969 O O . THR A 1 384 ? 5.743 20.635 2.503 1.00 63.59 384 THR A O 1
ATOM 2972 N N . PRO A 1 385 ? 4.336 22.373 2.266 1.00 59.66 385 PRO A N 1
ATOM 2973 C CA . PRO A 1 385 ? 3.195 21.551 1.835 1.00 59.66 385 PRO A CA 1
ATOM 2974 C C . PRO A 1 385 ? 3.338 20.943 0.427 1.00 59.66 385 PRO A C 1
ATOM 2976 O O . PRO A 1 385 ? 2.715 19.935 0.128 1.00 59.66 385 PRO A O 1
ATOM 2979 N N . ASN A 1 386 ? 4.158 21.535 -0.448 1.00 53.97 386 ASN A N 1
ATOM 2980 C CA . ASN A 1 386 ? 3.987 21.406 -1.902 1.00 53.97 386 ASN A CA 1
ATOM 2981 C C . ASN A 1 386 ? 4.740 20.258 -2.602 1.00 53.97 386 ASN A C 1
ATOM 2983 O O . ASN A 1 386 ? 4.735 20.227 -3.829 1.00 53.97 386 ASN A O 1
ATOM 2987 N N . SER A 1 387 ? 5.396 19.314 -1.913 1.00 53.81 387 SER A N 1
ATOM 2988 C CA . SER A 1 387 ? 6.143 18.265 -2.642 1.00 53.81 387 SER A CA 1
ATOM 2989 C C . SER A 1 387 ? 6.417 16.963 -1.873 1.00 53.81 387 SER A C 1
ATOM 2991 O O . SER A 1 387 ? 7.419 16.276 -2.099 1.00 53.81 387 SER A O 1
ATOM 2993 N N . ALA A 1 388 ? 5.544 16.572 -0.953 1.00 66.75 388 ALA A N 1
ATOM 2994 C CA . ALA A 1 388 ? 5.899 15.471 -0.068 1.00 66.75 388 ALA A CA 1
ATOM 2995 C C . ALA A 1 388 ? 5.800 14.077 -0.728 1.00 66.75 388 ALA A C 1
ATOM 2997 O O . ALA A 1 388 ? 6.594 13.202 -0.402 1.00 66.75 388 ALA A O 1
ATOM 2998 N N . ARG A 1 389 ? 4.877 13.838 -1.674 1.00 78.00 389 ARG A N 1
ATOM 2999 C CA . ARG A 1 389 ? 4.606 12.469 -2.163 1.00 78.00 389 ARG A CA 1
ATOM 3000 C C . ARG A 1 389 ? 5.778 11.831 -2.915 1.00 78.00 389 ARG A C 1
ATOM 3002 O O . ARG A 1 389 ? 6.291 10.820 -2.452 1.00 78.00 389 ARG A O 1
ATOM 3009 N N . LEU A 1 390 ? 6.235 12.427 -4.021 1.00 82.38 390 LEU A N 1
ATOM 3010 C CA . LEU A 1 390 ? 7.362 11.887 -4.802 1.00 82.38 390 LEU A CA 1
ATOM 3011 C C . LEU A 1 390 ? 8.653 11.816 -3.974 1.00 82.38 390 LEU A C 1
ATOM 3013 O O . LEU A 1 390 ? 9.432 10.874 -4.100 1.00 82.38 390 LEU A O 1
ATOM 3017 N N . GLY A 1 391 ? 8.868 12.776 -3.071 1.00 86.44 391 GLY A N 1
ATOM 3018 C CA . GLY A 1 391 ? 10.002 12.721 -2.153 1.00 86.44 391 GLY A CA 1
ATOM 3019 C C . GLY A 1 391 ? 9.930 11.528 -1.193 1.00 86.44 391 GLY A C 1
ATOM 3020 O O . GLY A 1 391 ? 10.928 10.833 -1.023 1.00 86.44 391 GLY A O 1
ATOM 3021 N N . ARG A 1 392 ? 8.753 11.249 -0.612 1.00 87.38 392 ARG A N 1
ATOM 3022 C CA . ARG A 1 392 ? 8.524 10.139 0.335 1.00 87.38 392 ARG A CA 1
ATOM 3023 C C . ARG A 1 392 ? 8.526 8.767 -0.331 1.00 87.38 392 ARG A C 1
ATOM 3025 O O . ARG A 1 392 ? 9.110 7.833 0.204 1.00 87.38 392 ARG A O 1
ATOM 3032 N N . GLU A 1 393 ? 7.851 8.649 -1.470 1.00 86.88 393 GLU A N 1
ATOM 3033 C CA . GLU A 1 393 ? 7.583 7.366 -2.133 1.00 86.88 393 GLU A CA 1
ATOM 3034 C C . GLU A 1 393 ? 8.677 6.968 -3.124 1.00 86.88 393 GLU A C 1
ATOM 3036 O O . GLU A 1 393 ? 8.805 5.789 -3.437 1.00 86.88 393 GLU A O 1
ATOM 3041 N N . THR A 1 394 ? 9.482 7.922 -3.599 1.00 89.31 394 THR A N 1
ATOM 3042 C CA . THR A 1 394 ? 10.441 7.668 -4.679 1.00 89.31 394 THR A CA 1
ATOM 3043 C C . THR A 1 394 ? 11.863 8.085 -4.321 1.00 89.31 394 THR A C 1
ATOM 3045 O O . T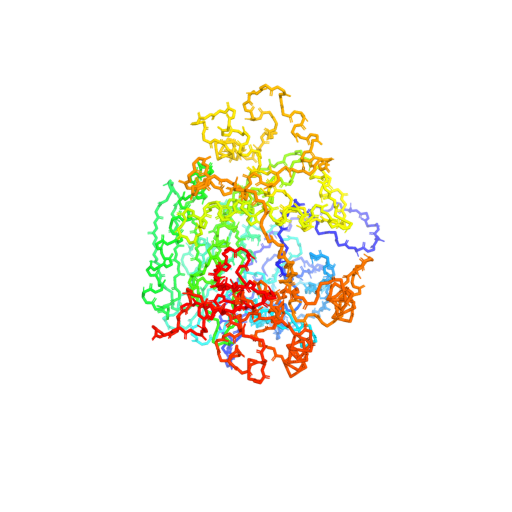HR A 1 394 ? 12.771 7.255 -4.357 1.00 89.31 394 THR A O 1
ATOM 3048 N N . LEU A 1 395 ? 12.082 9.349 -3.938 1.00 93.62 395 LEU A N 1
ATOM 3049 C CA . LEU A 1 395 ? 13.440 9.841 -3.670 1.00 93.62 395 LEU A CA 1
ATOM 3050 C C . LEU A 1 395 ? 14.040 9.218 -2.401 1.00 93.62 395 LEU A C 1
ATOM 3052 O O . LEU A 1 395 ? 15.156 8.703 -2.436 1.00 93.62 395 LEU A O 1
ATOM 3056 N N . ALA A 1 396 ? 13.299 9.233 -1.292 1.00 95.56 396 ALA A N 1
ATOM 3057 C CA . ALA A 1 396 ? 13.736 8.694 -0.008 1.00 95.56 396 ALA A CA 1
ATOM 3058 C C . ALA A 1 396 ? 14.146 7.206 -0.058 1.00 95.56 396 ALA A C 1
ATOM 3060 O O . ALA A 1 396 ? 15.268 6.904 0.365 1.00 95.56 396 ALA A O 1
ATOM 3061 N N . PRO A 1 397 ? 13.318 6.270 -0.572 1.00 95.94 397 PRO A N 1
ATOM 3062 C CA . PRO A 1 397 ? 13.703 4.862 -0.622 1.00 95.94 397 PRO A CA 1
ATOM 3063 C C . PRO A 1 397 ? 14.895 4.607 -1.553 1.00 95.94 397 PRO A C 1
ATOM 3065 O O . PRO A 1 397 ? 15.775 3.829 -1.189 1.00 95.94 397 PRO A O 1
ATOM 3068 N N . PHE A 1 398 ? 15.003 5.300 -2.695 1.00 96.00 398 PHE A N 1
ATOM 3069 C CA . PHE A 1 398 ? 16.172 5.148 -3.567 1.00 96.00 398 PHE A CA 1
ATOM 3070 C C . PHE A 1 398 ? 17.459 5.683 -2.921 1.00 96.00 398 PHE A C 1
ATOM 3072 O O . PHE A 1 398 ? 18.504 5.043 -3.009 1.00 96.00 398 PHE A O 1
ATOM 3079 N N . VAL A 1 399 ? 17.415 6.828 -2.231 1.00 97.25 399 VAL A N 1
ATOM 3080 C CA . VAL A 1 399 ? 18.600 7.354 -1.529 1.00 97.25 399 VAL A CA 1
ATOM 3081 C C . VAL A 1 399 ? 19.068 6.386 -0.434 1.00 97.25 399 VAL A C 1
ATOM 3083 O O . VAL A 1 399 ? 20.273 6.224 -0.243 1.00 97.25 399 VAL A O 1
ATOM 3086 N N . LEU A 1 400 ? 18.148 5.688 0.243 1.00 97.81 400 LEU A N 1
ATOM 3087 C CA . LEU A 1 400 ? 18.490 4.615 1.186 1.00 97.81 400 LEU A CA 1
ATOM 3088 C C . LEU A 1 400 ? 19.056 3.374 0.494 1.00 97.81 400 LEU A C 1
ATOM 3090 O O . LEU A 1 400 ? 20.031 2.812 0.985 1.00 97.81 400 LEU A O 1
ATOM 3094 N N . LEU A 1 401 ? 18.498 2.967 -0.647 1.00 96.31 401 LEU A N 1
ATOM 3095 C CA . LEU A 1 401 ? 19.043 1.880 -1.462 1.00 96.31 401 LEU A CA 1
ATOM 3096 C C . LEU A 1 401 ? 20.483 2.194 -1.900 1.00 96.31 401 LEU A C 1
ATOM 3098 O O . LEU A 1 401 ? 21.378 1.358 -1.773 1.00 96.31 401 LEU A O 1
ATOM 3102 N N . HIS A 1 402 ? 20.728 3.424 -2.353 1.00 95.69 402 HIS A N 1
ATOM 3103 C CA . HIS A 1 402 ? 22.061 3.873 -2.736 1.00 95.69 402 HIS A CA 1
ATOM 3104 C C . HIS A 1 402 ? 23.015 3.923 -1.535 1.00 95.69 402 HIS A C 1
ATOM 3106 O O . HIS A 1 402 ? 24.157 3.478 -1.642 1.00 95.69 402 HIS A O 1
ATOM 3112 N N . LEU A 1 403 ? 22.536 4.377 -0.371 1.00 96.06 403 LEU A N 1
ATOM 3113 C CA . LEU A 1 403 ? 23.293 4.318 0.881 1.00 96.06 403 LEU A CA 1
ATOM 3114 C C . LEU A 1 403 ? 23.654 2.875 1.260 1.00 96.06 403 LEU A C 1
ATOM 3116 O O . LEU A 1 403 ? 24.776 2.626 1.694 1.00 96.06 403 LEU A O 1
ATOM 3120 N N . ASP A 1 404 ? 22.737 1.922 1.090 1.00 96.00 404 ASP A N 1
ATOM 3121 C CA . ASP A 1 404 ? 22.996 0.507 1.359 1.00 96.00 404 ASP A CA 1
ATOM 3122 C C . ASP A 1 404 ? 24.098 -0.053 0.451 1.00 96.00 404 ASP A C 1
ATOM 3124 O O . ASP A 1 404 ? 25.021 -0.711 0.932 1.00 96.00 404 ASP A O 1
ATOM 3128 N N . ARG A 1 405 ? 24.068 0.271 -0.847 1.00 92.75 405 ARG A N 1
ATOM 3129 C CA . ARG A 1 405 ? 25.121 -0.126 -1.796 1.00 92.75 405 ARG A CA 1
ATOM 3130 C C . ARG A 1 405 ? 26.494 0.407 -1.372 1.00 92.75 405 ARG A C 1
ATOM 3132 O O . ARG A 1 405 ? 27.462 -0.352 -1.326 1.00 92.75 405 ARG A O 1
ATOM 3139 N N . GLU A 1 406 ? 26.568 1.681 -0.991 1.00 92.88 406 GLU A N 1
ATOM 3140 C CA . GLU A 1 406 ? 27.794 2.309 -0.480 1.00 92.88 406 GLU A CA 1
ATOM 3141 C C . GLU A 1 406 ? 28.271 1.666 0.834 1.00 92.88 406 GLU A C 1
ATOM 3143 O O . GLU A 1 406 ? 29.465 1.424 1.017 1.00 92.88 406 GLU A O 1
ATOM 3148 N N . LEU A 1 407 ? 27.348 1.342 1.747 1.00 94.62 407 LEU A N 1
ATOM 3149 C CA . LEU A 1 407 ? 27.655 0.654 3.003 1.00 94.62 407 LEU A CA 1
ATOM 3150 C C . LEU A 1 407 ? 28.215 -0.747 2.764 1.00 94.62 407 LEU A C 1
ATOM 3152 O O . LEU A 1 407 ? 29.209 -1.114 3.389 1.00 94.62 407 LEU A O 1
ATOM 3156 N N . ARG A 1 408 ? 27.600 -1.517 1.863 1.00 93.38 408 ARG A N 1
ATOM 3157 C CA . ARG A 1 408 ? 28.035 -2.877 1.520 1.00 93.38 408 ARG A CA 1
ATOM 3158 C C . ARG A 1 408 ? 29.380 -2.877 0.799 1.00 93.38 408 ARG A C 1
ATOM 3160 O O . ARG A 1 408 ? 30.188 -3.763 1.055 1.00 93.38 408 ARG A O 1
ATOM 3167 N N . SER A 1 409 ? 29.646 -1.868 -0.033 1.00 91.62 409 SER A N 1
ATOM 3168 C CA . SER A 1 409 ? 30.949 -1.696 -0.683 1.00 91.62 409 SER A CA 1
ATOM 3169 C C . SER A 1 409 ? 32.048 -1.299 0.306 1.00 91.62 409 SER A C 1
ATOM 3171 O O . SER A 1 409 ? 33.161 -1.811 0.214 1.00 91.62 409 SER A O 1
ATOM 3173 N N . ALA A 1 410 ? 31.766 -0.383 1.238 1.00 91.69 410 ALA A N 1
ATOM 3174 C CA . ALA A 1 410 ? 32.754 0.091 2.210 1.00 91.69 410 ALA A CA 1
ATOM 3175 C C . ALA A 1 410 ? 33.008 -0.919 3.342 1.00 91.69 410 ALA A C 1
ATOM 3177 O O . ALA A 1 410 ? 34.125 -1.013 3.846 1.00 91.69 410 ALA A O 1
ATOM 3178 N N . HIS A 1 411 ? 31.982 -1.681 3.735 1.00 92.12 411 HIS A N 1
ATOM 3179 C CA . HIS A 1 411 ? 32.039 -2.662 4.820 1.00 92.12 411 HIS A CA 1
ATOM 3180 C C . HIS A 1 411 ? 31.388 -3.997 4.417 1.00 92.12 411 HIS A C 1
ATOM 3182 O O . HIS A 1 411 ? 30.287 -4.324 4.885 1.00 92.12 411 HIS A O 1
ATOM 3188 N N . PRO A 1 412 ? 32.060 -4.800 3.572 1.00 90.81 412 PRO A N 1
ATOM 3189 C CA . PRO A 1 412 ? 31.550 -6.103 3.161 1.00 90.81 412 PRO A CA 1
ATOM 3190 C C . PRO A 1 412 ? 31.242 -7.001 4.368 1.00 90.81 412 PRO A C 1
ATOM 3192 O O . PRO A 1 412 ? 32.031 -7.097 5.305 1.00 90.81 412 PRO A O 1
ATOM 3195 N N . GLY A 1 413 ? 30.076 -7.653 4.362 1.00 90.31 413 GLY A N 1
ATOM 3196 C CA . GLY A 1 413 ? 29.652 -8.570 5.430 1.00 90.31 413 GLY A CA 1
ATOM 3197 C C . GLY A 1 413 ? 29.104 -7.912 6.707 1.00 90.31 413 GLY A C 1
ATOM 3198 O O . GLY A 1 413 ? 28.606 -8.621 7.576 1.00 90.31 413 GLY A O 1
ATOM 3199 N N . ALA A 1 414 ? 29.106 -6.579 6.825 1.00 92.25 414 ALA A N 1
ATOM 3200 C CA . ALA A 1 414 ? 28.595 -5.876 8.012 1.00 92.25 414 ALA A CA 1
ATOM 3201 C C . ALA A 1 414 ? 27.053 -5.754 8.075 1.00 92.25 414 ALA A C 1
ATOM 3203 O O . ALA A 1 414 ? 26.522 -5.092 8.967 1.00 92.25 414 ALA A O 1
ATOM 3204 N N . GLY A 1 415 ? 26.330 -6.362 7.127 1.00 92.69 415 GLY A N 1
ATOM 3205 C CA . GLY A 1 415 ? 24.862 -6.349 7.064 1.00 92.69 415 GLY A CA 1
ATOM 3206 C C . GLY A 1 415 ? 24.239 -5.085 6.458 1.00 92.69 415 GLY A C 1
ATOM 3207 O O . GLY A 1 415 ? 23.019 -4.960 6.479 1.00 92.69 415 GLY A O 1
ATOM 3208 N N . GLY A 1 416 ? 25.046 -4.160 5.923 1.00 96.12 416 GLY A N 1
ATOM 3209 C CA . GLY A 1 416 ? 24.560 -2.986 5.191 1.00 96.12 416 GLY A CA 1
ATOM 3210 C C . GLY A 1 416 ? 23.589 -2.113 5.996 1.00 96.12 416 GLY A C 1
ATOM 3211 O O . GLY A 1 416 ? 23.734 -1.938 7.209 1.00 96.12 416 GLY A O 1
ATOM 3212 N N . LEU A 1 417 ? 22.593 -1.562 5.311 1.00 97.44 417 LEU A N 1
ATOM 3213 C CA . LEU A 1 417 ? 21.524 -0.751 5.880 1.00 97.44 417 LEU A CA 1
ATOM 3214 C C . LEU A 1 417 ? 20.643 -1.549 6.851 1.00 97.44 417 LEU A C 1
ATOM 3216 O O . LEU A 1 417 ? 20.170 -0.961 7.821 1.00 97.44 417 LEU A O 1
ATOM 3220 N N . ASP A 1 418 ? 20.467 -2.858 6.663 1.00 97.38 418 ASP A N 1
ATOM 3221 C CA . ASP A 1 418 ? 19.621 -3.700 7.523 1.00 97.38 418 ASP A CA 1
ATOM 3222 C C . ASP A 1 418 ? 20.127 -3.654 8.978 1.00 97.38 418 ASP A C 1
ATOM 3224 O O . ASP A 1 418 ? 19.369 -3.441 9.929 1.00 97.38 418 ASP A O 1
ATOM 3228 N N . ALA A 1 419 ? 21.451 -3.746 9.157 1.00 96.94 419 ALA A N 1
ATOM 3229 C CA . ALA A 1 419 ? 22.099 -3.618 10.461 1.00 96.94 419 ALA A CA 1
ATOM 3230 C C . ALA A 1 419 ? 21.944 -2.209 11.070 1.00 96.94 419 ALA A C 1
ATOM 3232 O O . ALA A 1 419 ? 21.845 -2.064 12.295 1.00 96.94 419 ALA A O 1
ATOM 3233 N N . ILE A 1 420 ? 21.911 -1.169 10.230 1.00 97.38 420 ILE A N 1
ATOM 3234 C CA . ILE A 1 420 ? 21.695 0.218 10.658 1.00 97.38 420 ILE A CA 1
ATOM 3235 C C . ILE A 1 420 ? 20.249 0.422 11.108 1.00 97.38 420 ILE A C 1
ATOM 3237 O O . ILE A 1 420 ? 20.039 0.968 12.189 1.00 97.38 420 ILE A O 1
ATOM 3241 N N . VAL A 1 421 ? 19.261 -0.066 10.353 1.00 97.62 421 VAL A N 1
ATOM 3242 C CA . VAL A 1 421 ? 17.838 0.008 10.723 1.00 97.62 421 VAL A CA 1
ATOM 3243 C C . VAL A 1 421 ? 17.597 -0.694 12.054 1.00 97.62 421 VAL A C 1
ATOM 3245 O O . VAL A 1 421 ? 17.033 -0.086 12.966 1.00 97.62 421 VAL 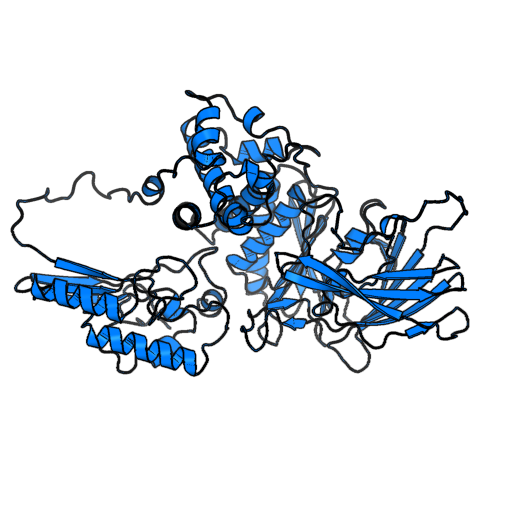A O 1
ATOM 3248 N N . ARG A 1 422 ? 18.132 -1.908 12.234 1.00 96.75 422 ARG A N 1
ATOM 3249 C CA . ARG A 1 422 ? 18.048 -2.630 13.512 1.00 96.75 422 ARG A CA 1
ATOM 3250 C C . ARG A 1 422 ? 18.575 -1.805 14.689 1.00 96.75 422 ARG A C 1
ATOM 3252 O O . ARG A 1 422 ? 18.005 -1.822 15.777 1.00 96.75 422 ARG A O 1
ATOM 3259 N N . ARG A 1 423 ? 19.673 -1.068 14.492 1.00 94.88 423 ARG A N 1
ATOM 3260 C CA . ARG A 1 423 ? 20.267 -0.206 15.526 1.00 94.88 423 ARG A CA 1
ATOM 3261 C C . ARG A 1 423 ? 19.431 1.047 15.781 1.00 94.88 423 ARG A C 1
ATOM 3263 O O . ARG A 1 423 ? 19.197 1.378 16.943 1.00 94.88 423 ARG A O 1
ATOM 3270 N N . LEU A 1 424 ? 18.994 1.725 14.720 1.00 95.00 424 LEU A N 1
ATOM 3271 C CA . LEU A 1 424 ? 18.211 2.961 14.793 1.00 95.00 424 LEU A CA 1
ATOM 3272 C C . LEU A 1 424 ? 16.879 2.744 15.510 1.00 95.00 424 LEU A C 1
ATOM 3274 O O . LEU A 1 424 ? 16.505 3.533 16.373 1.00 95.00 424 LEU A O 1
ATOM 3278 N N . PHE A 1 425 ? 16.201 1.641 15.201 1.00 94.62 425 PHE A N 1
ATOM 3279 C CA . PHE A 1 425 ? 14.853 1.354 15.682 1.00 94.62 425 PHE A CA 1
ATOM 3280 C C . PHE A 1 425 ? 14.826 0.406 16.883 1.00 94.62 425 PHE A C 1
ATOM 3282 O O . PHE A 1 425 ? 13.782 -0.156 17.196 1.00 94.62 425 PHE A O 1
ATOM 3289 N N . ARG A 1 426 ? 15.945 0.233 17.599 1.00 92.94 426 ARG A N 1
ATOM 3290 C CA . ARG A 1 426 ? 16.024 -0.664 18.767 1.00 92.94 426 ARG A CA 1
ATOM 3291 C C . ARG A 1 426 ? 15.191 -0.182 19.963 1.00 92.94 426 ARG A C 1
ATOM 3293 O O . ARG A 1 426 ? 14.763 -0.994 20.781 1.00 92.94 426 ARG A O 1
ATOM 3300 N N . GLY A 1 427 ? 15.011 1.131 20.110 1.00 89.56 427 GLY A N 1
ATOM 3301 C CA . GLY A 1 427 ? 14.387 1.756 21.281 1.00 89.56 427 GLY A CA 1
ATOM 3302 C C . GLY A 1 427 ? 13.173 2.625 20.952 1.00 89.56 427 GLY A C 1
ATOM 3303 O O . GLY A 1 427 ? 12.703 2.669 19.820 1.00 89.56 427 GLY A O 1
ATOM 3304 N N . LYS A 1 428 ? 12.681 3.361 21.958 1.00 91.00 428 LYS A N 1
ATOM 3305 C CA . LYS A 1 428 ? 11.578 4.332 21.799 1.00 91.00 428 LYS A CA 1
ATOM 3306 C C . LYS A 1 428 ? 11.982 5.602 21.053 1.00 91.00 428 LYS A C 1
ATOM 3308 O O . LYS A 1 428 ? 11.121 6.325 20.578 1.00 91.00 428 LYS A O 1
ATOM 3313 N N . THR A 1 429 ? 13.275 5.895 20.977 1.00 94.56 429 THR A N 1
ATOM 3314 C CA . THR A 1 429 ? 13.816 7.057 20.272 1.00 94.56 429 THR A CA 1
ATOM 3315 C C . THR A 1 429 ? 14.987 6.601 19.414 1.00 94.56 429 THR A C 1
ATOM 3317 O O . THR A 1 429 ? 15.843 5.866 19.912 1.00 94.56 429 THR A O 1
ATOM 3320 N N . ALA A 1 430 ? 15.031 7.051 18.162 1.00 94.75 430 ALA A N 1
ATOM 3321 C CA . ALA A 1 430 ? 16.148 6.801 17.261 1.00 94.75 430 ALA A CA 1
ATOM 3322 C C . ALA A 1 430 ? 17.261 7.842 17.484 1.00 94.75 430 ALA A C 1
ATOM 3324 O O . ALA A 1 430 ? 16.961 9.037 17.594 1.00 94.75 430 ALA A O 1
ATOM 3325 N N . PRO A 1 431 ? 18.544 7.435 17.541 1.00 94.06 431 PRO A N 1
ATOM 3326 C CA . PRO A 1 431 ? 19.647 8.370 17.342 1.00 94.06 431 PRO A CA 1
ATOM 3327 C C . PRO A 1 431 ? 19.657 8.867 15.887 1.00 94.06 431 PRO A C 1
ATOM 3329 O O . PRO A 1 431 ? 18.929 8.349 15.040 1.00 94.06 431 PRO A O 1
ATOM 3332 N N . SER A 1 432 ? 20.508 9.849 15.577 1.00 94.12 432 SER A N 1
ATOM 3333 C CA . SER A 1 432 ? 20.676 10.284 14.187 1.00 94.12 432 SER A CA 1
ATOM 3334 C C . SER A 1 432 ? 21.195 9.132 13.319 1.00 94.12 432 SER A C 1
ATOM 3336 O O . SER A 1 432 ? 22.035 8.332 13.762 1.00 94.12 432 SER A O 1
ATOM 3338 N N . LEU A 1 433 ? 20.735 9.066 12.064 1.00 95.62 433 LEU A N 1
ATOM 3339 C CA . LEU A 1 433 ? 21.281 8.158 11.057 1.00 95.62 433 LEU A CA 1
ATOM 3340 C C . LEU A 1 433 ? 22.790 8.361 10.962 1.00 95.62 433 LEU A C 1
ATOM 3342 O O . LEU A 1 433 ? 23.553 7.409 11.086 1.00 95.62 433 LEU A O 1
ATOM 3346 N N . TRP A 1 434 ? 23.223 9.614 10.837 1.00 94.12 434 TRP A N 1
ATOM 3347 C CA . TRP A 1 434 ? 24.618 9.973 10.589 1.00 94.12 434 TRP A CA 1
ATOM 3348 C C . TRP A 1 434 ? 25.558 9.568 11.722 1.00 94.12 434 TRP A C 1
ATOM 3350 O O . TRP A 1 434 ? 26.681 9.151 11.453 1.00 94.12 434 TRP A O 1
ATOM 3360 N N . SER A 1 435 ? 25.099 9.631 12.976 1.00 91.56 435 SER A N 1
ATOM 3361 C CA . SER A 1 435 ? 25.878 9.147 14.126 1.00 91.56 435 SER A CA 1
ATOM 3362 C C . SER A 1 435 ? 25.909 7.622 14.236 1.00 91.56 435 SER A C 1
ATOM 3364 O O . SER A 1 435 ? 26.698 7.076 15.001 1.00 91.56 435 SER A O 1
ATOM 3366 N N . SER A 1 436 ? 25.025 6.932 13.516 1.00 92.62 436 SER A N 1
ATOM 3367 C CA . SER A 1 436 ? 24.868 5.477 13.577 1.00 92.62 436 SER A CA 1
ATOM 3368 C C . SER A 1 436 ? 25.629 4.741 12.475 1.00 92.62 436 SER A C 1
ATOM 3370 O O . SER A 1 436 ? 25.823 3.527 12.596 1.00 92.62 436 SER A O 1
ATOM 3372 N N . LEU A 1 437 ? 26.060 5.454 11.427 1.00 94.69 437 LEU A N 1
ATOM 3373 C CA . LEU A 1 437 ? 26.809 4.892 10.308 1.00 94.69 437 LEU A CA 1
ATOM 3374 C C . LEU A 1 437 ? 28.273 4.608 10.696 1.00 94.69 437 LEU A C 1
ATOM 3376 O O . LEU A 1 437 ? 28.897 5.416 11.388 1.00 94.69 437 LEU A O 1
ATOM 3380 N N . PRO A 1 438 ? 28.856 3.486 10.238 1.00 93.19 438 PRO A N 1
ATOM 3381 C CA . PRO A 1 438 ? 30.279 3.208 10.418 1.00 93.19 438 PRO A CA 1
ATOM 3382 C C . PRO A 1 438 ? 31.141 4.228 9.660 1.00 93.19 438 PRO A C 1
ATOM 3384 O O . PRO A 1 438 ? 30.718 4.765 8.637 1.00 93.19 438 PRO A O 1
ATOM 3387 N N . ALA A 1 439 ? 32.356 4.499 10.139 1.00 88.19 439 ALA A N 1
ATOM 3388 C CA . ALA A 1 439 ? 33.274 5.424 9.472 1.00 88.19 439 ALA A CA 1
ATOM 3389 C C . ALA A 1 439 ? 33.664 4.921 8.071 1.00 88.19 439 ALA A C 1
ATOM 3391 O O . ALA A 1 439 ? 33.823 3.724 7.881 1.00 88.19 439 ALA A O 1
ATOM 3392 N N . ARG A 1 440 ? 33.860 5.823 7.102 1.00 85.69 440 ARG A N 1
ATOM 3393 C CA . ARG A 1 440 ? 34.339 5.487 5.749 1.00 85.69 440 ARG A CA 1
ATOM 3394 C C . ARG A 1 440 ? 35.333 6.533 5.225 1.00 85.69 440 ARG A C 1
ATOM 3396 O O . ARG A 1 440 ? 35.260 7.683 5.674 1.00 85.69 440 ARG A O 1
ATOM 3403 N N . PRO A 1 441 ? 36.199 6.199 4.251 1.00 74.81 441 PRO A N 1
ATOM 3404 C CA . PRO A 1 441 ? 36.980 7.196 3.516 1.00 74.81 441 PRO A CA 1
ATOM 3405 C C . PRO A 1 441 ? 36.072 8.278 2.903 1.00 74.81 441 PRO A C 1
ATOM 3407 O O . PRO A 1 441 ? 35.022 7.961 2.351 1.00 74.81 441 PRO A O 1
ATOM 3410 N N . GLY A 1 442 ? 36.430 9.558 3.057 1.00 74.56 442 GLY A N 1
ATOM 3411 C CA . GLY A 1 442 ? 35.615 10.704 2.607 1.00 74.56 442 GLY A CA 1
ATOM 3412 C C . GLY A 1 442 ? 34.415 11.059 3.505 1.00 74.56 442 GLY A C 1
ATOM 3413 O O . GLY A 1 442 ? 33.841 12.138 3.381 1.00 74.56 442 GLY A O 1
ATOM 3414 N N . GLY A 1 443 ? 34.059 10.201 4.469 1.00 83.75 443 GLY A N 1
ATOM 3415 C CA . GLY A 1 443 ? 32.953 10.430 5.401 1.00 83.75 443 GLY A CA 1
ATOM 3416 C C . GLY A 1 443 ? 31.563 10.439 4.747 1.00 83.75 443 GLY A C 1
ATOM 3417 O O . GLY A 1 443 ? 31.395 10.234 3.544 1.00 83.75 443 GLY A O 1
ATOM 3418 N N . TRP A 1 444 ? 30.529 10.651 5.566 1.00 93.50 444 TRP A N 1
ATOM 3419 C CA . TRP A 1 444 ? 29.126 10.674 5.115 1.00 93.50 444 TRP A CA 1
ATOM 3420 C C . TRP A 1 444 ? 28.608 12.072 4.778 1.00 93.50 444 TRP A C 1
ATOM 3422 O O . TRP A 1 444 ? 27.532 12.208 4.200 1.00 93.50 444 TRP A O 1
ATOM 3432 N N . THR A 1 445 ? 29.376 13.115 5.103 1.00 92.75 445 THR A N 1
ATOM 3433 C CA . THR A 1 445 ? 29.008 14.513 4.846 1.00 92.75 445 THR A CA 1
ATOM 3434 C C . THR A 1 445 ? 28.800 14.779 3.357 1.00 92.75 445 THR A C 1
ATOM 3436 O O . THR A 1 445 ? 27.825 15.428 2.988 1.00 92.75 445 THR A O 1
ATOM 3439 N N . GLU A 1 446 ? 29.667 14.238 2.500 1.00 92.31 446 GLU A N 1
ATOM 3440 C CA . GLU A 1 446 ? 29.558 14.396 1.048 1.00 92.31 446 GLU A CA 1
ATOM 3441 C C . GLU A 1 446 ? 28.367 13.622 0.468 1.00 92.31 446 GLU A C 1
ATOM 3443 O O . GLU A 1 446 ? 27.621 14.170 -0.341 1.00 92.31 446 GLU A O 1
ATOM 3448 N N . PHE A 1 447 ? 28.119 12.393 0.939 1.00 94.50 447 PHE A N 1
ATOM 3449 C CA . PHE A 1 447 ? 26.934 11.615 0.552 1.00 94.50 447 PHE A CA 1
ATOM 3450 C C . PHE A 1 447 ? 25.647 12.369 0.908 1.00 94.50 447 PHE A C 1
ATOM 3452 O O . PHE A 1 447 ? 24.758 12.546 0.076 1.00 94.50 447 PHE A O 1
ATOM 3459 N N . ARG A 1 448 ? 25.569 12.873 2.146 1.00 95.56 448 ARG A N 1
ATOM 3460 C CA . ARG A 1 448 ? 24.446 13.678 2.635 1.00 95.56 448 ARG A CA 1
ATOM 3461 C C . ARG A 1 448 ? 24.254 14.940 1.793 1.00 95.56 448 ARG A C 1
ATOM 3463 O O . ARG A 1 448 ? 23.131 15.254 1.405 1.00 95.56 448 ARG A O 1
ATOM 3470 N N . ALA A 1 449 ? 25.337 15.656 1.494 1.00 95.38 449 ALA A N 1
ATOM 3471 C CA . ALA A 1 449 ? 25.288 16.864 0.678 1.00 95.38 449 ALA A CA 1
ATOM 3472 C C . ALA A 1 449 ? 24.856 16.581 -0.768 1.00 95.38 449 ALA A C 1
ATOM 3474 O O . ALA A 1 449 ? 24.102 17.369 -1.330 1.00 95.38 449 ALA A O 1
ATOM 3475 N N . SER A 1 450 ? 25.298 15.472 -1.351 1.00 94.50 450 SER A N 1
ATOM 3476 C CA . SER A 1 450 ? 25.025 15.130 -2.748 1.00 94.50 450 SER A CA 1
ATOM 3477 C C . SER A 1 450 ? 23.615 14.579 -2.929 1.00 94.50 450 SER A C 1
ATOM 3479 O O . SER A 1 450 ? 22.839 15.121 -3.715 1.00 94.50 450 SER A O 1
ATOM 3481 N N . PHE A 1 451 ? 23.256 13.551 -2.159 1.00 95.56 451 PHE A N 1
ATOM 3482 C CA . PHE A 1 451 ? 22.072 12.734 -2.433 1.00 95.56 451 PHE A CA 1
ATOM 3483 C C . PHE A 1 451 ? 20.901 13.032 -1.499 1.00 95.56 451 PHE A C 1
ATOM 3485 O O . PHE A 1 451 ? 19.775 13.143 -1.970 1.00 95.56 451 PHE A O 1
ATOM 3492 N N . VAL A 1 452 ? 21.140 13.242 -0.198 1.00 96.44 452 VAL A N 1
ATOM 3493 C CA . VAL A 1 452 ? 20.047 13.558 0.749 1.00 96.44 452 VAL A CA 1
ATOM 3494 C C . VAL A 1 452 ? 19.537 14.982 0.552 1.00 96.44 452 VAL A C 1
ATOM 3496 O O . VAL A 1 452 ? 18.332 15.217 0.558 1.00 96.44 452 VAL A O 1
ATOM 3499 N N . ARG A 1 453 ? 20.440 15.941 0.319 1.00 95.38 453 ARG A N 1
ATOM 3500 C CA . ARG A 1 453 ? 20.064 17.323 -0.022 1.00 95.38 453 ARG A CA 1
ATOM 3501 C C . ARG A 1 453 ? 19.717 17.515 -1.501 1.00 95.38 453 ARG A C 1
ATOM 3503 O O . ARG A 1 453 ? 19.329 18.617 -1.875 1.00 95.38 453 ARG A O 1
ATOM 3510 N N . GLY A 1 454 ? 19.849 16.466 -2.317 1.00 91.56 454 GLY A N 1
ATOM 3511 C CA . GLY A 1 454 ? 19.419 16.454 -3.715 1.00 91.56 454 GLY A CA 1
ATOM 3512 C C . GLY A 1 454 ? 20.209 17.375 -4.649 1.00 91.56 454 GLY A C 1
ATOM 3513 O O . GLY A 1 454 ? 19.652 17.856 -5.633 1.00 91.56 454 GLY A O 1
ATOM 3514 N N . ASN A 1 455 ? 21.483 17.645 -4.347 1.00 91.25 455 ASN A N 1
ATOM 3515 C CA . ASN A 1 455 ? 22.342 18.504 -5.172 1.00 91.25 455 ASN A CA 1
ATOM 3516 C C . ASN A 1 455 ? 22.920 17.775 -6.394 1.00 91.25 455 ASN A C 1
ATOM 3518 O O . ASN A 1 455 ? 23.316 18.422 -7.361 1.00 91.25 455 ASN A O 1
ATOM 3522 N N . VAL A 1 456 ? 22.989 16.443 -6.346 1.00 93.56 456 VAL A N 1
ATOM 3523 C CA . VAL A 1 456 ? 23.578 15.605 -7.392 1.00 93.56 456 VAL A CA 1
ATOM 3524 C C . VAL A 1 456 ? 22.638 14.441 -7.694 1.00 93.56 456 VAL A C 1
ATOM 3526 O O . VAL A 1 456 ? 22.148 13.777 -6.780 1.00 93.56 456 VAL A O 1
ATOM 3529 N N . LEU A 1 457 ? 22.404 14.187 -8.983 1.00 92.19 457 LEU A N 1
ATOM 3530 C CA . LEU A 1 457 ? 21.715 12.984 -9.442 1.00 92.19 457 LEU A CA 1
ATOM 3531 C C . LEU A 1 457 ? 22.649 11.778 -9.259 1.00 92.19 457 LEU A C 1
ATOM 3533 O O . LEU A 1 457 ? 23.763 11.778 -9.783 1.00 92.19 457 LEU A O 1
ATOM 3537 N N . ALA A 1 458 ? 22.207 10.753 -8.530 1.00 91.06 458 ALA A N 1
ATOM 3538 C CA . ALA A 1 458 ? 22.979 9.519 -8.385 1.00 91.06 458 ALA A CA 1
ATOM 3539 C C . ALA A 1 458 ? 23.218 8.826 -9.739 1.00 91.06 458 ALA A C 1
ATOM 3541 O O . ALA A 1 458 ? 22.371 8.877 -10.633 1.00 91.06 458 ALA A O 1
ATOM 3542 N N . ASN A 1 459 ? 24.354 8.133 -9.881 1.00 88.62 459 ASN A N 1
ATOM 3543 C CA . ASN A 1 459 ? 24.662 7.367 -11.089 1.00 88.62 459 ASN A CA 1
ATOM 3544 C C . ASN A 1 459 ? 23.801 6.095 -11.169 1.00 88.62 459 ASN A C 1
ATOM 3546 O O . ASN A 1 459 ? 24.207 5.011 -10.734 1.00 88.62 459 ASN A O 1
ATOM 3550 N N . VAL A 1 460 ? 22.610 6.236 -11.747 1.00 88.69 460 VAL A N 1
ATOM 3551 C CA . VAL A 1 460 ? 21.656 5.134 -11.882 1.00 88.69 460 VAL A CA 1
ATOM 3552 C C . VAL A 1 460 ? 22.086 4.067 -12.886 1.00 88.69 460 VAL A C 1
ATOM 3554 O O . VAL A 1 460 ? 21.636 2.933 -12.775 1.00 88.69 460 VAL A O 1
ATOM 3557 N N . ASN A 1 461 ? 22.989 4.379 -13.824 1.00 85.50 461 ASN A N 1
ATOM 3558 C CA . ASN A 1 461 ? 23.407 3.431 -14.864 1.00 85.50 461 ASN A CA 1
ATOM 3559 C C . ASN A 1 461 ? 24.006 2.156 -14.261 1.00 85.50 461 ASN A C 1
ATOM 3561 O O . ASN A 1 461 ? 23.786 1.072 -14.783 1.00 85.50 461 ASN A O 1
ATOM 3565 N N . SER A 1 462 ? 24.655 2.278 -13.101 1.00 84.00 462 SER A N 1
ATOM 3566 C CA . SER A 1 462 ? 25.228 1.155 -12.351 1.00 84.00 462 SER A CA 1
ATOM 3567 C C . SER A 1 462 ? 24.210 0.120 -11.839 1.00 84.00 462 SER A C 1
ATOM 3569 O O . SER A 1 462 ? 24.620 -0.918 -11.317 1.00 84.00 462 SER A O 1
ATOM 3571 N N . TYR A 1 463 ? 22.903 0.390 -11.938 1.00 85.75 463 TYR A N 1
ATOM 3572 C CA . TYR A 1 463 ? 21.821 -0.562 -11.637 1.00 85.75 463 TYR A CA 1
ATOM 3573 C C . TYR A 1 463 ? 21.273 -1.257 -12.896 1.00 85.75 463 TYR A C 1
ATOM 3575 O O . TYR A 1 463 ? 20.569 -2.256 -12.787 1.00 85.75 463 TYR A O 1
ATOM 3583 N N . PHE A 1 464 ? 21.618 -0.754 -14.085 1.00 81.06 464 PHE A N 1
ATOM 3584 C CA . PHE A 1 464 ? 21.217 -1.297 -15.390 1.00 81.06 464 PHE A CA 1
ATOM 3585 C C . PHE A 1 464 ? 22.382 -1.951 -16.144 1.00 81.06 464 PHE A C 1
ATOM 3587 O O . PHE A 1 464 ? 22.211 -2.408 -17.273 1.00 81.06 464 PHE A O 1
ATOM 3594 N N . GLU A 1 465 ? 23.580 -1.971 -15.554 1.00 73.56 465 GLU A N 1
ATOM 3595 C CA . GLU A 1 465 ? 24.753 -2.598 -16.155 1.00 73.56 465 GLU A CA 1
ATOM 3596 C C . GLU A 1 465 ? 24.501 -4.095 -16.367 1.00 73.56 465 GLU A C 1
ATOM 3598 O O . GLU A 1 465 ? 24.454 -4.890 -15.430 1.00 73.56 465 GLU A O 1
ATOM 3603 N N . MET A 1 466 ? 24.348 -4.488 -17.631 1.00 70.88 466 MET A N 1
ATOM 3604 C CA . MET A 1 466 ? 24.346 -5.892 -18.013 1.00 70.88 466 MET A CA 1
ATOM 3605 C C . MET A 1 466 ? 25.766 -6.429 -17.873 1.00 70.88 466 MET A C 1
ATOM 3607 O O . MET A 1 466 ? 26.695 -5.879 -18.466 1.00 70.88 466 MET A O 1
ATOM 3611 N N . THR A 1 467 ? 25.934 -7.521 -17.128 1.00 71.56 467 THR A N 1
ATOM 3612 C CA . THR A 1 467 ? 27.211 -8.240 -17.107 1.00 71.56 467 THR A CA 1
ATOM 3613 C C . THR A 1 467 ? 27.368 -8.957 -18.446 1.00 71.56 467 THR A C 1
ATOM 3615 O O . THR A 1 467 ? 26.551 -9.829 -18.755 1.00 71.56 467 THR A O 1
ATOM 3618 N N . PRO A 1 468 ? 28.376 -8.615 -19.269 1.00 74.06 468 PRO A N 1
ATOM 3619 C CA . PRO A 1 468 ? 28.607 -9.325 -20.515 1.00 74.06 468 PRO A CA 1
ATOM 3620 C C . PRO A 1 468 ? 28.839 -10.811 -20.231 1.00 74.06 468 PRO A C 1
ATOM 3622 O O . PRO A 1 468 ? 29.628 -11.164 -19.355 1.00 74.06 468 PRO A O 1
ATOM 3625 N N . THR A 1 469 ? 28.198 -11.695 -20.996 1.00 81.69 469 THR A N 1
ATOM 3626 C CA . THR A 1 469 ? 28.437 -13.145 -20.888 1.00 81.69 469 THR A CA 1
ATOM 3627 C C . THR A 1 469 ? 29.843 -13.542 -21.352 1.00 81.69 469 THR A C 1
ATOM 3629 O O . THR A 1 469 ? 30.313 -14.633 -21.035 1.00 81.69 469 THR A O 1
ATOM 3632 N N . HIS A 1 470 ? 30.529 -12.647 -22.070 1.00 80.19 470 HIS A N 1
ATOM 3633 C CA . HIS A 1 470 ? 31.902 -12.800 -22.541 1.00 80.19 470 HIS A CA 1
ATOM 3634 C C . HIS A 1 470 ? 32.700 -11.504 -22.314 1.00 80.19 470 HIS A C 1
ATOM 3636 O O . HIS A 1 470 ? 32.142 -10.416 -22.464 1.00 80.19 470 HIS A O 1
ATOM 3642 N N . PRO A 1 471 ? 34.011 -11.583 -22.009 1.00 81.44 471 PRO A N 1
ATOM 3643 C CA . PRO A 1 471 ? 34.851 -10.409 -21.729 1.00 81.44 471 PRO A CA 1
ATOM 3644 C C . PRO A 1 471 ? 35.037 -9.484 -22.943 1.00 81.44 471 PRO A C 1
ATOM 3646 O O . PRO A 1 471 ? 35.382 -8.315 -22.788 1.00 81.44 471 PRO A O 1
ATOM 3649 N N . ALA A 1 472 ? 34.813 -10.004 -24.148 1.00 79.38 472 ALA A N 1
ATOM 3650 C CA . ALA A 1 472 ? 34.786 -9.261 -25.396 1.00 79.38 472 ALA A CA 1
ATOM 3651 C C . ALA A 1 472 ? 33.801 -9.941 -26.362 1.00 79.38 472 ALA A C 1
ATOM 3653 O O . ALA A 1 472 ? 33.593 -11.152 -26.253 1.00 79.38 472 ALA A O 1
ATOM 3654 N N . PRO A 1 473 ? 33.198 -9.199 -27.308 1.00 76.88 473 PRO A N 1
ATOM 3655 C CA . PRO A 1 473 ? 32.428 -9.815 -28.379 1.00 76.88 473 PRO A CA 1
ATOM 3656 C C . PRO A 1 473 ? 33.333 -10.752 -29.187 1.00 76.88 473 PRO A C 1
ATOM 3658 O O . PRO A 1 473 ? 34.444 -10.371 -29.562 1.00 76.88 473 PRO A O 1
ATOM 3661 N N . GLU A 1 474 ? 32.850 -11.962 -29.458 1.00 79.69 474 GLU A N 1
ATOM 3662 C CA . GLU A 1 474 ? 33.493 -12.905 -30.367 1.00 79.69 474 GLU A CA 1
ATOM 3663 C C . GLU A 1 474 ? 32.570 -13.145 -31.572 1.00 79.69 474 GLU A C 1
ATOM 3665 O O . GLU A 1 474 ? 31.446 -13.624 -31.393 1.00 79.69 474 GLU A O 1
ATOM 3670 N N . PRO A 1 475 ? 33.004 -12.788 -32.797 1.00 80.94 475 PRO A N 1
ATOM 3671 C CA . PRO A 1 475 ? 34.298 -12.193 -33.149 1.00 80.94 475 PRO A CA 1
ATOM 3672 C C . PRO A 1 475 ? 34.457 -10.733 -32.665 1.00 80.94 475 PRO A C 1
ATOM 3674 O O . PRO A 1 475 ? 33.458 -10.033 -32.473 1.00 80.94 475 PRO A O 1
ATOM 3677 N N . PRO A 1 476 ? 35.704 -10.241 -32.504 1.00 81.62 476 PRO A N 1
ATOM 3678 C CA . PRO A 1 476 ? 35.961 -8.855 -32.124 1.00 81.62 476 PRO A CA 1
ATOM 3679 C C . PRO A 1 476 ? 35.355 -7.881 -33.138 1.00 81.62 476 PRO A C 1
ATOM 3681 O O . PRO A 1 476 ? 35.213 -8.196 -34.323 1.00 81.62 476 PRO A O 1
ATOM 3684 N N . ARG A 1 477 ? 35.018 -6.670 -32.673 1.00 81.38 477 ARG A N 1
ATOM 3685 C CA . ARG A 1 477 ? 34.405 -5.620 -33.501 1.00 81.38 477 ARG A CA 1
ATOM 3686 C C . ARG A 1 477 ? 35.204 -5.414 -34.796 1.00 81.38 477 ARG A C 1
ATOM 3688 O O . ARG A 1 477 ? 36.341 -4.950 -34.766 1.00 81.38 477 ARG A O 1
ATOM 3695 N N . GLY A 1 478 ? 34.579 -5.730 -35.928 1.00 82.69 478 GLY A N 1
ATOM 3696 C CA . GLY A 1 478 ? 35.147 -5.519 -37.258 1.00 82.69 478 GLY A CA 1
ATOM 3697 C C . GLY A 1 478 ? 35.011 -4.077 -37.757 1.00 82.69 478 GLY A C 1
ATOM 3698 O O . GLY A 1 478 ? 34.392 -3.223 -37.118 1.00 82.69 478 GLY A O 1
ATOM 3699 N N . LYS A 1 479 ? 35.573 -3.811 -38.942 1.00 86.94 479 LYS A N 1
ATOM 3700 C CA . LYS A 1 479 ? 35.360 -2.550 -39.668 1.00 86.94 479 LYS A CA 1
ATOM 3701 C C . LYS A 1 479 ? 33.877 -2.407 -40.025 1.00 86.94 479 LYS A C 1
ATOM 3703 O O . LYS A 1 479 ? 33.246 -3.379 -40.429 1.00 86.94 479 LYS A O 1
ATOM 3708 N N . GLU A 1 480 ? 33.337 -1.198 -39.912 1.00 84.81 480 GLU A N 1
ATOM 3709 C CA . GLU A 1 480 ? 31.980 -0.901 -40.372 1.00 84.81 480 GLU A CA 1
ATOM 3710 C C . GLU A 1 480 ? 31.856 -1.181 -41.880 1.00 84.81 480 GLU A C 1
ATOM 3712 O O . GLU A 1 480 ? 32.633 -0.667 -42.687 1.00 84.81 480 GLU A O 1
ATOM 3717 N N . VAL A 1 481 ? 30.898 -2.035 -42.254 1.00 86.81 481 VAL A N 1
ATOM 3718 C CA . VAL A 1 481 ? 30.658 -2.459 -43.649 1.00 86.81 481 VAL A CA 1
ATOM 3719 C C . VAL A 1 481 ? 29.299 -2.012 -44.192 1.00 86.81 481 VAL A C 1
ATOM 3721 O O . VAL A 1 481 ? 29.074 -2.046 -45.407 1.00 86.81 481 VAL A O 1
ATOM 3724 N N . ARG A 1 482 ? 28.376 -1.638 -43.300 1.00 86.31 482 ARG A N 1
ATOM 3725 C CA . ARG A 1 482 ? 26.984 -1.273 -43.580 1.00 86.31 482 ARG A CA 1
ATOM 3726 C C . ARG A 1 482 ? 26.482 -0.332 -42.483 1.00 86.31 482 ARG A C 1
ATOM 3728 O O . ARG A 1 482 ? 26.896 -0.477 -41.338 1.00 86.31 482 ARG A O 1
ATOM 3735 N N . HIS A 1 483 ? 25.562 0.556 -42.845 1.00 87.81 483 HIS A N 1
ATOM 3736 C CA . HIS A 1 483 ? 24.866 1.456 -41.929 1.00 87.81 483 HIS A CA 1
ATOM 3737 C C . HIS A 1 483 ? 23.404 1.010 -41.784 1.00 87.81 483 HIS A C 1
ATOM 3739 O O . HIS A 1 483 ? 22.792 0.602 -42.771 1.00 87.81 483 HIS A O 1
ATOM 3745 N N . LEU A 1 484 ? 22.854 1.082 -40.572 1.00 92.19 484 LEU A N 1
ATOM 3746 C CA . LEU A 1 484 ? 21.446 0.815 -40.274 1.00 92.19 484 LEU A CA 1
ATOM 3747 C C . LEU A 1 484 ? 20.907 1.973 -39.439 1.00 92.19 484 LEU A C 1
ATOM 3749 O O . LEU A 1 484 ? 21.412 2.221 -38.345 1.00 92.19 484 LEU A O 1
ATOM 3753 N N . THR A 1 485 ? 19.854 2.633 -39.919 1.00 95.56 485 THR A N 1
ATOM 3754 C CA . THR A 1 485 ? 19.127 3.618 -39.115 1.00 95.56 485 THR A CA 1
ATOM 3755 C C . THR A 1 485 ? 17.917 2.961 -38.465 1.00 95.56 485 THR A C 1
ATOM 3757 O O . THR A 1 485 ? 17.007 2.487 -39.148 1.00 95.56 485 THR A O 1
ATOM 3760 N N . LEU A 1 486 ? 17.901 2.961 -37.134 1.00 95.81 486 LEU A N 1
ATOM 3761 C CA . LEU A 1 486 ? 16.780 2.509 -36.318 1.00 95.81 486 LEU A CA 1
ATOM 3762 C C . LEU A 1 486 ? 16.175 3.712 -35.592 1.00 95.81 486 LEU A C 1
ATOM 3764 O O . LEU A 1 486 ? 16.867 4.405 -34.849 1.00 95.81 486 LEU A O 1
ATOM 3768 N N . ALA A 1 487 ? 14.881 3.941 -35.785 1.00 96.69 487 ALA A N 1
ATOM 3769 C CA . ALA A 1 487 ? 14.079 4.773 -34.900 1.00 96.69 487 ALA A CA 1
ATOM 3770 C C . ALA A 1 487 ? 13.192 3.869 -34.046 1.00 96.69 487 ALA A C 1
ATOM 3772 O O . ALA A 1 487 ? 12.655 2.875 -34.539 1.00 96.69 487 ALA A O 1
ATOM 3773 N N . TYR A 1 488 ? 13.017 4.225 -32.779 1.00 95.69 488 TYR A N 1
ATOM 3774 C CA . TYR A 1 488 ? 12.131 3.492 -31.890 1.00 95.69 488 TYR A CA 1
ATOM 3775 C C . TYR A 1 488 ? 11.286 4.432 -31.036 1.00 95.69 488 TYR A C 1
ATOM 3777 O O . TYR A 1 488 ? 11.682 5.566 -30.754 1.00 95.69 488 TYR A O 1
ATOM 3785 N N . THR A 1 489 ? 10.115 3.944 -30.643 1.00 94.50 489 THR A N 1
ATOM 3786 C CA . THR A 1 489 ? 9.304 4.502 -29.556 1.00 94.50 489 THR A CA 1
ATOM 3787 C C . THR A 1 489 ? 8.950 3.411 -28.556 1.00 94.50 489 THR A C 1
ATOM 3789 O O . THR A 1 489 ? 9.354 2.269 -28.732 1.00 94.50 489 THR A O 1
ATOM 3792 N N . GLY A 1 490 ? 8.251 3.770 -27.491 1.00 92.38 490 GLY A N 1
ATOM 3793 C CA . GLY A 1 490 ? 7.741 2.888 -26.446 1.00 92.38 490 GLY A CA 1
ATOM 3794 C C . GLY A 1 490 ? 7.045 3.757 -25.406 1.00 92.38 490 GLY A C 1
ATOM 3795 O O . GLY A 1 490 ? 7.130 4.989 -25.508 1.00 92.38 490 GLY A O 1
ATOM 3796 N N . ASP A 1 491 ? 6.339 3.145 -24.456 1.00 89.19 491 ASP A N 1
ATOM 3797 C CA . ASP A 1 491 ? 5.687 3.854 -23.339 1.00 89.19 491 ASP A CA 1
ATOM 3798 C C . ASP A 1 491 ? 4.850 5.045 -23.813 1.00 89.19 491 ASP A C 1
ATOM 3800 O O . ASP A 1 491 ? 4.872 6.158 -23.281 1.00 89.19 491 ASP A O 1
ATOM 3804 N N . SER A 1 492 ? 4.147 4.813 -24.916 1.00 88.94 492 SER A N 1
ATOM 3805 C CA . SER A 1 492 ? 3.357 5.838 -25.581 1.00 88.94 492 SER A CA 1
ATOM 3806 C C . SER A 1 492 ? 1.948 5.933 -25.011 1.00 88.94 492 SER A C 1
ATOM 3808 O O . SER A 1 492 ? 1.310 6.976 -25.155 1.00 88.94 492 SER A O 1
ATOM 3810 N N . PHE A 1 493 ? 1.500 4.874 -24.332 1.00 88.56 493 PHE A N 1
ATOM 3811 C CA . PHE A 1 493 ? 0.292 4.803 -23.517 1.00 88.56 493 PHE A CA 1
ATOM 3812 C C . PHE A 1 493 ? -0.976 5.289 -24.231 1.00 88.56 493 PHE A C 1
ATOM 3814 O O . PHE A 1 493 ? -1.867 5.871 -23.618 1.00 88.56 493 PHE A O 1
ATOM 3821 N N . GLY A 1 494 ? -1.038 5.114 -25.552 1.00 88.00 494 GLY A N 1
ATOM 3822 C CA . GLY A 1 494 ? -2.156 5.557 -26.381 1.00 88.00 494 GLY A CA 1
ATOM 3823 C C . GLY A 1 494 ? -2.298 7.075 -26.551 1.00 88.00 494 GLY A C 1
ATOM 3824 O O . GLY A 1 494 ? -3.236 7.507 -27.217 1.00 88.00 494 GLY A O 1
ATOM 3825 N N . PHE A 1 495 ? -1.394 7.900 -26.007 1.00 86.50 495 PHE A N 1
ATOM 3826 C CA . PHE A 1 495 ? -1.546 9.357 -26.036 1.00 86.50 495 PHE A CA 1
ATOM 3827 C C . PHE A 1 495 ? -1.494 9.918 -27.465 1.00 86.50 495 PHE A C 1
ATOM 3829 O O . PHE A 1 495 ? -0.476 9.834 -28.164 1.00 86.50 495 PHE A O 1
ATOM 3836 N N . LEU A 1 496 ? -2.588 10.559 -27.887 1.00 88.06 496 LEU A N 1
ATOM 3837 C CA . LEU A 1 496 ? -2.662 11.270 -29.167 1.00 88.06 496 LEU A CA 1
ATOM 3838 C C . LEU A 1 496 ? -1.946 12.624 -29.111 1.00 88.06 496 LEU A C 1
ATOM 3840 O O . LEU A 1 496 ? -1.177 12.981 -30.014 1.00 88.06 496 LEU A O 1
ATOM 3844 N N . GLU A 1 497 ? -2.175 13.360 -28.028 1.00 82.62 497 GLU A N 1
ATOM 3845 C CA . GLU A 1 497 ? -1.668 14.707 -27.785 1.00 82.62 497 GLU A CA 1
ATOM 3846 C C . GLU A 1 497 ? -0.926 14.783 -26.447 1.00 82.62 497 GLU A C 1
ATOM 3848 O O . GLU A 1 497 ? -0.817 13.810 -25.702 1.00 82.62 497 GLU A O 1
ATOM 3853 N N . ASN A 1 498 ? -0.354 15.945 -26.149 1.00 73.75 498 ASN A N 1
ATOM 3854 C CA . ASN A 1 498 ? 0.218 16.190 -24.837 1.00 73.75 498 ASN A CA 1
ATOM 3855 C C . ASN A 1 498 ? -0.902 16.426 -23.803 1.00 73.75 498 ASN A C 1
ATOM 3857 O O . ASN A 1 498 ? -1.892 17.080 -24.096 1.00 73.75 498 ASN A O 1
ATOM 3861 N N . CYS A 1 499 ? -0.719 15.950 -22.568 1.00 65.38 499 CYS A N 1
ATOM 3862 C CA . CYS A 1 499 ? -1.680 16.123 -21.462 1.00 65.38 499 CYS A CA 1
ATOM 3863 C C . CYS A 1 499 ? -2.032 17.605 -21.188 1.00 65.38 499 CYS A C 1
ATOM 3865 O O . CYS A 1 499 ? -3.055 17.906 -20.592 1.00 65.38 499 CYS A O 1
ATOM 3867 N N . GLY A 1 500 ? -1.149 18.551 -21.527 1.00 59.34 500 GLY A N 1
ATOM 3868 C CA . GLY A 1 500 ? -1.250 19.971 -21.154 1.00 59.34 500 GLY A CA 1
ATOM 3869 C C . GLY A 1 500 ? -0.920 20.247 -19.679 1.00 59.34 500 GLY A C 1
ATOM 3870 O O . GLY A 1 500 ? -0.718 21.387 -19.279 1.00 59.34 500 GLY A O 1
ATOM 3871 N N . CYS A 1 501 ? -0.788 19.190 -18.878 1.00 53.53 501 CYS A N 1
ATOM 3872 C CA . CYS A 1 501 ? -0.649 19.203 -17.422 1.00 53.53 501 CYS A CA 1
ATOM 3873 C C . CYS A 1 501 ? 0.722 19.682 -16.898 1.00 53.53 501 CYS A C 1
ATOM 3875 O O . CYS A 1 501 ? 0.898 19.858 -15.695 1.00 53.53 501 CYS A O 1
ATOM 3877 N N . LYS A 1 502 ? 1.727 19.842 -17.772 1.00 53.28 502 LYS A N 1
ATOM 3878 C CA . LYS A 1 502 ? 3.088 20.292 -17.427 1.00 53.28 502 LYS A CA 1
ATOM 3879 C C . LYS A 1 502 ? 3.576 21.327 -18.443 1.00 53.28 502 LYS A C 1
ATOM 3881 O O . LYS A 1 502 ? 3.274 21.233 -19.632 1.00 53.28 502 LYS A O 1
ATOM 3886 N N . VAL A 1 503 ? 4.382 22.281 -17.982 1.00 48.59 503 VAL A N 1
ATOM 3887 C CA . VAL A 1 503 ? 5.065 23.253 -18.851 1.00 48.59 503 VAL A CA 1
ATOM 3888 C C . VAL A 1 503 ? 6.100 22.514 -19.715 1.00 48.59 503 VAL A C 1
ATOM 3890 O O . VAL A 1 503 ? 6.789 21.627 -19.217 1.00 48.59 503 VAL A O 1
ATOM 3893 N N . ASN A 1 504 ? 6.211 22.869 -21.001 1.00 52.59 504 ASN A N 1
ATOM 3894 C CA . ASN A 1 504 ? 7.147 22.286 -21.980 1.00 52.59 504 ASN A CA 1
ATOM 3895 C C . ASN A 1 504 ? 6.948 20.792 -22.305 1.00 52.59 504 ASN A C 1
ATOM 3897 O O . ASN A 1 504 ? 7.915 20.069 -22.545 1.00 52.59 504 ASN A O 1
ATOM 3901 N N . GLN A 1 505 ? 5.702 20.315 -22.373 1.00 60.50 505 GLN A N 1
ATOM 3902 C CA . GLN A 1 505 ? 5.435 18.977 -22.907 1.00 60.50 505 GLN A CA 1
ATOM 3903 C C . GLN A 1 505 ? 5.731 18.901 -24.416 1.00 60.50 505 GLN A C 1
ATOM 3905 O O . GLN A 1 505 ? 4.952 19.357 -25.264 1.00 60.50 505 GLN A O 1
ATOM 3910 N N . SER A 1 506 ? 6.870 18.294 -24.735 1.00 60.97 506 SER A N 1
ATOM 3911 C CA . SER A 1 506 ? 7.234 17.832 -26.075 1.00 60.97 506 SER A CA 1
ATOM 3912 C C . SER A 1 506 ? 6.481 16.540 -26.417 1.00 60.97 506 SER A C 1
ATOM 3914 O O . SER A 1 506 ? 6.121 15.780 -25.525 1.00 60.97 506 SER A O 1
ATOM 3916 N N . GLY A 1 507 ? 6.243 16.278 -27.705 1.00 74.25 507 GLY A N 1
ATOM 3917 C CA . GLY A 1 507 ? 5.584 15.044 -28.166 1.00 74.25 507 GLY A CA 1
ATOM 3918 C C . GLY A 1 507 ? 4.198 15.255 -28.780 1.00 74.25 507 GLY A C 1
ATOM 3919 O O . GLY A 1 507 ? 3.897 16.348 -29.268 1.00 74.25 507 GLY A O 1
ATOM 3920 N N . GLY A 1 508 ? 3.390 14.193 -28.792 1.00 85.31 508 GLY A N 1
ATOM 3921 C CA . GLY A 1 508 ? 2.140 14.081 -29.550 1.00 85.31 508 GLY A CA 1
ATOM 3922 C C . GLY A 1 508 ? 2.351 13.435 -30.922 1.00 85.31 508 GLY A C 1
ATOM 3923 O O . GLY A 1 508 ? 3.402 13.595 -31.559 1.00 85.31 508 GLY A O 1
ATOM 3924 N N . VAL A 1 509 ? 1.342 12.706 -31.395 1.00 92.06 509 VAL A N 1
ATOM 3925 C CA . VAL A 1 509 ? 1.423 11.893 -32.617 1.00 92.06 509 VAL A CA 1
ATOM 3926 C C . VAL A 1 509 ? 1.774 12.738 -33.844 1.00 92.06 509 VAL A C 1
ATOM 3928 O O . VAL A 1 509 ? 2.608 12.329 -34.653 1.00 92.06 509 VAL A O 1
ATOM 3931 N N . ALA A 1 510 ? 1.219 13.948 -33.961 1.00 90.38 510 ALA A N 1
ATOM 3932 C CA . ALA A 1 510 ? 1.503 14.856 -35.075 1.00 90.38 510 ALA A CA 1
ATOM 3933 C C . ALA A 1 510 ? 2.981 15.298 -35.128 1.00 90.38 510 ALA A C 1
ATOM 3935 O O . ALA A 1 510 ? 3.604 15.317 -36.198 1.00 90.38 510 ALA A O 1
ATOM 3936 N N . ARG A 1 511 ? 3.578 15.612 -33.968 1.00 90.81 511 ARG A N 1
ATOM 3937 C CA . ARG A 1 511 ? 4.999 15.990 -33.881 1.00 90.81 511 ARG A CA 1
ATOM 3938 C C . ARG A 1 511 ? 5.896 14.793 -34.180 1.00 90.81 511 ARG A C 1
ATOM 3940 O O . ARG A 1 511 ? 6.816 14.914 -34.988 1.00 90.81 511 ARG A O 1
ATOM 3947 N N . ARG A 1 512 ? 5.572 13.623 -33.615 1.00 93.00 512 ARG A N 1
ATOM 3948 C CA . ARG A 1 512 ? 6.263 12.358 -33.904 1.00 93.00 512 ARG A CA 1
ATOM 3949 C C . ARG A 1 512 ? 6.242 12.039 -35.399 1.00 93.00 512 ARG A C 1
ATOM 3951 O O . ARG A 1 512 ? 7.291 11.787 -35.981 1.00 93.00 512 ARG A O 1
ATOM 3958 N N . SER A 1 513 ? 5.080 12.135 -36.046 1.00 94.62 513 SER A N 1
ATOM 3959 C CA . SER A 1 513 ? 4.953 11.919 -37.491 1.00 94.62 513 SER A CA 1
ATOM 3960 C C . SER A 1 513 ? 5.821 12.881 -38.309 1.00 94.62 513 SER A C 1
ATOM 3962 O O . SER A 1 513 ? 6.385 12.470 -39.325 1.00 94.62 513 SER A O 1
ATOM 3964 N N . THR A 1 514 ? 5.955 14.138 -37.877 1.00 94.81 514 THR A N 1
ATOM 3965 C CA . THR A 1 514 ? 6.793 15.130 -38.564 1.00 94.81 514 THR A CA 1
ATOM 3966 C C . THR A 1 514 ? 8.269 14.758 -38.490 1.00 94.81 514 THR A C 1
ATOM 3968 O O . THR A 1 514 ? 8.916 14.675 -39.533 1.00 94.81 514 THR A O 1
ATOM 3971 N N . ILE A 1 515 ? 8.767 14.425 -37.296 1.00 94.50 515 ILE A N 1
ATOM 3972 C CA . ILE A 1 515 ? 10.155 13.980 -37.099 1.00 94.50 515 ILE A CA 1
ATOM 3973 C C . ILE A 1 515 ? 10.430 12.702 -37.900 1.00 94.50 515 ILE A C 1
ATOM 3975 O O . ILE A 1 515 ? 11.417 12.628 -38.625 1.00 94.50 515 ILE A O 1
ATOM 3979 N N . LEU A 1 516 ? 9.537 11.709 -37.843 1.00 95.75 516 LEU A N 1
ATOM 3980 C CA . LEU A 1 516 ? 9.700 10.457 -38.590 1.00 95.75 516 LEU A CA 1
ATOM 3981 C C . LEU A 1 516 ? 9.748 10.681 -40.107 1.00 95.75 516 LEU A C 1
ATOM 3983 O O . LEU A 1 516 ? 10.509 10.015 -40.807 1.00 95.75 516 LEU A O 1
ATOM 3987 N N . ARG A 1 517 ? 8.966 11.630 -40.631 1.00 96.00 517 ARG A N 1
ATOM 3988 C CA . ARG A 1 517 ? 9.008 12.009 -42.050 1.00 96.00 517 ARG A CA 1
ATOM 3989 C C . ARG A 1 517 ? 10.329 12.685 -42.417 1.00 96.00 517 ARG A C 1
ATOM 3991 O O . ARG A 1 517 ? 10.866 12.401 -43.483 1.00 96.00 517 ARG A O 1
ATOM 3998 N N . GLU A 1 518 ? 10.866 13.542 -41.553 1.00 96.56 518 GLU A N 1
ATOM 3999 C CA . GLU A 1 518 ? 12.185 14.150 -41.757 1.00 96.56 518 GLU A CA 1
ATOM 4000 C C . GLU A 1 518 ? 13.309 13.111 -41.726 1.00 96.56 518 GLU A C 1
ATOM 4002 O O . GLU A 1 518 ? 14.178 13.134 -42.598 1.00 96.56 518 GLU A O 1
ATOM 4007 N N . LEU A 1 519 ? 13.267 12.179 -40.768 1.00 96.19 519 LEU A N 1
ATOM 4008 C CA . LEU A 1 519 ? 14.225 11.079 -40.665 1.00 96.19 519 LEU A CA 1
ATOM 4009 C C . LEU A 1 519 ? 14.174 10.186 -41.906 1.00 96.19 519 LEU A C 1
ATOM 4011 O O . LEU A 1 519 ? 15.210 9.944 -42.514 1.00 96.19 519 LEU A O 1
ATOM 4015 N N . ARG A 1 520 ? 12.978 9.798 -42.365 1.00 95.94 520 ARG A N 1
ATOM 4016 C CA . ARG A 1 520 ? 12.817 9.007 -43.597 1.00 95.94 520 ARG A CA 1
ATOM 4017 C C . ARG A 1 520 ? 13.246 9.730 -44.866 1.00 95.94 520 ARG A C 1
ATOM 4019 O O . ARG A 1 520 ? 13.615 9.093 -45.843 1.00 95.94 520 ARG A O 1
ATOM 4026 N N . ARG A 1 521 ? 13.195 11.064 -44.883 1.00 96.62 521 ARG A N 1
ATOM 4027 C CA . ARG A 1 521 ? 13.714 11.846 -46.012 1.00 96.62 521 ARG A CA 1
ATOM 4028 C C . ARG A 1 521 ? 15.245 11.829 -46.058 1.00 96.62 521 ARG A C 1
ATOM 4030 O O . ARG A 1 521 ? 15.807 11.994 -47.134 1.00 96.62 521 ARG A O 1
ATOM 4037 N N . LYS A 1 522 ? 15.901 11.673 -44.903 1.00 96.12 522 LYS A N 1
ATOM 4038 C CA . LYS A 1 522 ? 17.359 11.509 -44.794 1.00 96.12 522 LYS A CA 1
ATOM 4039 C C . LYS A 1 522 ? 17.783 10.067 -45.072 1.00 96.12 522 LYS A C 1
ATOM 4041 O O . LYS A 1 522 ? 18.786 9.869 -45.744 1.00 96.12 522 LYS A O 1
ATOM 4046 N N . ASP A 1 523 ? 17.009 9.100 -44.589 1.00 95.81 523 ASP A N 1
ATOM 4047 C CA . ASP A 1 523 ? 17.226 7.673 -44.813 1.00 95.81 523 ASP A CA 1
ATOM 4048 C C . ASP A 1 523 ? 15.897 6.953 -45.129 1.00 95.81 523 ASP A C 1
ATOM 4050 O O . ASP A 1 523 ? 15.131 6.638 -44.210 1.00 95.81 523 ASP A O 1
ATOM 4054 N N . PRO A 1 524 ? 15.595 6.697 -46.417 1.00 94.06 524 PRO A N 1
ATOM 4055 C CA . PRO A 1 524 ? 14.391 5.975 -46.830 1.00 94.06 524 PRO A CA 1
ATOM 4056 C C . PRO A 1 524 ? 14.312 4.527 -46.326 1.00 94.06 524 PRO A C 1
ATOM 4058 O O . PRO A 1 524 ? 13.207 3.992 -46.244 1.00 94.06 524 PRO A O 1
ATOM 4061 N N . ASP A 1 525 ? 15.453 3.922 -45.980 1.00 94.62 525 ASP A N 1
ATOM 4062 C CA . ASP A 1 525 ? 15.579 2.535 -45.518 1.00 94.62 525 ASP A CA 1
ATOM 4063 C C . ASP A 1 525 ? 15.513 2.411 -43.982 1.00 94.62 525 ASP A C 1
ATOM 4065 O O . ASP A 1 525 ? 15.705 1.325 -43.429 1.00 94.62 525 ASP A O 1
ATOM 4069 N N . LEU A 1 526 ? 15.215 3.511 -43.280 1.00 96.88 526 LEU A N 1
ATOM 4070 C CA . LEU A 1 526 ? 15.032 3.541 -41.831 1.00 96.88 526 LEU A CA 1
ATOM 4071 C C . LEU A 1 526 ? 13.987 2.519 -41.366 1.00 96.88 526 LEU A C 1
ATOM 4073 O O . LEU A 1 526 ? 12.840 2.509 -41.830 1.00 96.88 526 LEU A O 1
ATOM 4077 N N . LEU A 1 527 ? 14.358 1.736 -40.352 1.00 97.69 527 LEU A N 1
ATOM 4078 C CA . LEU A 1 527 ? 13.432 0.874 -39.625 1.00 97.69 527 LEU A CA 1
ATOM 4079 C C . LEU A 1 527 ? 12.814 1.634 -38.455 1.00 97.69 527 LEU A C 1
ATOM 4081 O O . LEU A 1 527 ? 13.509 2.331 -37.717 1.00 97.69 527 LEU A O 1
ATOM 4085 N N . LEU A 1 528 ? 11.501 1.485 -38.290 1.00 97.88 528 LEU A N 1
ATOM 4086 C CA . LEU A 1 528 ? 10.744 2.056 -37.181 1.00 97.88 528 LEU A CA 1
ATOM 4087 C C . LEU A 1 528 ? 10.087 0.930 -36.388 1.00 97.88 528 LEU A C 1
ATOM 4089 O O . LEU A 1 528 ? 9.317 0.159 -36.962 1.00 97.88 528 LEU A O 1
ATOM 4093 N N . VAL A 1 529 ? 10.373 0.852 -35.093 1.00 98.12 529 VAL A N 1
ATOM 4094 C CA . VAL A 1 529 ? 9.812 -0.156 -34.180 1.00 98.12 529 VAL A CA 1
ATOM 4095 C C . VAL A 1 529 ? 9.257 0.495 -32.914 1.00 98.12 529 VAL A C 1
ATOM 4097 O O . VAL A 1 529 ? 9.627 1.618 -32.581 1.00 98.12 529 VAL A O 1
ATOM 4100 N N . ASP A 1 530 ? 8.366 -0.197 -32.215 1.00 97.19 530 ASP A N 1
ATOM 4101 C CA . ASP A 1 530 ? 7.864 0.214 -30.902 1.00 97.19 530 ASP A CA 1
ATOM 4102 C C . ASP A 1 530 ? 8.228 -0.836 -29.837 1.00 97.19 530 ASP A C 1
ATOM 4104 O O . ASP A 1 530 ? 8.147 -2.037 -30.093 1.00 97.19 530 ASP A O 1
ATOM 4108 N N . ALA A 1 531 ? 8.673 -0.386 -28.666 1.00 95.62 531 ALA A N 1
ATOM 4109 C CA . ALA A 1 531 ? 9.120 -1.219 -27.554 1.00 95.62 531 ALA A CA 1
ATOM 4110 C C . ALA A 1 531 ? 7.968 -1.703 -26.652 1.00 95.62 531 ALA A C 1
ATOM 4112 O O . ALA A 1 531 ? 8.229 -2.396 -25.674 1.00 95.62 531 ALA A O 1
ATOM 4113 N N . GLY A 1 532 ? 6.715 -1.392 -26.996 1.00 93.94 532 GLY A N 1
ATOM 4114 C CA . GLY A 1 532 ? 5.524 -1.796 -26.257 1.00 93.94 532 GLY A CA 1
ATOM 4115 C C . GLY A 1 532 ? 4.962 -0.676 -25.388 1.00 93.94 532 GLY A C 1
ATOM 4116 O O . GLY A 1 532 ? 5.442 0.462 -25.404 1.00 93.94 532 GLY A O 1
ATOM 4117 N N . ASN A 1 533 ? 3.908 -1.007 -24.641 1.00 92.44 533 ASN A N 1
ATOM 4118 C CA . ASN A 1 533 ? 3.106 -0.058 -23.875 1.00 92.44 533 ASN A CA 1
ATOM 4119 C C . ASN A 1 533 ? 2.480 1.037 -24.758 1.00 92.44 533 ASN A C 1
ATOM 4121 O O . ASN A 1 533 ? 2.526 2.235 -24.460 1.00 92.44 533 ASN A O 1
ATOM 4125 N N . ALA A 1 534 ? 1.919 0.626 -25.890 1.00 93.19 534 ALA A N 1
ATOM 4126 C CA . ALA A 1 534 ? 1.213 1.468 -26.846 1.00 93.19 534 ALA A CA 1
ATOM 4127 C C . ALA A 1 534 ? -0.281 1.614 -26.520 1.00 93.19 534 ALA A C 1
ATOM 4129 O O . ALA A 1 534 ? -0.911 2.572 -26.970 1.00 93.19 534 ALA A O 1
ATOM 4130 N N . PHE A 1 535 ? -0.845 0.686 -25.749 1.00 92.38 535 PHE A N 1
ATOM 4131 C CA . PHE A 1 535 ? -2.233 0.721 -25.287 1.00 92.38 535 PHE A CA 1
ATOM 4132 C C . PHE A 1 535 ? -2.410 1.692 -24.115 1.00 92.38 535 PHE A C 1
ATOM 4134 O O . PHE A 1 535 ? -1.437 2.035 -23.438 1.00 92.38 535 PHE A O 1
ATOM 4141 N N . ILE A 1 536 ? -3.647 2.140 -23.882 1.00 87.06 536 ILE A N 1
ATOM 4142 C CA . ILE A 1 536 ? -3.972 3.059 -22.787 1.00 87.06 536 ILE A CA 1
ATOM 4143 C C . ILE A 1 536 ? -3.636 2.422 -21.434 1.00 87.06 536 ILE A C 1
ATOM 4145 O O . ILE A 1 536 ? -3.821 1.219 -21.241 1.00 87.06 536 ILE A O 1
ATOM 4149 N N . LYS A 1 537 ? -3.133 3.224 -20.493 1.00 79.88 537 LYS A N 1
ATOM 4150 C CA . LYS A 1 537 ? -2.904 2.748 -19.129 1.00 79.88 537 LYS A CA 1
ATOM 4151 C C . LYS A 1 537 ? -4.214 2.607 -18.343 1.00 79.88 537 LYS A C 1
ATOM 4153 O O . LYS A 1 537 ? -5.084 3.475 -18.460 1.00 79.88 537 LYS A O 1
ATOM 4158 N N . PRO A 1 538 ? -4.325 1.603 -17.461 1.00 70.19 538 PRO A N 1
ATOM 4159 C CA . PRO A 1 538 ? -5.392 1.486 -16.474 1.00 70.19 538 PRO A CA 1
ATOM 4160 C C . PRO A 1 538 ? -5.160 2.434 -15.287 1.00 70.19 538 PRO A C 1
ATOM 4162 O O . PRO A 1 538 ? -5.000 2.019 -14.145 1.00 70.19 538 PRO A O 1
ATOM 4165 N N . ASP A 1 539 ? -5.149 3.742 -15.545 1.00 60.84 539 ASP A N 1
ATOM 4166 C CA . ASP A 1 539 ? -4.813 4.729 -14.512 1.00 60.84 539 ASP A CA 1
ATOM 4167 C C . ASP A 1 539 ? -5.936 4.905 -13.468 1.00 60.84 539 ASP A C 1
ATOM 4169 O O . ASP A 1 539 ? -5.668 5.304 -12.331 1.00 60.84 539 ASP A O 1
ATOM 4173 N N . LYS A 1 540 ? -7.207 4.709 -13.865 1.00 49.28 540 LYS A N 1
ATOM 4174 C CA . LYS A 1 540 ? -8.398 5.074 -13.058 1.00 49.28 540 LYS A CA 1
ATOM 4175 C C . LYS A 1 540 ? -9.678 4.274 -13.335 1.00 49.28 540 LYS A C 1
ATOM 4177 O O . LYS A 1 540 ? -10.733 4.647 -12.825 1.00 49.28 540 LYS A O 1
ATOM 4182 N N . GLN A 1 541 ? -9.635 3.273 -14.208 1.00 57.69 541 GLN A N 1
ATOM 4183 C CA . GLN A 1 541 ? -10.824 2.518 -14.608 1.00 57.69 541 GLN A CA 1
ATOM 4184 C C . GLN A 1 541 ? -10.463 1.047 -14.805 1.00 57.69 541 GLN A C 1
ATOM 4186 O O . GLN A 1 541 ? -9.495 0.747 -15.508 1.00 57.69 541 GLN A O 1
ATOM 4191 N N . ASP A 1 542 ? -11.277 0.165 -14.223 1.00 60.88 542 ASP A N 1
ATOM 4192 C CA . ASP A 1 542 ? -11.142 -1.293 -14.335 1.00 60.88 542 ASP A CA 1
ATOM 4193 C C . ASP A 1 542 ? -11.342 -1.774 -15.784 1.00 60.88 542 ASP A C 1
ATOM 4195 O O . ASP A 1 542 ? -10.694 -2.715 -16.233 1.00 60.88 542 ASP A O 1
ATOM 4199 N N . GLU A 1 543 ? -12.171 -1.064 -16.558 1.00 70.06 543 GLU A N 1
ATOM 4200 C CA . GLU A 1 543 ? -12.350 -1.280 -17.993 1.00 70.06 543 GLU A CA 1
ATOM 4201 C C . GLU A 1 543 ? -12.350 0.043 -18.771 1.00 70.06 543 GLU A C 1
ATOM 4203 O O . GLU A 1 543 ? -12.933 1.025 -18.306 1.00 70.06 543 GLU A O 1
ATOM 4208 N N . PRO A 1 544 ? -11.784 0.079 -19.993 1.00 76.19 544 PRO A N 1
ATOM 4209 C CA . PRO A 1 544 ? -11.812 1.275 -20.814 1.00 76.19 544 PRO A CA 1
ATOM 4210 C C . PRO A 1 544 ? -13.223 1.503 -21.362 1.00 76.19 544 PRO A C 1
ATOM 4212 O O . PRO A 1 544 ? -13.842 0.596 -21.940 1.00 76.19 544 PRO A O 1
ATOM 4215 N N . ASP A 1 545 ? -13.718 2.731 -21.226 1.00 81.38 545 ASP A N 1
ATOM 4216 C CA . ASP A 1 545 ? -15.012 3.132 -21.769 1.00 81.38 545 ASP A CA 1
ATOM 4217 C C . ASP A 1 545 ? -15.012 3.213 -23.313 1.00 81.38 545 ASP A C 1
ATOM 4219 O O . ASP A 1 545 ? -14.019 2.941 -24.001 1.00 81.38 545 ASP A O 1
ATOM 4223 N N . TYR A 1 546 ? -16.162 3.570 -23.895 1.00 84.56 546 TYR A N 1
ATOM 4224 C CA . TYR A 1 546 ? -16.293 3.715 -25.345 1.00 84.56 546 TYR A CA 1
ATOM 4225 C C . TYR A 1 546 ? -15.295 4.726 -25.935 1.00 84.56 546 TYR A C 1
ATOM 4227 O O . TYR A 1 546 ? -14.697 4.451 -26.977 1.00 84.56 546 TYR A O 1
ATOM 4235 N N . PHE A 1 547 ? -15.103 5.882 -25.296 1.00 84.38 547 PHE A N 1
ATOM 4236 C CA . PHE A 1 547 ? -14.213 6.925 -25.797 1.00 84.38 547 PHE A CA 1
ATOM 4237 C C . PHE A 1 547 ? -12.750 6.503 -25.690 1.00 84.38 547 PHE A C 1
ATOM 4239 O O . PHE A 1 547 ? -12.037 6.622 -26.685 1.00 84.38 547 PHE A O 1
ATOM 4246 N N . SER A 1 548 ? -12.328 5.913 -24.569 1.00 85.12 548 SER A N 1
ATOM 4247 C CA . SER A 1 548 ? -10.972 5.381 -24.394 1.00 85.12 548 SER A CA 1
ATOM 4248 C C . SER A 1 548 ? -10.639 4.311 -25.437 1.00 85.12 548 SER A C 1
ATOM 4250 O O . SER A 1 548 ? -9.577 4.353 -26.059 1.00 85.12 548 SER A O 1
ATOM 4252 N N . ARG A 1 549 ? -11.571 3.390 -25.732 1.00 87.81 549 ARG A N 1
ATOM 4253 C CA . ARG A 1 549 ? -11.377 2.387 -26.799 1.00 87.81 549 ARG A CA 1
ATOM 4254 C C . ARG A 1 549 ? -11.264 3.029 -28.181 1.00 87.81 549 ARG A C 1
ATOM 4256 O O . ARG A 1 549 ? -10.458 2.594 -29.003 1.00 87.81 549 ARG A O 1
ATOM 4263 N N . ARG A 1 550 ? -12.061 4.066 -28.461 1.00 90.06 550 ARG A N 1
ATOM 4264 C CA . ARG A 1 550 ? -12.006 4.813 -29.730 1.00 90.06 550 ARG A CA 1
ATOM 4265 C C . ARG A 1 550 ? -10.701 5.591 -29.880 1.00 90.06 550 ARG A C 1
ATOM 4267 O O . ARG A 1 550 ? -10.144 5.604 -30.977 1.00 90.06 550 ARG A O 1
ATOM 4274 N N . GLU A 1 551 ? -10.219 6.205 -28.806 1.00 89.62 551 GLU A N 1
ATOM 4275 C CA . GLU A 1 551 ? -8.946 6.921 -28.768 1.00 89.62 551 GLU A CA 1
ATOM 4276 C C . GLU A 1 551 ? -7.773 5.968 -29.008 1.00 89.62 551 GLU A C 1
ATOM 4278 O O . GLU A 1 551 ? -6.963 6.205 -29.904 1.00 89.62 551 GLU A O 1
ATOM 4283 N N . GLN A 1 552 ? -7.745 4.831 -28.310 1.00 91.75 552 GLN 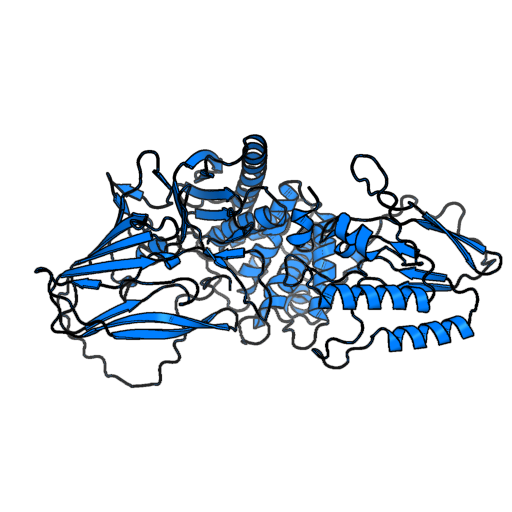A N 1
ATOM 4284 C CA . GLN A 1 552 ? -6.732 3.803 -28.527 1.00 91.75 552 GLN A CA 1
ATOM 4285 C C . GLN A 1 552 ? -6.769 3.263 -29.962 1.00 91.75 552 GLN A C 1
ATOM 4287 O O . GLN A 1 552 ? -5.728 3.133 -30.600 1.00 91.75 552 GLN A O 1
ATOM 4292 N N . ALA A 1 553 ? -7.957 2.997 -30.517 1.00 92.94 553 ALA A N 1
ATOM 4293 C CA . ALA A 1 553 ? -8.082 2.549 -31.905 1.00 92.94 553 ALA A CA 1
ATOM 4294 C C . ALA A 1 553 ? -7.501 3.580 -32.884 1.00 92.94 553 ALA A C 1
ATOM 4296 O O . ALA A 1 553 ? -6.787 3.214 -33.820 1.00 92.94 553 ALA A O 1
ATOM 4297 N N . LEU A 1 554 ? -7.772 4.869 -32.659 1.00 93.75 554 LEU A N 1
ATOM 4298 C CA . LEU A 1 554 ? -7.189 5.948 -33.449 1.00 93.75 554 LEU A CA 1
ATOM 4299 C C . LEU A 1 554 ? -5.664 5.974 -33.295 1.00 93.75 554 LEU A C 1
ATOM 4301 O O . LEU A 1 554 ? -4.960 6.048 -34.299 1.00 93.75 554 LEU A O 1
ATOM 4305 N N . TYR A 1 555 ? -5.137 5.843 -32.077 1.00 94.69 555 TYR A N 1
ATOM 4306 C CA . TYR A 1 555 ? -3.697 5.787 -31.835 1.00 94.69 555 TYR A CA 1
ATOM 4307 C C . TYR A 1 555 ? -3.025 4.662 -32.640 1.00 94.69 555 TYR A C 1
ATOM 4309 O O . TYR A 1 555 ? -2.070 4.921 -33.380 1.00 94.69 555 TYR A O 1
ATOM 4317 N N . LEU A 1 556 ? -3.571 3.444 -32.601 1.00 95.56 556 LEU A N 1
ATOM 4318 C CA . LEU A 1 556 ? -3.045 2.302 -33.360 1.00 95.56 556 LEU A CA 1
ATOM 4319 C C . LEU A 1 556 ? -3.101 2.542 -34.879 1.00 95.56 556 LEU A C 1
ATOM 4321 O O . LEU A 1 556 ? -2.141 2.251 -35.594 1.00 95.56 556 LEU A O 1
ATOM 4325 N N . GLN A 1 557 ? -4.161 3.183 -35.385 1.00 95.50 557 GLN A N 1
ATOM 4326 C CA . GLN A 1 557 ? -4.224 3.609 -36.791 1.00 95.50 557 GLN A CA 1
ATOM 4327 C C . GLN A 1 557 ? -3.119 4.612 -37.150 1.00 95.50 557 GLN A C 1
ATOM 4329 O O . GLN A 1 557 ? -2.604 4.605 -38.272 1.00 95.50 557 GLN A O 1
ATOM 4334 N N . THR A 1 558 ? -2.713 5.477 -36.220 1.00 95.50 558 THR A N 1
ATOM 4335 C CA . THR A 1 558 ? -1.600 6.399 -36.475 1.00 95.50 558 THR A CA 1
ATOM 4336 C C . THR A 1 558 ? -0.251 5.691 -36.544 1.00 95.50 558 THR A C 1
ATOM 4338 O O . THR A 1 558 ? 0.580 6.097 -37.359 1.00 95.50 558 THR A O 1
ATOM 4341 N N . MET A 1 559 ? -0.030 4.617 -35.775 1.00 97.00 559 MET A N 1
ATOM 4342 C CA . MET A 1 559 ? 1.164 3.769 -35.920 1.00 97.00 559 MET A CA 1
ATOM 4343 C C . MET A 1 559 ? 1.232 3.170 -37.328 1.00 97.00 559 MET A C 1
ATOM 4345 O O . MET A 1 559 ? 2.248 3.279 -38.017 1.00 97.00 559 MET A O 1
ATOM 4349 N N . ASP A 1 560 ? 0.103 2.669 -37.811 1.00 96.56 560 ASP A N 1
ATOM 4350 C CA . ASP A 1 560 ? -0.067 2.187 -39.176 1.00 96.56 560 ASP A CA 1
ATOM 4351 C C . ASP A 1 560 ? 0.266 3.259 -40.233 1.00 96.56 560 ASP A C 1
ATOM 4353 O O . ASP A 1 560 ? 1.036 3.011 -41.166 1.00 96.56 560 ASP A O 1
ATOM 4357 N N . PHE A 1 561 ? -0.267 4.481 -40.092 1.00 95.75 561 PHE A N 1
ATOM 4358 C CA . PHE A 1 561 ? 0.046 5.599 -40.997 1.00 95.75 561 PHE A CA 1
ATOM 4359 C C . PHE A 1 561 ? 1.523 5.999 -40.947 1.00 95.75 561 PHE A C 1
ATOM 4361 O O . PHE A 1 561 ? 2.117 6.347 -41.971 1.00 95.75 561 PHE A O 1
ATOM 4368 N N . MET A 1 562 ? 2.131 5.909 -39.767 1.00 96.12 562 MET A N 1
ATOM 4369 C CA . MET A 1 562 ? 3.556 6.124 -39.562 1.00 96.12 562 MET A CA 1
ATOM 4370 C C . MET A 1 562 ? 4.407 4.920 -39.970 1.00 96.12 562 MET A C 1
ATOM 4372 O O . MET A 1 562 ? 5.625 5.040 -39.902 1.00 96.12 562 MET A O 1
ATOM 4376 N N . ARG A 1 563 ? 3.834 3.815 -40.464 1.00 96.19 563 ARG A N 1
ATOM 4377 C CA . ARG A 1 563 ? 4.550 2.634 -40.977 1.00 96.19 563 ARG A CA 1
ATOM 4378 C C . ARG A 1 563 ? 5.534 2.036 -39.961 1.00 96.19 563 ARG A C 1
ATOM 4380 O O . ARG A 1 563 ? 6.719 1.897 -40.266 1.00 96.19 563 ARG A O 1
ATOM 4387 N N . TYR A 1 564 ? 5.065 1.734 -38.752 1.00 97.88 564 TYR A N 1
ATOM 4388 C CA . TYR A 1 564 ? 5.838 0.916 -37.811 1.00 97.88 564 TYR A CA 1
ATOM 4389 C C . TYR A 1 564 ? 5.986 -0.505 -38.364 1.00 97.88 564 TYR A C 1
ATOM 4391 O O . TYR A 1 564 ? 5.002 -1.111 -38.791 1.00 97.88 564 TYR A O 1
ATOM 4399 N N . GLY A 1 565 ? 7.216 -1.018 -38.370 1.00 97.38 565 GLY A N 1
ATOM 4400 C CA . GLY A 1 565 ? 7.544 -2.361 -38.849 1.00 97.38 565 GLY A CA 1
ATOM 4401 C C . GLY A 1 565 ? 7.235 -3.459 -37.833 1.00 97.38 565 GLY A C 1
ATOM 4402 O O . GLY A 1 565 ? 6.936 -4.579 -38.233 1.00 97.38 565 GLY A O 1
ATOM 4403 N N . ALA A 1 566 ? 7.284 -3.138 -36.540 1.00 98.00 566 ALA A N 1
ATOM 4404 C CA . ALA A 1 566 ? 6.906 -4.022 -35.443 1.00 98.00 566 ALA A CA 1
ATOM 4405 C C . ALA A 1 566 ? 6.625 -3.216 -34.168 1.00 98.00 566 ALA A C 1
ATOM 4407 O O . ALA A 1 566 ? 7.162 -2.118 -34.009 1.00 98.00 566 ALA A O 1
ATOM 4408 N N . ALA A 1 567 ? 5.844 -3.794 -33.263 1.00 97.81 567 ALA A N 1
ATOM 4409 C CA . ALA A 1 567 ? 5.705 -3.369 -31.875 1.00 97.81 567 ALA A CA 1
ATOM 4410 C C . ALA A 1 567 ? 5.939 -4.576 -30.954 1.00 97.81 567 ALA A C 1
ATOM 4412 O O . ALA A 1 567 ? 5.589 -5.694 -31.324 1.00 97.81 567 ALA A O 1
ATOM 4413 N N . ALA A 1 568 ? 6.529 -4.395 -29.777 1.00 97.25 568 ALA A N 1
ATOM 4414 C CA . ALA A 1 568 ? 6.512 -5.432 -28.745 1.00 97.25 568 ALA A CA 1
ATOM 4415 C C . ALA A 1 568 ? 5.180 -5.397 -27.977 1.00 97.25 568 ALA A C 1
ATOM 4417 O O . ALA A 1 568 ? 4.520 -4.361 -27.909 1.00 97.25 568 ALA A O 1
ATOM 4418 N N . ILE A 1 569 ? 4.773 -6.531 -27.406 1.00 95.75 569 ILE A N 1
ATOM 4419 C CA . ILE A 1 569 ? 3.743 -6.540 -26.360 1.00 95.75 569 ILE A CA 1
ATOM 4420 C C . ILE A 1 569 ? 4.389 -6.047 -25.063 1.00 95.75 569 ILE A C 1
ATOM 4422 O O . ILE A 1 569 ? 5.372 -6.636 -24.617 1.00 95.75 569 ILE A O 1
ATOM 4426 N N . GLY A 1 570 ? 3.837 -4.984 -24.483 1.00 92.31 570 GLY A N 1
ATOM 4427 C CA . GLY A 1 570 ? 4.145 -4.489 -23.147 1.00 92.31 570 GLY A CA 1
ATOM 4428 C C . GLY A 1 570 ? 3.025 -4.788 -22.147 1.00 92.31 570 GLY A C 1
ATOM 4429 O O . GLY A 1 570 ? 2.104 -5.564 -22.406 1.00 92.31 570 GLY A O 1
ATOM 4430 N N . THR A 1 571 ? 3.114 -4.159 -20.978 1.00 89.31 571 THR A N 1
ATOM 4431 C CA . THR A 1 571 ? 2.152 -4.291 -19.880 1.00 89.31 571 THR A CA 1
ATOM 4432 C C . THR A 1 571 ? 0.765 -3.825 -20.299 1.00 89.31 571 THR A C 1
ATOM 4434 O O . THR A 1 571 ? -0.203 -4.562 -20.117 1.00 89.31 571 THR A O 1
ATOM 4437 N N . THR A 1 572 ? 0.652 -2.630 -20.893 1.00 89.62 572 THR A N 1
ATOM 4438 C CA . THR A 1 572 ? -0.668 -2.039 -21.179 1.00 89.62 572 THR A CA 1
ATOM 4439 C C . THR A 1 572 ? -1.431 -2.781 -22.268 1.00 89.62 572 THR A C 1
ATOM 4441 O O . THR A 1 572 ? -2.660 -2.757 -22.280 1.00 89.62 572 THR A O 1
ATOM 4444 N N . GLU A 1 573 ? -0.734 -3.511 -23.143 1.00 92.56 573 GLU A N 1
ATOM 4445 C CA . GLU A 1 573 ? -1.374 -4.417 -24.096 1.00 92.56 573 GLU A CA 1
ATOM 4446 C C . GLU A 1 573 ? -2.163 -5.536 -23.399 1.00 92.56 573 GLU A C 1
ATOM 4448 O O . GLU A 1 573 ? -3.152 -6.007 -23.956 1.00 92.56 573 GLU A O 1
ATOM 4453 N N . LEU A 1 574 ? -1.753 -5.950 -22.194 1.00 90.56 574 LEU A N 1
ATOM 4454 C CA . LEU A 1 574 ? -2.337 -7.069 -21.447 1.00 90.56 574 LEU A CA 1
ATOM 4455 C C . LEU A 1 574 ? -3.176 -6.636 -20.234 1.00 90.56 574 LEU A C 1
ATOM 4457 O O . LEU A 1 574 ? -3.932 -7.454 -19.715 1.00 90.56 574 LEU A O 1
ATOM 4461 N N . SER A 1 575 ? -3.090 -5.373 -19.802 1.00 85.88 575 SER A N 1
ATOM 4462 C CA . SER A 1 575 ? -3.747 -4.871 -18.582 1.00 85.88 575 SER A CA 1
ATOM 4463 C C . SER A 1 575 ? -5.269 -5.049 -18.541 1.00 85.88 575 SER A C 1
ATOM 4465 O O . SER A 1 575 ? -5.828 -5.175 -17.458 1.00 85.88 575 SER A O 1
ATOM 4467 N N . TYR A 1 576 ? -5.940 -5.075 -19.697 1.00 84.75 576 TYR A N 1
ATOM 4468 C CA . TYR A 1 576 ? -7.392 -5.304 -19.814 1.00 84.75 576 TYR A CA 1
ATOM 4469 C C . TYR A 1 576 ? -7.740 -6.703 -20.343 1.00 84.75 576 TYR A C 1
ATOM 4471 O O . TYR A 1 576 ? -8.811 -6.924 -20.914 1.00 84.75 576 TYR A O 1
ATOM 4479 N N . GLY A 1 577 ? -6.800 -7.639 -20.219 1.00 87.56 577 GLY A N 1
ATOM 4480 C CA . GLY A 1 577 ? -6.954 -9.018 -20.648 1.00 87.56 577 GLY A CA 1
ATOM 4481 C C . GLY A 1 577 ? -6.716 -9.258 -22.142 1.00 87.56 577 GLY A C 1
ATOM 4482 O O . GLY A 1 577 ? -6.733 -8.366 -22.999 1.00 87.56 577 GLY A O 1
ATOM 4483 N N . LEU A 1 578 ? -6.509 -10.534 -22.468 1.00 89.94 578 LEU A N 1
ATOM 4484 C CA . LEU A 1 578 ? -6.138 -10.984 -23.811 1.00 89.94 578 LEU A CA 1
ATOM 4485 C C . LEU A 1 578 ? -7.227 -10.723 -24.865 1.00 89.94 578 LEU A C 1
ATOM 4487 O O . LEU A 1 578 ? -6.923 -10.509 -26.041 1.00 89.94 578 LEU A O 1
ATOM 4491 N N . ASP A 1 579 ? -8.497 -10.719 -24.466 1.00 90.62 579 ASP A N 1
ATOM 4492 C CA . ASP A 1 579 ? -9.601 -10.443 -25.385 1.00 90.62 579 ASP A CA 1
ATOM 4493 C C . ASP A 1 579 ? -9.636 -8.976 -25.812 1.00 90.62 579 ASP A C 1
ATOM 4495 O O . ASP A 1 579 ? -9.867 -8.690 -26.991 1.00 90.62 579 ASP A O 1
ATOM 4499 N N . HIS A 1 580 ? -9.313 -8.052 -24.902 1.00 90.19 580 HIS A N 1
ATOM 4500 C CA . HIS A 1 580 ? -9.134 -6.646 -25.245 1.00 90.19 580 HIS A CA 1
ATOM 4501 C C . HIS A 1 580 ? -7.968 -6.468 -26.226 1.00 90.19 580 HIS A C 1
ATOM 4503 O O . HIS A 1 580 ? -8.147 -5.839 -27.273 1.00 90.19 580 HIS A O 1
ATOM 4509 N N . PHE A 1 581 ? -6.813 -7.090 -25.952 1.00 93.38 581 PHE A N 1
ATOM 4510 C CA . PHE A 1 581 ? -5.663 -7.095 -26.864 1.00 93.38 581 PHE A CA 1
ATOM 4511 C C . PHE A 1 581 ? -6.049 -7.546 -28.278 1.00 93.38 581 PHE A C 1
ATOM 4513 O O . PHE A 1 581 ? -5.830 -6.834 -29.262 1.00 93.38 581 PHE A O 1
ATOM 4520 N N . ARG A 1 582 ? -6.704 -8.708 -28.380 1.00 93.00 582 ARG A N 1
ATOM 4521 C CA . ARG A 1 582 ? -7.153 -9.278 -29.657 1.00 93.00 582 ARG A CA 1
ATOM 4522 C C . ARG A 1 582 ? -8.161 -8.386 -30.366 1.00 93.00 582 ARG A C 1
ATOM 4524 O O . ARG A 1 582 ? -8.102 -8.285 -31.588 1.00 93.00 582 ARG A O 1
ATOM 4531 N N . ALA A 1 583 ? -9.098 -7.780 -29.637 1.00 92.25 583 ALA A N 1
ATOM 4532 C CA . ALA A 1 583 ? -10.111 -6.897 -30.206 1.00 92.25 583 ALA A CA 1
ATOM 4533 C C . ALA A 1 583 ? -9.484 -5.628 -30.795 1.00 92.25 583 ALA A C 1
ATOM 4535 O O . ALA A 1 583 ? -9.809 -5.254 -31.922 1.00 92.25 583 ALA A O 1
ATOM 4536 N N . MET A 1 584 ? -8.554 -5.013 -30.066 1.00 92.00 584 MET A N 1
ATOM 4537 C CA . MET A 1 584 ? -7.883 -3.778 -30.471 1.00 92.00 584 MET A CA 1
ATOM 4538 C C . MET A 1 584 ? -6.850 -3.994 -31.577 1.00 92.00 584 MET A C 1
ATOM 4540 O O . MET A 1 584 ? -6.669 -3.118 -32.418 1.00 92.00 584 MET A O 1
ATOM 4544 N N . GLY A 1 585 ? -6.236 -5.178 -31.643 1.00 89.88 585 GLY A N 1
ATOM 4545 C CA . GLY A 1 585 ? -5.352 -5.568 -32.742 1.00 89.88 585 GLY A CA 1
ATOM 4546 C C . GLY A 1 585 ? -6.070 -5.842 -34.073 1.00 89.88 585 GLY A C 1
ATOM 4547 O O . GLY A 1 585 ? -5.412 -5.967 -35.108 1.00 89.88 585 GLY A O 1
ATOM 4548 N N . ARG A 1 586 ? -7.411 -5.935 -34.104 1.00 91.00 586 ARG A N 1
ATOM 4549 C CA . ARG A 1 586 ? -8.144 -6.213 -35.353 1.00 91.00 586 ARG A CA 1
ATOM 4550 C C . ARG A 1 586 ? -7.977 -5.068 -36.349 1.00 91.00 586 ARG A C 1
ATOM 4552 O O . ARG A 1 586 ? -8.430 -3.953 -36.119 1.00 91.00 586 ARG A O 1
ATOM 4559 N N . GLY A 1 587 ? -7.397 -5.379 -37.506 1.00 87.94 587 GLY A N 1
ATOM 4560 C CA . GLY A 1 587 ? -7.207 -4.415 -38.592 1.00 87.94 587 GLY A CA 1
ATOM 4561 C C . GLY A 1 587 ? -5.997 -3.492 -38.421 1.00 87.94 587 GLY A C 1
ATOM 4562 O O . GLY A 1 587 ? -5.794 -2.632 -39.276 1.00 87.94 587 GLY A O 1
ATOM 4563 N N . VAL A 1 588 ? -5.188 -3.683 -37.373 1.00 94.12 588 VAL A N 1
ATOM 4564 C CA . VAL A 1 588 ? -3.886 -3.023 -37.210 1.00 94.12 588 VAL A CA 1
ATOM 4565 C C . VAL A 1 588 ? -2.858 -3.751 -38.079 1.00 94.12 588 VAL A C 1
ATOM 4567 O O . VAL A 1 588 ? -2.757 -4.978 -38.030 1.00 94.12 588 VAL A O 1
ATOM 4570 N N . ARG A 1 589 ? -2.119 -3.017 -38.918 1.00 96.00 589 ARG A N 1
ATOM 4571 C CA . ARG A 1 589 ? -1.109 -3.586 -39.829 1.00 96.00 589 ARG A CA 1
ATOM 4572 C C . ARG A 1 589 ? 0.243 -3.772 -39.158 1.00 96.00 589 ARG A C 1
ATOM 4574 O O . ARG A 1 589 ? 0.982 -4.667 -39.559 1.00 96.00 589 ARG A O 1
ATOM 4581 N N . THR A 1 590 ? 0.587 -2.935 -38.182 1.00 96.31 590 THR A N 1
ATOM 4582 C CA . THR A 1 590 ? 1.809 -3.113 -37.393 1.00 96.31 590 THR A CA 1
ATOM 4583 C C . THR A 1 590 ? 1.725 -4.407 -36.571 1.00 96.31 590 THR A C 1
ATOM 4585 O O . THR A 1 590 ? 0.825 -4.538 -35.740 1.00 96.31 590 THR A O 1
ATOM 4588 N N . PRO A 1 591 ? 2.640 -5.375 -36.774 1.00 96.31 591 PRO A N 1
ATOM 4589 C CA . PRO A 1 591 ? 2.612 -6.623 -36.026 1.00 96.31 591 PRO A CA 1
ATOM 4590 C C . PRO A 1 591 ? 3.112 -6.405 -34.595 1.00 96.31 591 PRO A C 1
ATOM 4592 O O . PRO A 1 591 ? 4.202 -5.867 -34.394 1.00 96.31 591 PRO A O 1
ATOM 4595 N N . TYR A 1 592 ? 2.335 -6.875 -33.620 1.00 97.38 592 TYR A N 1
ATOM 4596 C CA . TYR A 1 592 ? 2.775 -7.006 -32.232 1.00 97.38 592 TYR A CA 1
ATOM 4597 C C . TYR A 1 592 ? 3.536 -8.321 -32.046 1.00 97.38 592 TYR A C 1
ATOM 4599 O O . TYR A 1 592 ? 3.103 -9.353 -32.558 1.00 97.38 592 TYR A O 1
ATOM 4607 N N . LEU A 1 593 ? 4.663 -8.283 -31.338 1.00 97.81 593 LEU A N 1
ATOM 4608 C CA . LEU A 1 593 ? 5.592 -9.398 -31.178 1.00 97.81 593 LEU A CA 1
ATOM 4609 C C . LEU A 1 593 ? 5.745 -9.800 -29.710 1.00 97.81 593 LEU A C 1
ATOM 4611 O O . LEU A 1 593 ? 5.913 -8.941 -28.845 1.00 97.81 593 LEU A O 1
ATOM 4615 N N . ALA A 1 594 ? 5.775 -11.108 -29.449 1.00 96.56 594 ALA A N 1
ATOM 4616 C CA . ALA A 1 594 ? 6.161 -11.675 -28.159 1.00 96.56 594 ALA A CA 1
ATOM 4617 C C . ALA A 1 594 ? 6.665 -13.116 -28.324 1.00 96.56 594 ALA A C 1
ATOM 4619 O O . ALA A 1 594 ? 5.924 -14.004 -28.743 1.00 96.56 594 ALA A O 1
ATOM 4620 N N . ALA A 1 595 ? 7.929 -13.360 -27.984 1.00 96.50 595 ALA A N 1
ATOM 4621 C CA . ALA A 1 595 ? 8.566 -14.671 -28.093 1.00 96.50 595 ALA A CA 1
ATOM 4622 C C . ALA A 1 595 ? 8.397 -15.537 -26.838 1.00 96.50 595 ALA A C 1
ATOM 4624 O O . ALA A 1 595 ? 8.620 -16.744 -26.897 1.00 96.50 595 ALA A O 1
ATOM 4625 N N . ASN A 1 596 ? 8.004 -14.935 -25.715 1.00 94.62 596 ASN A N 1
ATOM 4626 C CA . ASN A 1 596 ? 7.939 -15.576 -24.403 1.00 94.62 596 ASN A CA 1
ATOM 4627 C C . ASN A 1 596 ? 6.551 -15.494 -23.740 1.00 94.62 596 ASN A C 1
ATOM 4629 O O . ASN A 1 596 ? 6.452 -15.662 -22.529 1.00 94.62 596 ASN A O 1
ATOM 4633 N N . LEU A 1 597 ? 5.485 -15.265 -24.519 1.00 92.88 597 LEU A N 1
ATOM 4634 C CA . LEU A 1 597 ? 4.107 -15.220 -24.021 1.00 92.88 597 LEU A CA 1
ATOM 4635 C C . LEU A 1 597 ? 3.234 -16.314 -24.631 1.00 92.88 597 LEU A C 1
ATOM 4637 O O . LEU A 1 597 ? 3.117 -16.431 -25.854 1.00 92.88 597 LEU A O 1
ATOM 4641 N N . LEU A 1 598 ? 2.580 -17.078 -23.758 1.00 91.88 598 LEU A N 1
ATOM 4642 C CA . LEU A 1 598 ? 1.680 -18.169 -24.112 1.00 91.88 598 LEU A CA 1
ATOM 4643 C C . LEU A 1 598 ? 0.325 -17.975 -23.420 1.00 91.88 598 LEU A C 1
ATOM 4645 O O . LEU A 1 598 ? 0.282 -17.603 -22.254 1.00 91.88 598 LEU A O 1
ATOM 4649 N N . ALA A 1 599 ? -0.765 -18.298 -24.112 1.00 89.50 599 ALA A N 1
ATOM 4650 C CA . ALA A 1 599 ? -2.086 -18.502 -23.524 1.00 89.50 599 ALA A CA 1
ATOM 4651 C C . ALA A 1 599 ? -2.526 -19.932 -23.833 1.00 89.50 599 ALA A C 1
ATOM 4653 O O . ALA A 1 599 ? -2.487 -20.348 -24.993 1.00 89.50 599 ALA A O 1
ATOM 4654 N N . GLU A 1 600 ? -2.881 -20.701 -22.800 1.00 88.38 600 GLU A N 1
ATOM 4655 C CA . GLU A 1 600 ? -3.244 -22.124 -22.932 1.00 88.38 600 GLU A CA 1
ATOM 4656 C C . GLU A 1 600 ? -2.185 -22.933 -23.719 1.00 88.38 600 GLU A C 1
ATOM 4658 O O . GLU A 1 600 ? -2.489 -23.758 -24.581 1.00 88.38 600 GLU A O 1
ATOM 4663 N N . GLY A 1 601 ? -0.902 -22.639 -23.471 1.00 90.44 601 GLY A N 1
ATOM 4664 C CA . GLY A 1 601 ? 0.236 -23.283 -24.138 1.00 90.44 601 GLY A CA 1
ATOM 4665 C C . GLY A 1 601 ? 0.479 -22.857 -25.593 1.00 90.44 601 GLY A C 1
ATOM 4666 O O . GLY A 1 601 ? 1.354 -23.425 -26.247 1.00 90.44 601 GLY A O 1
ATOM 4667 N N . ARG A 1 602 ? -0.254 -21.868 -26.122 1.00 92.75 602 ARG A N 1
ATOM 4668 C CA . ARG A 1 602 ? -0.098 -21.361 -27.497 1.00 92.75 602 ARG A CA 1
ATOM 4669 C C . ARG A 1 602 ? 0.446 -19.930 -27.514 1.00 92.75 602 ARG A C 1
ATOM 4671 O O . ARG A 1 602 ? -0.009 -19.125 -26.706 1.00 92.75 602 ARG A O 1
ATOM 4678 N N . PRO A 1 603 ? 1.354 -19.573 -28.443 1.00 94.06 603 PRO A N 1
ATOM 4679 C CA . PRO A 1 603 ? 1.813 -18.193 -28.594 1.00 94.06 603 PRO A CA 1
ATOM 4680 C C . PRO A 1 603 ? 0.652 -17.225 -28.817 1.00 94.06 603 PRO A C 1
ATOM 4682 O O . PRO A 1 603 ? -0.205 -17.470 -29.669 1.00 94.06 603 PRO A O 1
ATOM 4685 N N . ILE A 1 604 ? 0.631 -16.120 -28.068 1.00 94.25 604 ILE A N 1
ATOM 4686 C CA . ILE A 1 604 ? -0.411 -15.088 -28.218 1.00 94.25 604 ILE A CA 1
ATOM 4687 C C . ILE A 1 604 ? -0.136 -14.130 -29.385 1.00 94.25 604 ILE A C 1
ATOM 4689 O O . ILE A 1 604 ? -1.050 -13.459 -29.861 1.00 94.25 604 ILE A O 1
ATOM 4693 N N . ALA A 1 605 ? 1.117 -14.077 -29.839 1.00 95.44 605 ALA A N 1
ATOM 4694 C CA . ALA A 1 605 ? 1.603 -13.238 -30.925 1.00 95.44 605 ALA A CA 1
ATOM 4695 C C . ALA A 1 605 ? 2.796 -13.909 -31.635 1.00 95.44 605 ALA A C 1
ATOM 4697 O O . ALA A 1 605 ? 3.390 -14.844 -31.089 1.00 95.44 605 ALA A O 1
ATOM 4698 N N . PRO A 1 606 ? 3.163 -13.469 -32.853 1.00 96.50 606 PRO A N 1
ATOM 4699 C CA . PRO A 1 606 ? 4.393 -13.911 -33.501 1.00 96.50 606 PRO A CA 1
ATOM 4700 C C . PRO A 1 606 ? 5.633 -13.601 -32.640 1.00 96.50 606 PRO A C 1
ATOM 4702 O O . PRO A 1 606 ? 5.720 -12.517 -32.064 1.00 96.50 606 PRO A O 1
ATOM 4705 N N . PRO A 1 607 ? 6.635 -14.496 -32.579 1.00 96.94 607 PRO A N 1
ATOM 4706 C CA . PRO A 1 607 ? 7.840 -14.257 -31.783 1.00 96.94 607 PRO A CA 1
ATOM 4707 C C . PRO A 1 607 ? 8.758 -13.201 -32.410 1.00 96.94 607 PRO A C 1
ATOM 4709 O O . PRO A 1 607 ? 9.493 -12.503 -31.710 1.00 96.94 607 PRO A O 1
ATOM 4712 N N . SER A 1 608 ? 8.745 -13.100 -33.740 1.00 97.75 608 SER A N 1
ATOM 4713 C CA . SER A 1 608 ? 9.642 -12.239 -34.497 1.00 97.75 608 SER A CA 1
ATOM 4714 C C . SER A 1 608 ? 9.088 -11.870 -35.872 1.00 97.75 608 SER A C 1
ATOM 4716 O O . SER A 1 608 ? 8.165 -12.505 -36.386 1.00 97.75 608 SER A O 1
ATOM 4718 N N . VAL A 1 609 ? 9.688 -10.849 -36.486 1.00 97.88 609 VAL A N 1
ATOM 4719 C CA . VAL A 1 609 ? 9.468 -10.472 -37.888 1.00 97.88 609 VAL A CA 1
ATOM 4720 C C . VAL A 1 609 ? 10.801 -10.166 -38.567 1.00 97.88 609 VAL A C 1
ATOM 4722 O O . VAL A 1 609 ? 11.773 -9.775 -37.921 1.00 97.88 609 VAL A O 1
ATOM 4725 N N . LEU A 1 610 ? 10.853 -10.338 -39.886 1.00 97.94 610 LEU A N 1
ATOM 4726 C CA . LEU A 1 610 ? 12.006 -9.978 -40.702 1.00 97.94 610 LEU A CA 1
ATOM 4727 C C . LEU A 1 610 ? 11.739 -8.663 -41.442 1.00 97.94 610 LEU A C 1
ATOM 4729 O O . LEU A 1 610 ? 10.909 -8.615 -42.350 1.00 97.94 610 LEU A O 1
ATOM 4733 N N . LEU A 1 611 ? 12.468 -7.612 -41.078 1.00 96.75 611 LEU A N 1
ATOM 4734 C CA . LEU A 1 611 ? 12.417 -6.301 -41.721 1.00 96.75 611 LEU A CA 1
ATOM 4735 C C . LEU A 1 611 ? 13.575 -6.126 -42.711 1.00 96.75 611 LEU A C 1
ATOM 4737 O O . LEU A 1 611 ? 14.598 -6.809 -42.625 1.00 96.75 611 LEU A O 1
ATOM 4741 N N . HIS A 1 612 ? 13.409 -5.198 -43.653 1.00 94.94 612 HIS A N 1
ATOM 4742 C CA . HIS A 1 612 ? 14.416 -4.874 -44.662 1.00 94.94 612 HIS A CA 1
ATOM 4743 C C . HIS A 1 612 ? 14.795 -3.395 -44.574 1.00 94.94 612 HIS A C 1
ATOM 4745 O O . HIS A 1 612 ? 13.914 -2.541 -44.619 1.00 94.94 612 HIS A O 1
ATOM 4751 N N . ALA A 1 613 ? 16.096 -3.123 -44.470 1.00 93.00 613 ALA A N 1
ATOM 4752 C CA . ALA A 1 613 ? 16.688 -1.789 -44.567 1.00 93.00 613 ALA A CA 1
ATOM 4753 C C . ALA A 1 613 ? 17.630 -1.785 -45.776 1.00 93.00 613 ALA A C 1
ATOM 4755 O O . ALA A 1 613 ? 18.782 -2.228 -45.690 1.00 93.00 613 ALA A O 1
ATOM 4756 N N . GLY A 1 614 ? 17.106 -1.415 -46.945 1.00 89.56 614 GLY A N 1
ATOM 4757 C CA . GLY A 1 614 ? 17.789 -1.611 -48.219 1.00 89.56 614 GLY A CA 1
ATOM 4758 C C . GLY A 1 614 ? 18.131 -3.090 -48.441 1.00 89.56 614 GLY A C 1
ATOM 4759 O O . GLY A 1 614 ? 17.257 -3.955 -48.466 1.00 89.56 614 GLY A O 1
ATOM 4760 N N . ALA A 1 615 ? 19.423 -3.400 -48.570 1.00 89.56 615 ALA A N 1
ATOM 4761 C CA . ALA A 1 615 ? 19.912 -4.774 -48.728 1.00 89.56 615 ALA A CA 1
ATOM 4762 C C . ALA A 1 615 ? 20.081 -5.543 -47.399 1.00 89.56 615 ALA A C 1
ATOM 4764 O O . ALA A 1 615 ? 20.393 -6.737 -47.419 1.00 89.56 615 ALA A O 1
ATOM 4765 N N . LEU A 1 616 ? 19.930 -4.882 -46.245 1.00 93.62 616 LEU A N 1
ATOM 4766 C CA . LEU A 1 616 ? 20.038 -5.527 -44.938 1.00 93.62 616 LEU A CA 1
ATOM 4767 C C . LEU A 1 616 ? 18.733 -6.232 -44.573 1.00 93.62 616 LEU A C 1
ATOM 4769 O O . LEU A 1 616 ? 17.653 -5.653 -44.659 1.00 93.62 616 LEU A O 1
ATOM 4773 N N . ARG A 1 617 ? 18.859 -7.470 -44.094 1.00 94.81 617 ARG A N 1
ATOM 4774 C CA . ARG A 1 617 ? 17.773 -8.253 -43.501 1.00 94.81 617 ARG A CA 1
ATOM 4775 C C . ARG A 1 617 ? 17.935 -8.217 -41.985 1.00 94.81 617 ARG A C 1
ATOM 4777 O O . ARG A 1 617 ? 18.958 -8.670 -41.479 1.00 94.81 617 ARG A O 1
ATOM 4784 N N . VAL A 1 618 ? 16.946 -7.681 -41.279 1.00 96.00 618 VAL A N 1
ATOM 4785 C CA . VAL A 1 618 ? 16.995 -7.461 -39.828 1.00 96.00 618 VAL A CA 1
ATOM 4786 C C . VAL A 1 618 ? 15.872 -8.251 -39.169 1.00 96.00 618 VAL A C 1
ATOM 4788 O O . VAL A 1 618 ? 14.698 -7.978 -39.406 1.00 96.00 618 VAL A O 1
ATOM 4791 N N . ALA A 1 619 ? 16.223 -9.251 -38.360 1.00 97.00 619 ALA A N 1
ATOM 4792 C CA . ALA A 1 619 ? 15.250 -9.952 -37.530 1.00 97.00 619 ALA A CA 1
ATOM 4793 C C . ALA A 1 619 ? 14.963 -9.122 -36.273 1.00 97.00 619 ALA A C 1
ATOM 4795 O O . ALA A 1 619 ? 15.890 -8.713 -35.577 1.00 97.00 619 ALA A O 1
ATOM 4796 N N . VAL A 1 620 ? 13.685 -8.892 -35.987 1.00 97.19 620 VAL A N 1
ATOM 4797 C CA . VAL A 1 620 ? 13.212 -8.219 -34.773 1.00 97.19 620 VAL A CA 1
ATOM 4798 C C . VAL A 1 620 ? 12.469 -9.248 -33.938 1.00 97.19 620 VAL A C 1
ATOM 4800 O O . VAL A 1 620 ? 11.556 -9.889 -34.450 1.00 97.19 620 VAL A O 1
ATOM 4803 N N . ILE A 1 621 ? 12.870 -9.422 -32.680 1.00 97.62 621 ILE A N 1
ATOM 4804 C CA . ILE A 1 621 ? 12.283 -10.378 -31.733 1.00 97.62 621 ILE A CA 1
ATOM 4805 C C . ILE A 1 621 ? 11.615 -9.570 -30.621 1.00 97.62 621 ILE A C 1
ATOM 4807 O O . ILE A 1 621 ? 12.240 -8.661 -30.079 1.00 97.62 621 ILE A O 1
ATOM 4811 N N . GLY A 1 622 ? 10.360 -9.885 -30.299 1.00 95.69 622 GLY A N 1
ATOM 4812 C CA . GLY A 1 622 ? 9.656 -9.268 -29.172 1.00 95.69 622 GLY A CA 1
ATOM 4813 C C . GLY A 1 622 ? 9.884 -10.066 -27.895 1.00 95.69 622 GLY A C 1
ATOM 4814 O O . GLY A 1 622 ? 9.739 -11.285 -27.908 1.00 95.69 622 GLY A O 1
ATOM 4815 N N . LEU A 1 623 ? 10.218 -9.401 -26.795 1.00 93.56 623 LEU A N 1
ATOM 4816 C CA . LEU A 1 623 ? 10.299 -10.011 -25.470 1.00 93.56 623 LEU A CA 1
ATOM 4817 C C . LEU A 1 623 ? 9.464 -9.177 -24.511 1.00 93.56 623 LEU A C 1
ATOM 4819 O O . LEU A 1 623 ? 9.556 -7.954 -24.528 1.00 93.56 623 LEU A O 1
ATOM 4823 N N . PHE A 1 624 ? 8.664 -9.854 -23.697 1.00 90.38 624 PHE A N 1
ATOM 4824 C CA . PHE A 1 624 ? 7.878 -9.225 -22.651 1.00 90.38 624 PHE A CA 1
ATOM 4825 C C . PHE A 1 624 ? 8.463 -9.569 -21.288 1.00 90.38 624 PHE A C 1
ATOM 4827 O O . PHE A 1 624 ? 8.619 -10.742 -20.947 1.00 90.38 624 PHE A O 1
ATOM 4834 N N . GLU A 1 625 ? 8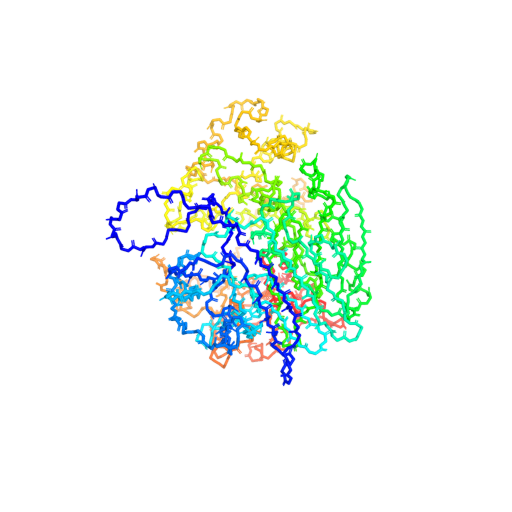.757 -8.550 -20.499 1.00 82.94 625 GLU A N 1
ATOM 4835 C CA . GLU A 1 625 ? 9.051 -8.708 -19.085 1.00 82.94 625 GLU A CA 1
ATOM 4836 C C . GLU A 1 625 ? 7.813 -8.261 -18.300 1.00 82.94 625 GLU A C 1
ATOM 4838 O O . GLU A 1 625 ? 7.398 -7.110 -18.452 1.00 82.94 625 GLU A O 1
ATOM 4843 N N . PRO A 1 626 ? 7.174 -9.147 -17.510 1.00 77.31 626 PRO A N 1
ATOM 4844 C CA . PRO A 1 626 ? 6.015 -8.748 -16.730 1.00 77.31 626 PRO A CA 1
ATOM 4845 C C . PRO A 1 626 ? 6.420 -7.670 -15.724 1.00 77.31 626 PRO A C 1
ATOM 4847 O O . PRO A 1 626 ? 7.474 -7.805 -15.093 1.00 77.31 626 PRO A O 1
ATOM 4850 N N . PRO A 1 627 ? 5.594 -6.628 -15.532 1.00 74.44 627 PRO A N 1
ATOM 4851 C CA . PRO A 1 627 ? 5.857 -5.642 -14.503 1.00 74.44 627 PRO A CA 1
ATOM 4852 C C . PRO A 1 627 ? 5.888 -6.342 -13.142 1.00 74.44 627 PRO A C 1
ATOM 4854 O O . PRO A 1 627 ? 5.114 -7.265 -12.872 1.00 74.44 627 PRO A O 1
ATOM 4857 N N . ARG A 1 628 ? 6.800 -5.910 -12.274 1.00 66.19 628 ARG A N 1
ATOM 4858 C CA . ARG A 1 628 ? 6.948 -6.442 -10.919 1.00 66.19 628 ARG A CA 1
ATOM 4859 C C . ARG A 1 628 ? 6.847 -5.314 -9.908 1.00 66.19 628 ARG A C 1
ATOM 4861 O O . ARG A 1 628 ? 7.209 -4.168 -10.169 1.00 66.19 628 ARG A O 1
ATOM 4868 N N . GLY A 1 629 ? 6.358 -5.661 -8.729 1.00 63.66 629 GLY A N 1
ATOM 4869 C CA . GLY A 1 629 ? 6.198 -4.731 -7.623 1.00 63.66 629 GLY A CA 1
ATOM 4870 C C . GLY A 1 629 ? 5.321 -3.532 -7.952 1.00 63.66 629 GLY A C 1
ATOM 4871 O O . GLY A 1 629 ? 4.275 -3.699 -8.561 1.00 63.66 629 GLY A O 1
ATOM 4872 N N . GLY A 1 630 ? 5.745 -2.325 -7.565 1.00 59.88 630 GLY A N 1
ATOM 4873 C CA . GLY A 1 630 ? 4.918 -1.118 -7.687 1.00 59.88 630 GLY A CA 1
ATOM 4874 C C . GLY A 1 630 ? 4.620 -0.689 -9.126 1.00 59.88 630 GLY A C 1
ATOM 4875 O O . GLY A 1 630 ? 3.802 0.203 -9.327 1.00 59.88 630 GLY A O 1
ATOM 4876 N N . ALA A 1 631 ? 5.277 -1.308 -10.112 1.00 63.88 631 ALA A N 1
ATOM 4877 C CA . ALA A 1 631 ? 4.988 -1.133 -11.532 1.00 63.88 631 ALA A CA 1
ATOM 4878 C C . ALA A 1 631 ? 3.897 -2.093 -12.047 1.00 63.88 631 ALA A C 1
ATOM 4880 O O . ALA A 1 631 ? 3.351 -1.864 -13.125 1.00 63.88 631 ALA A O 1
ATOM 4881 N N . ALA A 1 632 ? 3.583 -3.171 -11.315 1.00 67.50 632 ALA A N 1
ATOM 4882 C CA . ALA A 1 632 ? 2.486 -4.073 -11.648 1.00 67.50 632 ALA A CA 1
ATOM 4883 C C . ALA A 1 632 ? 1.176 -3.419 -11.208 1.00 67.50 632 ALA A C 1
ATOM 4885 O O . ALA A 1 632 ? 0.874 -3.358 -10.023 1.00 67.50 632 ALA A O 1
ATOM 4886 N N . GLU A 1 633 ? 0.409 -2.868 -12.139 1.00 67.38 633 GLU A N 1
ATOM 4887 C CA . GLU A 1 633 ? -0.862 -2.226 -11.799 1.00 67.38 633 GLU A CA 1
ATOM 4888 C C . GLU A 1 633 ? -1.922 -3.277 -11.409 1.00 67.38 633 GLU A C 1
ATOM 4890 O O . GLU A 1 633 ? -1.895 -4.391 -11.940 1.00 67.38 633 GLU A O 1
ATOM 4895 N N . PRO A 1 634 ? -2.888 -2.953 -10.523 1.00 66.06 634 PRO A N 1
ATOM 4896 C CA . PRO A 1 634 ? -3.908 -3.907 -10.075 1.00 66.06 634 PRO A CA 1
ATOM 4897 C C . PRO A 1 634 ? -4.680 -4.572 -11.221 1.00 66.06 634 PRO A C 1
ATOM 4899 O O . PRO A 1 634 ? -4.939 -5.771 -11.170 1.00 66.06 634 PRO A O 1
ATOM 4902 N N . ALA A 1 635 ? -4.990 -3.813 -12.279 1.00 68.81 635 ALA A N 1
ATOM 4903 C CA . ALA A 1 635 ? -5.651 -4.340 -13.470 1.00 68.81 635 ALA A CA 1
ATOM 4904 C C . ALA A 1 635 ? -4.794 -5.397 -14.184 1.00 68.81 635 ALA A C 1
ATOM 4906 O O . ALA A 1 635 ? -5.315 -6.421 -14.613 1.00 68.81 635 ALA A O 1
ATOM 4907 N N . PHE A 1 636 ? -3.473 -5.204 -14.262 1.00 72.50 636 PHE A N 1
ATOM 4908 C CA . PHE A 1 636 ? -2.578 -6.217 -14.819 1.00 72.50 636 PHE A CA 1
ATOM 4909 C C . PHE A 1 636 ? -2.521 -7.462 -13.923 1.00 72.50 636 PHE A C 1
ATOM 4911 O O . PHE A 1 636 ? -2.632 -8.577 -14.429 1.00 72.50 636 PHE A O 1
ATOM 4918 N N . GLU A 1 637 ? -2.399 -7.298 -12.600 1.00 71.62 637 GLU A N 1
ATOM 4919 C CA . GLU A 1 637 ? -2.382 -8.428 -11.654 1.00 71.62 637 GLU A CA 1
ATOM 4920 C C . GLU A 1 637 ? -3.673 -9.267 -11.726 1.00 71.62 637 GLU A C 1
ATOM 4922 O O . GLU A 1 637 ? -3.600 -10.492 -11.676 1.00 71.62 637 GLU A O 1
ATOM 4927 N N . ALA A 1 638 ? -4.835 -8.635 -11.926 1.00 67.75 638 ALA A N 1
ATOM 4928 C CA . ALA A 1 638 ? -6.121 -9.325 -12.060 1.00 67.75 638 ALA A CA 1
ATOM 4929 C C . ALA A 1 638 ? -6.223 -10.227 -13.307 1.00 67.75 638 ALA A C 1
ATOM 4931 O O . ALA A 1 638 ? -6.997 -11.180 -13.316 1.00 67.75 638 ALA A O 1
ATOM 4932 N N . HIS A 1 639 ? -5.444 -9.942 -14.356 1.00 67.69 639 HIS A N 1
ATOM 4933 C CA . HIS A 1 639 ? -5.504 -10.651 -15.640 1.00 67.69 639 HIS A CA 1
ATOM 4934 C C . HIS A 1 639 ? -4.264 -11.513 -15.938 1.00 67.69 639 HIS A C 1
ATOM 4936 O O . HIS A 1 639 ? -4.192 -12.114 -17.012 1.00 67.69 639 HIS A O 1
ATOM 4942 N N . SER A 1 640 ? -3.276 -11.552 -15.036 1.00 60.81 640 SER A N 1
ATOM 4943 C CA . SER A 1 640 ? -1.966 -12.193 -15.266 1.00 60.81 640 SER A CA 1
ATOM 4944 C C . SER A 1 640 ? -1.695 -13.457 -14.438 1.00 60.81 640 SER A C 1
ATOM 4946 O O . SER A 1 640 ? -0.577 -13.973 -14.487 1.00 60.81 640 SER A O 1
ATOM 4948 N N . SER A 1 641 ? -2.698 -13.968 -13.715 1.00 45.66 641 SER A N 1
ATOM 4949 C CA . SER A 1 641 ? -2.627 -15.216 -12.938 1.00 45.66 641 SER A CA 1
ATOM 4950 C C . SER A 1 641 ? -2.580 -16.482 -13.783 1.00 45.66 641 SER A C 1
ATOM 4952 O O . SER A 1 641 ? -3.432 -16.588 -14.697 1.00 45.66 641 SER A O 1
#

InterPro domains:
  IPR029052 Metallo-dependent phosphatase-like [G3DSA:3.60.21.10] (480-636)
  IPR029052 Metallo-dependent phosphatase-like [SSF56300] (480-627)

Organism: Eiseniibacteriota bacterium (NCBI:txid2212470)

Radius of gyration: 28.44 Å; chains: 1; bounding box: 74×58×88 Å